Protein AF-0000000073361884 (afdb_homodimer)

Structure (mmCIF, N/CA/C/O backbone):
data_AF-0000000073361884-model_v1
#
loop_
_entity.id
_entity.type
_entity.pdbx_description
1 polymer 'DUF506 family protein'
#
loop_
_atom_site.group_PDB
_atom_site.id
_atom_site.type_symbol
_atom_site.label_atom_id
_atom_site.label_alt_id
_atom_site.label_comp_id
_atom_site.label_asym_id
_atom_site.label_entity_id
_atom_site.label_seq_id
_atom_site.pdbx_PDB_ins_code
_atom_site.Cartn_x
_atom_site.Cartn_y
_atom_site.Cartn_z
_atom_site.occupancy
_atom_site.B_iso_or_equiv
_atom_site.auth_seq_id
_atom_site.auth_comp_id
_atom_site.auth_asym_id
_atom_site.auth_atom_id
_atom_site.pdbx_PDB_model_num
ATOM 1 N N . MET A 1 1 ? -18.328 35.094 29.969 1 21.14 1 MET A N 1
ATOM 2 C CA . MET A 1 1 ? -19.719 34.719 29.734 1 21.14 1 MET A CA 1
ATOM 3 C C . MET A 1 1 ? -19.969 34.438 28.25 1 21.14 1 MET A C 1
ATOM 5 O O . MET A 1 1 ? -20.234 35.344 27.469 1 21.14 1 MET A O 1
ATOM 9 N N . LEU A 1 2 ? -18.984 33.844 27.578 1 29.31 2 LEU A N 1
ATOM 10 C CA . LEU A 1 2 ? -18.672 33.625 26.172 1 29.31 2 LEU A CA 1
ATOM 11 C C . LEU A 1 2 ? -19.828 32.938 25.453 1 29.31 2 LEU A C 1
ATOM 13 O O . LEU A 1 2 ? -20.344 31.922 25.922 1 29.31 2 LEU A O 1
ATOM 17 N N . GLY A 1 3 ? -20.828 33.625 24.828 1 31.22 3 GLY A N 1
ATOM 18 C CA . GLY A 1 3 ? -22.141 33.375 24.281 1 31.22 3 GLY A CA 1
ATOM 19 C C . GLY A 1 3 ? -22.234 32.062 23.516 1 31.22 3 GLY A C 1
ATOM 20 O O . GLY A 1 3 ? -21.25 31.641 22.906 1 31.22 3 GLY A O 1
ATOM 21 N N . SER A 1 4 ? -23.016 31.031 24.031 1 36.16 4 SER A N 1
ATOM 22 C CA . SER A 1 4 ? -23.547 29.719 23.656 1 36.16 4 SER A CA 1
ATOM 23 C C . SER A 1 4 ? -23.953 29.672 22.203 1 36.16 4 SER A C 1
ATOM 25 O O . SER A 1 4 ? -24.984 30.25 21.812 1 36.16 4 SER A O 1
ATOM 27 N N . LEU A 1 5 ? -23.125 30.016 21.297 1 39.69 5 LEU A N 1
ATOM 28 C CA . LEU A 1 5 ? -23.703 29.75 19.984 1 39.69 5 LEU A CA 1
ATOM 29 C C . LEU A 1 5 ? -24.562 28.484 20.016 1 39.69 5 LEU A C 1
ATOM 31 O O . LEU A 1 5 ? -24.109 27.438 20.469 1 39.69 5 LEU A O 1
ATOM 35 N N . GLY A 1 6 ? -25.844 28.641 20.328 1 41.38 6 GLY A N 1
ATOM 36 C CA . GLY A 1 6 ? -26.891 27.625 20.469 1 41.38 6 GLY A CA 1
ATOM 37 C C . GLY A 1 6 ? -26.812 26.531 19.422 1 41.38 6 GLY A C 1
ATOM 38 O O . GLY A 1 6 ? -26.203 26.719 18.375 1 41.38 6 GLY A O 1
ATOM 39 N N . GLU A 1 7 ? -27.047 25.281 19.812 1 48.22 7 GLU A N 1
ATOM 40 C CA . GLU A 1 7 ? -27.172 24.078 19.016 1 48.22 7 GLU A CA 1
ATOM 41 C C . GLU A 1 7 ? -27.797 24.375 17.656 1 48.22 7 GLU A C 1
ATOM 43 O O . GLU A 1 7 ? -27.359 23.828 16.625 1 48.22 7 GLU A O 1
ATOM 48 N N . GLU A 1 8 ? -28.75 25.281 17.688 1 48.78 8 GLU A N 1
ATOM 49 C CA . GLU A 1 8 ? -29.469 25.625 16.469 1 48.78 8 GLU A CA 1
ATOM 50 C C . GLU A 1 8 ? -28.594 26.422 15.5 1 48.78 8 GLU A C 1
ATOM 52 O O . GLU A 1 8 ? -28.641 26.203 14.289 1 48.78 8 GLU A O 1
ATOM 57 N N . GLU A 1 9 ? -27.828 27.312 16.031 1 49.56 9 GLU A N 1
ATOM 58 C CA . GLU A 1 9 ? -26.969 28.109 15.164 1 49.56 9 GLU A CA 1
ATOM 59 C C . GLU A 1 9 ? -25.859 27.266 14.555 1 49.56 9 GLU A C 1
ATOM 61 O O . GLU A 1 9 ? -25.516 27.438 13.383 1 49.56 9 GLU A O 1
ATOM 66 N N . LEU A 1 10 ? -25.359 26.344 15.305 1 47.56 10 LEU A N 1
ATOM 67 C CA . LEU A 1 10 ? -24.359 25.422 14.781 1 47.56 10 LEU A CA 1
ATOM 68 C C . LEU A 1 10 ? -24.953 24.547 13.68 1 47.56 10 LEU A C 1
ATOM 70 O O . LEU A 1 10 ? -24.312 24.344 12.641 1 47.56 10 LEU A O 1
ATOM 74 N N . ASP A 1 11 ? -26.109 23.953 13.945 1 52.09 11 ASP A N 1
ATOM 75 C CA . ASP A 1 11 ? -26.797 23.188 12.914 1 52.09 11 ASP A CA 1
ATOM 76 C C . ASP A 1 11 ? -27.016 24.016 11.656 1 52.09 11 ASP A C 1
ATOM 78 O O . ASP A 1 11 ? -26.875 23.516 10.539 1 52.09 11 ASP A O 1
ATOM 82 N N . GLN A 1 12 ? -27.344 25.266 11.883 1 49.66 12 GLN A N 1
ATOM 83 C CA . GLN A 1 12 ? -27.531 26.141 10.727 1 49.66 12 GLN A CA 1
ATOM 84 C C . GLN A 1 12 ? -26.203 26.406 10.008 1 49.66 12 GLN A C 1
ATOM 86 O O . GLN A 1 12 ? -26.141 26.422 8.781 1 49.66 12 GLN A O 1
ATOM 91 N N . MET A 1 13 ? -25.203 26.469 10.742 1 50.88 13 MET A N 1
ATOM 92 C CA . MET A 1 13 ? -23.922 26.672 10.094 1 50.88 13 MET A CA 1
ATOM 93 C C . MET A 1 13 ? -23.484 25.406 9.352 1 50.88 13 MET A C 1
ATOM 95 O O . MET A 1 13 ? -22.953 25.484 8.234 1 50.88 13 MET A O 1
ATOM 99 N N . ILE A 1 14 ? -23.719 24.312 9.992 1 52.81 14 ILE A N 1
ATOM 100 C CA . ILE A 1 14 ? -23.453 23.062 9.312 1 52.81 14 ILE A CA 1
ATOM 101 C C . ILE A 1 14 ? -24.312 22.953 8.055 1 52.81 14 ILE A C 1
ATOM 103 O O . ILE A 1 14 ? -23.828 22.594 6.98 1 52.81 14 ILE A O 1
ATOM 107 N N . ARG A 1 15 ? -25.641 23.281 8.258 1 50.34 15 ARG A N 1
ATOM 108 C CA . ARG A 1 15 ? -26.562 23.266 7.125 1 50.34 15 ARG A CA 1
ATOM 109 C C . ARG A 1 15 ? -26.172 24.297 6.078 1 50.34 15 ARG A C 1
ATOM 111 O O . ARG A 1 15 ? -26.219 24.031 4.879 1 50.34 15 ARG A O 1
ATOM 118 N N . ASP A 1 16 ? -25.953 25.453 6.566 1 47.5 16 ASP A N 1
ATOM 119 C CA . ASP A 1 16 ? -25.578 26.484 5.609 1 47.5 16 ASP A CA 1
ATOM 120 C C . ASP A 1 16 ? -24.281 26.109 4.875 1 47.5 16 ASP A C 1
ATOM 122 O O . ASP A 1 16 ? -24.141 26.391 3.684 1 47.5 16 ASP A O 1
ATOM 126 N N . TYR A 1 17 ? -23.375 25.578 5.637 1 45.69 17 TYR A N 1
ATOM 127 C CA . TYR A 1 17 ? -22.141 25.125 5.039 1 45.69 17 TYR A CA 1
ATOM 128 C C . TYR A 1 17 ? -22.391 24.016 4.02 1 45.69 17 TYR A C 1
ATOM 130 O O . TYR A 1 17 ? -21.828 24.031 2.922 1 45.69 17 TYR A O 1
ATOM 138 N N . ILE A 1 18 ? -23.062 23 4.348 1 46.38 18 ILE A N 1
ATOM 139 C CA . ILE A 1 18 ? -23.484 22 3.367 1 46.38 18 ILE A CA 1
ATOM 140 C C . ILE A 1 18 ? -24.25 22.688 2.238 1 46.38 18 ILE A C 1
ATOM 142 O O . ILE A 1 18 ? -24.062 22.344 1.064 1 46.38 18 ILE A O 1
ATOM 146 N N . GLU A 1 19 ? -25.172 23.547 2.564 1 43.78 19 GLU A N 1
ATOM 147 C CA . GLU A 1 19 ? -26.031 24.203 1.579 1 43.78 19 GLU A CA 1
ATOM 148 C C . GLU A 1 19 ? -25.25 25.25 0.788 1 43.78 19 GLU A C 1
ATOM 150 O O . GLU A 1 19 ? -25.578 25.531 -0.368 1 43.78 19 GLU A O 1
ATOM 155 N N . SER A 1 20 ? -24.406 26.031 1.461 1 43.09 20 SER A N 1
ATOM 156 C CA . SER A 1 20 ? -23.672 27 0.66 1 43.09 20 SER A CA 1
ATOM 157 C C . SER A 1 20 ? -22.828 26.312 -0.419 1 43.09 20 SER A C 1
ATOM 159 O O . SER A 1 20 ? -22.203 26.984 -1.243 1 43.09 20 SER A O 1
ATOM 161 N N . ASP A 1 21 ? -22.453 25.109 -0.312 1 41.41 21 ASP A N 1
ATOM 162 C CA . ASP A 1 21 ? -21.875 24.531 -1.517 1 41.41 21 ASP A CA 1
ATOM 163 C C . ASP A 1 21 ? -22.766 24.766 -2.73 1 41.41 21 ASP A C 1
ATOM 165 O O . ASP A 1 21 ? -22.484 24.281 -3.826 1 41.41 21 ASP A O 1
ATOM 169 N N . GLN A 1 22 ? -24.094 25.031 -2.479 1 36.75 22 GLN A N 1
ATOM 170 C CA . GLN A 1 22 ? -24.875 25.297 -3.682 1 36.75 22 GLN A CA 1
ATOM 171 C C . GLN A 1 22 ? -24.516 26.641 -4.305 1 36.75 22 GLN A C 1
ATOM 173 O O . GLN A 1 22 ? -23.828 27.453 -3.684 1 36.75 22 GLN A O 1
ATOM 178 N N . SER A 1 23 ? -25.516 27.594 -4.875 1 35.5 23 SER A N 1
ATOM 179 C CA . SER A 1 23 ? -25.641 28.484 -6.023 1 35.5 23 SER A CA 1
ATOM 180 C C . SER A 1 23 ? -25.094 29.875 -5.703 1 35.5 23 SER A C 1
ATOM 182 O O . SER A 1 23 ? -25.281 30.828 -6.469 1 35.5 23 SER A O 1
ATOM 184 N N . THR A 1 24 ? -24.969 30.391 -4.363 1 36.5 24 THR A N 1
ATOM 185 C CA . THR A 1 24 ? -25.172 31.828 -4.469 1 36.5 24 THR A CA 1
ATOM 186 C C . THR A 1 24 ? -24.016 32.469 -5.23 1 36.5 24 THR A C 1
ATOM 188 O O . THR A 1 24 ? -22.875 32 -5.168 1 36.5 24 THR A O 1
ATOM 191 N N . SER A 1 25 ? -24.359 33.594 -6.004 1 35.88 25 SER A N 1
ATOM 192 C CA . SER A 1 25 ? -23.719 34.5 -6.926 1 35.88 25 SER A CA 1
ATOM 193 C C . SER A 1 25 ? -22.562 35.25 -6.254 1 35.88 25 SER A C 1
ATOM 195 O O . SER A 1 25 ? -22.719 35.781 -5.156 1 35.88 25 SER A O 1
ATOM 197 N N . PRO A 1 26 ? -21.328 34.969 -6.559 1 38.03 26 PRO A N 1
ATOM 198 C CA . PRO A 1 26 ? -20.078 35.562 -6.082 1 38.03 26 PRO A CA 1
ATOM 199 C C . PRO A 1 26 ? -20.078 37.094 -6.109 1 38.03 26 PRO A C 1
ATOM 201 O O . PRO A 1 26 ? -20.297 37.688 -7.164 1 38.03 26 PRO A O 1
ATOM 204 N N . THR A 1 27 ? -20.734 37.812 -5.133 1 35.66 27 THR A N 1
ATOM 205 C CA . THR A 1 27 ? -20.469 39.219 -5.18 1 35.66 27 THR A CA 1
ATOM 206 C C . THR A 1 27 ? -18.984 39.531 -5.07 1 35.66 27 THR A C 1
ATOM 208 O O . THR A 1 27 ? -18.25 38.781 -4.402 1 35.66 27 THR A O 1
ATOM 211 N N . PRO A 1 28 ? -18.344 40.469 -5.859 1 37.62 28 PRO A N 1
ATOM 212 C CA . PRO A 1 28 ? -16.953 40.875 -6.047 1 37.62 28 PRO A CA 1
ATOM 213 C C . PRO A 1 28 ? -16.359 41.5 -4.797 1 37.62 28 PRO A C 1
ATOM 215 O O . PRO A 1 28 ? -16.766 42.594 -4.395 1 37.62 28 PRO A O 1
ATOM 218 N N . VAL A 1 29 ? -16.516 41.031 -3.547 1 38.38 29 VAL A N 1
ATOM 219 C CA . VAL A 1 29 ? -15.906 41.844 -2.496 1 38.38 29 VAL A CA 1
ATOM 220 C C . VAL A 1 29 ? -14.438 42.094 -2.83 1 38.38 29 VAL A C 1
ATOM 222 O O . VAL A 1 29 ? -13.828 41.344 -3.592 1 38.38 29 VAL A O 1
ATOM 225 N N . SER A 1 30 ? -13.836 43.219 -2.354 1 38.25 30 SER A N 1
ATOM 226 C CA . SER A 1 30 ? -12.531 43.844 -2.473 1 38.25 30 SER A CA 1
ATOM 227 C C . SER A 1 30 ? -11.406 42.906 -2.057 1 38.25 30 SER A C 1
ATOM 229 O O . SER A 1 30 ? -11.461 42.312 -0.981 1 38.25 30 SER A O 1
ATOM 231 N N . LYS A 1 31 ? -10.688 42.219 -2.953 1 43.75 31 LYS A N 1
ATOM 232 C CA . LYS A 1 31 ? -9.695 41.156 -3.117 1 43.75 31 LYS A CA 1
ATOM 233 C C . LYS A 1 31 ? -8.461 41.438 -2.266 1 43.75 31 LYS A C 1
ATOM 235 O O . LYS A 1 31 ? -7.723 42.375 -2.521 1 43.75 31 LYS A O 1
ATOM 240 N N . PRO A 1 32 ? -8.461 41.562 -0.943 1 46.19 32 PRO A N 1
ATOM 241 C CA . PRO A 1 32 ? -7.09 41.781 -0.473 1 46.19 32 PRO A CA 1
ATOM 242 C C . PRO A 1 32 ? -6.066 41 -1.297 1 46.19 32 PRO A C 1
ATOM 244 O O . PRO A 1 32 ? -6.402 39.969 -1.896 1 46.19 32 PRO A O 1
ATOM 247 N N . ALA A 1 33 ? -4.812 41.469 -1.731 1 46.5 33 ALA A N 1
ATOM 248 C CA . ALA A 1 33 ? -3.793 41.094 -2.701 1 46.5 33 ALA A CA 1
ATOM 249 C C . ALA A 1 33 ? -3.328 39.656 -2.457 1 46.5 33 ALA A C 1
ATOM 251 O O . ALA A 1 33 ? -2.812 39.344 -1.383 1 46.5 33 ALA A O 1
ATOM 252 N N . PRO A 1 34 ? -3.92 38.531 -2.91 1 56.62 34 PRO A N 1
ATOM 253 C CA . PRO A 1 34 ? -3.641 37.094 -3.033 1 56.62 34 PRO A CA 1
ATOM 254 C C . PRO A 1 34 ? -2.148 36.781 -2.965 1 56.62 34 PRO A C 1
ATOM 256 O O . PRO A 1 34 ? -1.756 35.75 -2.389 1 56.62 34 PRO A O 1
ATOM 259 N N . LYS A 1 35 ? -1.257 37.781 -3.402 1 67.88 35 LYS A N 1
ATOM 260 C CA . LYS A 1 35 ? 0.16 37.562 -3.666 1 67.88 35 LYS A CA 1
ATOM 261 C C . LYS A 1 35 ? 0.958 37.5 -2.367 1 67.88 35 LYS A C 1
ATOM 263 O O . LYS A 1 35 ? 1.922 36.719 -2.262 1 67.88 35 LYS A O 1
ATOM 268 N N . LYS A 1 36 ? 0.375 38.125 -1.22 1 83.19 36 LYS A N 1
ATOM 269 C CA . LYS A 1 36 ? 1.181 38.188 -0.004 1 83.19 36 LYS A CA 1
ATOM 270 C C . LYS A 1 36 ? 1.128 36.875 0.762 1 83.19 36 LYS A C 1
ATOM 272 O O . LYS A 1 36 ? 2.162 36.344 1.185 1 83.19 36 LYS A O 1
ATOM 277 N N . SER A 1 37 ? -0.159 36.344 0.937 1 90 37 SER A N 1
ATOM 278 C CA . SER A 1 37 ? -0.301 35.062 1.67 1 90 37 SER A CA 1
ATOM 279 C C . SER A 1 37 ? 0.461 33.938 0.986 1 90 37 SER A C 1
ATOM 281 O O . SER A 1 37 ? 1.047 33.094 1.655 1 90 37 SER A O 1
ATOM 283 N N . GLN A 1 38 ? 0.436 34 -0.286 1 91 38 GLN A N 1
ATOM 284 C CA . GLN A 1 38 ? 1.166 33 -1.032 1 91 38 GLN A CA 1
ATOM 285 C C . GLN A 1 38 ? 2.67 33.125 -0.796 1 91 38 GLN A C 1
ATOM 287 O O . GLN A 1 38 ? 3.359 32.094 -0.639 1 91 38 GLN A O 1
ATOM 292 N N . SER A 1 39 ? 3.082 34.312 -0.825 1 92.81 39 SER A N 1
ATOM 293 C CA . SER A 1 39 ? 4.504 34.562 -0.576 1 92.81 39 SER A CA 1
ATOM 294 C C . SER A 1 39 ? 4.895 34.094 0.83 1 92.81 39 SER A C 1
ATOM 296 O O . SER A 1 39 ? 5.953 33.5 1.026 1 92.81 39 SER A O 1
ATOM 298 N N . ILE A 1 40 ? 4.113 34.406 1.809 1 94.25 40 ILE A N 1
ATOM 299 C CA . ILE A 1 40 ? 4.379 34 3.189 1 94.25 40 ILE A CA 1
ATOM 300 C C . ILE A 1 40 ? 4.41 32.5 3.303 1 94.25 40 ILE A C 1
ATOM 302 O O . ILE A 1 40 ? 5.301 31.938 3.945 1 94.25 40 ILE A O 1
ATOM 306 N N . LEU A 1 41 ? 3.393 31.859 2.695 1 95.19 41 LEU A N 1
ATOM 307 C CA . LEU A 1 41 ? 3.355 30.406 2.711 1 95.19 41 LEU A CA 1
ATOM 308 C C . LEU A 1 41 ? 4.637 29.828 2.127 1 95.19 41 LEU A C 1
ATOM 310 O O . LEU A 1 41 ? 5.223 28.906 2.701 1 95.19 41 LEU A O 1
ATOM 314 N N . GLN A 1 42 ? 5.035 30.328 0.97 1 92.38 42 GLN A N 1
ATOM 315 C CA . GLN A 1 42 ? 6.25 29.859 0.314 1 92.38 42 GLN A CA 1
ATOM 316 C C . GLN A 1 42 ? 7.461 30.016 1.226 1 92.38 42 GLN A C 1
ATOM 318 O O . GLN A 1 42 ? 8.32 29.141 1.281 1 92.38 42 GLN A O 1
ATOM 323 N N . ASP A 1 43 ? 7.492 31.156 1.916 1 94.25 43 ASP A N 1
ATOM 324 C CA . ASP A 1 43 ? 8.586 31.391 2.85 1 94.25 43 ASP A CA 1
ATOM 325 C C . ASP A 1 43 ? 8.609 30.328 3.945 1 94.25 43 ASP A C 1
ATOM 327 O O . ASP A 1 43 ? 9.672 29.812 4.309 1 94.25 43 ASP A O 1
ATOM 331 N N . ILE A 1 44 ? 7.492 30.016 4.5 1 95.06 44 ILE A N 1
ATOM 332 C CA . ILE A 1 44 ? 7.391 29.016 5.555 1 95.06 44 ILE A CA 1
ATOM 333 C C . ILE A 1 44 ? 7.867 27.656 5.031 1 95.06 44 ILE A C 1
ATOM 335 O O . ILE A 1 44 ? 8.633 26.969 5.695 1 95.06 44 ILE A O 1
ATOM 339 N N . LEU A 1 45 ? 7.449 27.312 3.842 1 94 45 LEU A N 1
ATOM 340 C CA . LEU A 1 45 ? 7.777 26.016 3.246 1 94 45 LEU A CA 1
ATOM 341 C C . LEU A 1 45 ? 9.266 25.922 2.941 1 94 45 LEU A C 1
ATOM 343 O O . LEU A 1 45 ? 9.867 24.844 3.066 1 94 45 LEU A O 1
ATOM 347 N N . LEU A 1 46 ? 9.875 27.031 2.617 1 92.06 46 LEU A N 1
ATOM 348 C CA . LEU A 1 46 ? 11.281 27.062 2.248 1 92.06 46 LEU A CA 1
ATOM 349 C C . LEU A 1 46 ? 12.172 26.984 3.486 1 92.06 46 LEU A C 1
ATOM 351 O O . LEU A 1 46 ? 13.367 26.719 3.383 1 92.06 46 LEU A O 1
ATOM 355 N N . GLU A 1 47 ? 11.602 27.172 4.68 1 94.19 47 GLU A N 1
ATOM 356 C CA . GLU A 1 47 ? 12.344 27.125 5.934 1 94.19 47 GLU A CA 1
ATOM 357 C C . GLU A 1 47 ? 12.641 25.688 6.355 1 94.19 47 GLU A C 1
ATOM 359 O O . GLU A 1 47 ? 13.297 25.453 7.371 1 94.19 47 GLU A O 1
ATOM 364 N N . ALA A 1 48 ? 12.305 24.781 5.605 1 92.81 48 ALA A N 1
ATOM 365 C CA . ALA A 1 48 ? 12.492 23.375 5.969 1 92.81 48 ALA A CA 1
ATOM 366 C C . ALA A 1 48 ? 13.961 23.062 6.203 1 92.81 48 ALA A C 1
ATOM 368 O O . ALA A 1 48 ? 14.828 23.484 5.43 1 92.81 48 ALA A O 1
ATOM 369 N N . THR A 1 49 ? 14.25 22.359 7.289 1 91.62 49 THR A N 1
ATOM 370 C CA . THR A 1 49 ? 15.609 21.938 7.598 1 91.62 49 THR A CA 1
ATOM 371 C C . THR A 1 49 ? 16.031 20.766 6.711 1 91.62 49 THR A C 1
ATOM 373 O O . THR A 1 49 ? 15.195 20.156 6.035 1 91.62 49 THR A O 1
ATOM 376 N N . ASP A 1 50 ? 17.344 20.438 6.75 1 90.38 50 ASP A N 1
ATOM 377 C CA . ASP A 1 50 ? 17.875 19.312 5.984 1 90.38 50 ASP A CA 1
ATOM 378 C C . ASP A 1 50 ? 17.234 18 6.426 1 90.38 50 ASP A C 1
ATOM 380 O O . ASP A 1 50 ? 16.922 17.141 5.598 1 90.38 50 ASP A O 1
ATOM 384 N N . ILE A 1 51 ? 17.047 17.922 7.746 1 91 51 ILE A N 1
ATOM 385 C CA . ILE A 1 51 ? 16.484 16.688 8.281 1 91 51 ILE A CA 1
ATOM 386 C C . ILE A 1 51 ? 15.055 16.516 7.801 1 91 51 ILE A C 1
ATOM 388 O O . ILE A 1 51 ? 14.641 15.406 7.441 1 91 51 ILE A O 1
ATOM 392 N N . GLU A 1 52 ? 14.289 17.578 7.758 1 94.12 52 GLU A N 1
ATOM 393 C CA . GLU A 1 52 ? 12.922 17.547 7.254 1 94.12 52 GLU A CA 1
ATOM 394 C C . GLU A 1 52 ? 12.883 17.141 5.781 1 94.12 52 GLU A C 1
ATOM 396 O O . GLU A 1 52 ? 12.07 16.312 5.375 1 94.12 52 GLU A O 1
ATOM 401 N N . THR A 1 53 ? 13.719 17.703 5.027 1 93.25 53 THR A N 1
ATOM 402 C CA . THR A 1 53 ? 13.781 17.438 3.592 1 93.25 53 THR A CA 1
ATOM 403 C C . THR A 1 53 ? 14.148 15.992 3.32 1 93.25 53 THR A C 1
ATOM 405 O O . THR A 1 53 ? 13.555 15.344 2.461 1 93.25 53 THR A O 1
ATOM 408 N N . GLN A 1 54 ? 15.094 15.531 4.047 1 92.31 54 GLN A N 1
ATOM 409 C CA . GLN A 1 54 ? 15.516 14.141 3.895 1 92.31 54 GLN A CA 1
ATOM 410 C C . GLN A 1 54 ? 14.375 13.18 4.234 1 92.31 54 GLN A C 1
ATOM 412 O O . GLN A 1 54 ? 14.141 12.211 3.516 1 92.31 54 GLN A O 1
ATOM 417 N N . LEU A 1 55 ? 13.758 13.469 5.344 1 95.44 55 LEU A N 1
ATOM 418 C CA . LEU A 1 55 ? 12.641 12.625 5.754 1 95.44 55 LEU A CA 1
ATOM 419 C C . LEU A 1 55 ? 11.508 12.688 4.734 1 95.44 55 LEU A C 1
ATOM 421 O O . LEU A 1 55 ? 10.883 11.672 4.426 1 95.44 55 LEU A O 1
ATOM 425 N N . LEU A 1 56 ? 11.25 13.852 4.18 1 95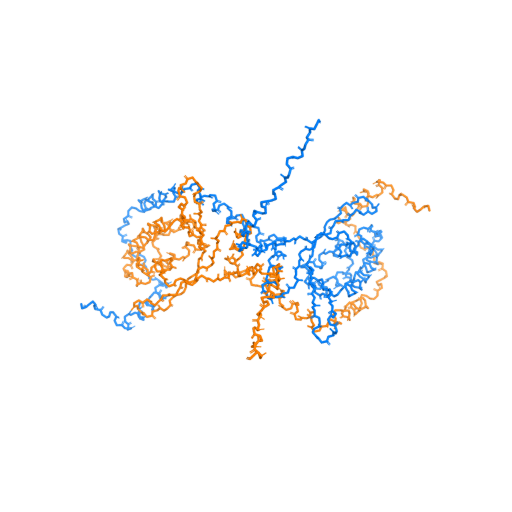.56 56 LEU A N 1
ATOM 426 C CA . LEU A 1 56 ? 10.227 14 3.146 1 95.56 56 LEU A CA 1
ATOM 427 C C . LEU A 1 56 ? 10.562 13.148 1.925 1 95.56 56 LEU A C 1
ATOM 429 O O . LEU A 1 56 ? 9.703 12.445 1.396 1 95.56 56 LEU A O 1
ATOM 433 N N . ASP A 1 57 ? 11.742 13.18 1.525 1 92.88 57 ASP A N 1
ATOM 434 C CA . ASP A 1 57 ? 12.18 12.391 0.373 1 92.88 57 ASP A CA 1
ATOM 435 C C . ASP A 1 57 ? 11.945 10.898 0.604 1 92.88 57 ASP A C 1
ATOM 437 O O . ASP A 1 57 ? 11.492 10.195 -0.296 1 92.88 57 ASP A O 1
ATOM 441 N N . LYS A 1 58 ? 12.203 10.492 1.819 1 92.31 58 LYS A N 1
ATOM 442 C CA . LYS A 1 58 ? 12 9.094 2.168 1 92.31 58 LYS A CA 1
ATOM 443 C C . LYS A 1 58 ? 10.516 8.727 2.117 1 92.31 58 LYS A C 1
ATOM 445 O O . LYS A 1 58 ? 10.148 7.707 1.528 1 92.31 58 LYS A O 1
ATOM 450 N N . VAL A 1 59 ? 9.742 9.539 2.742 1 94.5 59 VAL A N 1
ATOM 451 C CA . VAL A 1 59 ? 8.305 9.289 2.785 1 94.5 59 VAL A CA 1
ATOM 452 C C . VAL A 1 59 ? 7.754 9.219 1.364 1 94.5 59 VAL A C 1
ATOM 454 O O . VAL A 1 59 ? 6.996 8.305 1.033 1 94.5 59 VAL A O 1
ATOM 457 N N . LEU A 1 60 ? 8.195 10.133 0.526 1 92.06 60 LEU A N 1
ATOM 458 C CA . LEU A 1 60 ? 7.719 10.156 -0.852 1 92.06 60 LEU A CA 1
ATOM 459 C C . LEU A 1 60 ? 8.188 8.922 -1.613 1 92.06 60 LEU A C 1
ATOM 461 O O . LEU A 1 60 ? 7.453 8.391 -2.445 1 92.06 60 LEU A O 1
ATOM 465 N N . MET A 1 61 ? 9.359 8.516 -1.291 1 89.5 61 MET A N 1
ATOM 466 C CA . MET A 1 61 ? 9.875 7.293 -1.893 1 89.5 61 MET A CA 1
ATOM 467 C C . MET A 1 61 ? 9.016 6.094 -1.503 1 89.5 61 MET A C 1
ATOM 469 O O . MET A 1 61 ? 8.703 5.25 -2.344 1 89.5 61 MET A O 1
ATOM 473 N N . TYR A 1 62 ? 8.648 6.031 -0.243 1 87.12 62 TYR A N 1
ATOM 474 C CA . TYR A 1 62 ? 7.809 4.938 0.229 1 87.12 62 TYR A CA 1
ATOM 475 C C . TYR A 1 62 ? 6.469 4.93 -0.49 1 87.12 62 TYR A C 1
ATOM 477 O O . TYR A 1 62 ? 5.988 3.873 -0.911 1 87.12 62 TYR A O 1
ATOM 485 N N . VAL A 1 63 ? 5.91 6.094 -0.623 1 85.75 63 VAL A N 1
ATOM 486 C CA . VAL A 1 63 ? 4.59 6.242 -1.231 1 85.75 63 VAL A CA 1
ATOM 487 C C . VAL A 1 63 ? 4.648 5.824 -2.699 1 85.75 63 VAL A C 1
ATOM 489 O O . VAL A 1 63 ? 3.764 5.117 -3.188 1 85.75 63 VAL A O 1
ATOM 492 N N . ARG A 1 64 ? 5.621 6.246 -3.385 1 80.88 64 ARG A N 1
ATOM 493 C CA . ARG A 1 64 ? 5.789 5.895 -4.789 1 80.88 64 ARG A CA 1
ATOM 494 C C . ARG A 1 64 ? 5.977 4.391 -4.957 1 80.88 64 ARG A C 1
ATOM 496 O O . ARG A 1 64 ? 5.516 3.809 -5.945 1 80.88 64 ARG A O 1
ATOM 503 N N . GLY A 1 65 ? 6.598 3.811 -3.965 1 76.75 65 GLY A N 1
ATOM 504 C CA . GLY A 1 65 ? 6.895 2.387 -4.023 1 76.75 65 GLY A CA 1
ATOM 505 C C . GLY A 1 65 ? 5.703 1.516 -3.668 1 76.75 65 GLY A C 1
ATOM 506 O O . GLY A 1 65 ? 5.688 0.323 -3.977 1 76.75 65 GLY A O 1
ATOM 507 N N . MET A 1 66 ? 4.746 2.027 -2.918 1 74.31 66 MET A N 1
ATOM 508 C CA . MET A 1 66 ? 3.594 1.245 -2.475 1 74.31 66 MET A CA 1
ATOM 509 C C . MET A 1 66 ? 2.9 0.576 -3.656 1 74.31 66 MET A C 1
ATOM 511 O O . MET A 1 66 ? 2.297 -0.487 -3.506 1 74.31 66 MET A O 1
ATOM 515 N N . GLY A 1 67 ? 2.986 1.126 -4.855 1 67 67 GLY A N 1
ATOM 516 C CA . GLY A 1 67 ? 2.357 0.535 -6.027 1 67 67 GLY A CA 1
ATOM 517 C C . GLY A 1 67 ? 3.203 -0.544 -6.676 1 67 67 GLY A C 1
ATOM 518 O O . GLY A 1 67 ? 2.717 -1.294 -7.523 1 67 67 GLY A O 1
ATOM 519 N N . GLU A 1 68 ? 4.414 -0.659 -6.152 1 72.88 68 GLU A N 1
ATOM 520 C CA . GLU A 1 68 ? 5.301 -1.665 -6.73 1 72.88 68 GLU A CA 1
ATOM 521 C C . GLU A 1 68 ? 4.969 -3.059 -6.207 1 72.88 68 GLU A C 1
ATOM 523 O O . GLU A 1 68 ? 4.605 -3.219 -5.039 1 72.88 68 GLU A O 1
ATOM 528 N N . PRO A 1 69 ? 5.043 -4.047 -7.047 1 70.06 69 PRO A N 1
ATOM 529 C CA . PRO A 1 69 ? 4.672 -5.41 -6.664 1 70.06 69 PRO A CA 1
ATOM 530 C C . PRO A 1 69 ? 5.402 -5.891 -5.414 1 70.06 69 PRO A C 1
ATOM 532 O O . PRO A 1 69 ? 4.801 -6.531 -4.551 1 70.06 69 PRO A O 1
ATOM 535 N N . ASN A 1 70 ? 6.609 -5.641 -5.387 1 76.06 70 ASN A N 1
ATOM 536 C CA . ASN A 1 70 ? 7.387 -6.07 -4.23 1 76.06 70 ASN A CA 1
ATOM 537 C C . ASN A 1 70 ? 6.891 -5.414 -2.945 1 76.06 70 ASN A C 1
ATOM 539 O O . ASN A 1 70 ? 6.863 -6.047 -1.889 1 76.06 70 ASN A O 1
ATOM 543 N N . SER A 1 71 ? 6.434 -4.234 -3.117 1 78.88 71 SER A N 1
ATOM 544 C CA . SER A 1 71 ? 5.945 -3.516 -1.946 1 78.88 71 SER A CA 1
ATOM 545 C C . SER A 1 71 ? 4.645 -4.121 -1.427 1 78.88 71 SER A C 1
ATOM 547 O O . SER A 1 71 ? 4.426 -4.191 -0.216 1 78.88 71 SER A O 1
ATOM 549 N N . LEU A 1 72 ? 3.84 -4.508 -2.361 1 83.94 72 LEU A N 1
ATOM 550 C CA . LEU A 1 72 ? 2.59 -5.148 -1.96 1 83.94 72 LEU A CA 1
ATOM 551 C C . LEU A 1 72 ? 2.863 -6.438 -1.194 1 83.94 72 LEU A C 1
ATOM 553 O O . LEU A 1 72 ? 2.248 -6.688 -0.155 1 83.94 72 LEU A O 1
ATOM 557 N N . LYS A 1 73 ? 3.781 -7.188 -1.703 1 89.19 73 LYS A N 1
ATOM 558 C CA . LYS A 1 73 ? 4.145 -8.438 -1.037 1 89.19 73 LYS A CA 1
ATOM 559 C C . LYS A 1 73 ? 4.715 -8.172 0.354 1 89.19 73 LYS A C 1
ATOM 561 O O . LYS A 1 73 ? 4.367 -8.859 1.314 1 89.19 73 LYS A O 1
ATOM 566 N N . GLU A 1 74 ? 5.512 -7.227 0.375 1 85.5 74 GLU A N 1
ATOM 567 C CA . GLU A 1 74 ? 6.098 -6.852 1.658 1 85.5 74 GLU A CA 1
ATOM 568 C C . GLU A 1 74 ? 5.02 -6.418 2.65 1 85.5 74 GLU A C 1
ATOM 570 O O . GLU A 1 74 ? 5.082 -6.766 3.83 1 85.5 74 GLU A O 1
ATOM 575 N N . TRP A 1 75 ? 4.105 -5.738 2.148 1 83.94 75 TRP A N 1
ATOM 576 C CA . TRP A 1 75 ? 2.984 -5.285 2.967 1 83.94 75 TRP A CA 1
ATOM 577 C C . TRP A 1 75 ? 2.184 -6.473 3.496 1 83.94 75 TRP A C 1
ATOM 579 O O . TRP A 1 75 ? 1.872 -6.535 4.688 1 83.94 75 TRP A O 1
ATOM 589 N N . VAL A 1 76 ? 1.894 -7.32 2.646 1 90.06 76 VAL A N 1
ATOM 590 C CA . VAL A 1 76 ? 1.108 -8.492 3.025 1 90.06 76 VAL A CA 1
ATOM 591 C C . VAL A 1 76 ? 1.873 -9.312 4.062 1 90.06 76 VAL A C 1
ATOM 593 O O . VAL A 1 76 ? 1.296 -9.766 5.051 1 90.06 76 VAL A O 1
ATOM 596 N N . VAL A 1 77 ? 3.18 -9.453 3.836 1 90.38 77 VAL A N 1
ATOM 597 C CA . VAL A 1 77 ? 4.008 -10.188 4.789 1 90.38 77 VAL A CA 1
ATOM 598 C C . VAL A 1 77 ? 3.934 -9.516 6.16 1 90.38 77 VAL A C 1
ATOM 600 O O . VAL A 1 77 ? 3.713 -10.18 7.172 1 90.38 77 VAL A O 1
ATOM 603 N N . MET A 1 78 ? 4.105 -8.297 6.137 1 82.81 78 MET A N 1
ATOM 604 C CA . MET A 1 78 ? 4.074 -7.539 7.383 1 82.81 78 MET A CA 1
ATOM 605 C C . MET A 1 78 ? 2.738 -7.715 8.094 1 82.81 78 MET A C 1
ATOM 607 O O . MET A 1 78 ? 2.701 -7.969 9.305 1 82.81 78 MET A O 1
ATOM 611 N N . ARG A 1 79 ? 1.637 -7.551 7.402 1 85.44 79 ARG A N 1
ATOM 612 C CA . ARG A 1 79 ? 0.305 -7.668 7.988 1 85.44 79 ARG A CA 1
ATOM 613 C C . ARG A 1 79 ? 0.063 -9.07 8.523 1 85.44 79 ARG A C 1
ATOM 615 O O . ARG A 1 79 ? -0.536 -9.242 9.594 1 85.44 79 ARG A O 1
ATOM 622 N N . LEU A 1 80 ? 0.537 -10.008 7.812 1 90.56 80 LEU A N 1
ATOM 623 C CA . LEU A 1 80 ? 0.406 -11.383 8.266 1 90.56 80 LEU A CA 1
ATOM 624 C C . LEU A 1 80 ? 1.184 -11.609 9.562 1 90.56 80 LEU A C 1
ATOM 626 O O . LEU A 1 80 ? 0.687 -12.258 10.484 1 90.56 80 LEU A O 1
ATOM 630 N N . GLN A 1 81 ? 2.326 -11.039 9.609 1 85.44 81 GLN A N 1
ATOM 631 C CA . GLN A 1 81 ? 3.145 -11.164 10.812 1 85.44 81 GLN A CA 1
ATOM 632 C C . GLN A 1 81 ? 2.48 -10.477 12 1 85.44 81 GLN A C 1
ATOM 634 O O . GLN A 1 81 ? 2.451 -11.023 13.102 1 85.44 81 GLN A O 1
ATOM 639 N N . VAL A 1 82 ? 2.016 -9.383 11.758 1 77.62 82 VAL A N 1
ATOM 640 C CA . VAL A 1 82 ? 1.318 -8.633 12.797 1 77.62 82 VAL A CA 1
ATOM 641 C C . VAL A 1 82 ? 0.128 -9.445 13.312 1 77.62 82 VAL A C 1
ATOM 643 O O . VAL A 1 82 ? -0.172 -9.43 14.508 1 77.62 82 VAL A O 1
ATOM 646 N N . ASP A 1 83 ? -0.521 -10.172 12.453 1 84.75 83 ASP A N 1
ATOM 647 C CA . ASP A 1 83 ? -1.683 -10.977 12.828 1 84.75 83 ASP A CA 1
ATOM 648 C C . ASP A 1 83 ? -1.258 -12.32 13.422 1 84.75 83 ASP A C 1
ATOM 650 O O . ASP A 1 83 ? -2.102 -13.164 13.734 1 84.75 83 ASP A O 1
ATOM 654 N N . GLY A 1 84 ? 0.089 -12.562 13.5 1 86.19 84 GLY A N 1
ATOM 655 C CA . GLY A 1 84 ? 0.574 -13.711 14.242 1 86.19 84 GLY A CA 1
ATOM 656 C C . GLY A 1 84 ? 1.02 -14.852 13.352 1 86.19 84 GLY A C 1
ATOM 657 O O . GLY A 1 84 ? 1.345 -15.938 13.844 1 86.19 84 GLY A O 1
ATOM 658 N N . TYR A 1 85 ? 1.042 -14.57 12.039 1 88.69 85 TYR A N 1
ATOM 659 C CA . TYR A 1 85 ? 1.473 -15.617 11.125 1 88.69 85 TYR A CA 1
ATOM 660 C C . TYR A 1 85 ? 2.986 -15.609 10.953 1 88.69 85 TYR A C 1
ATOM 662 O O . TYR A 1 85 ? 3.611 -14.547 10.969 1 88.69 85 TYR A O 1
ATOM 670 N N . GLU A 1 86 ? 3.5 -16.797 10.812 1 91 86 GLU A N 1
ATOM 671 C CA . GLU A 1 86 ? 4.898 -16.906 10.414 1 91 86 GLU A CA 1
ATOM 672 C C . GLU A 1 86 ? 5.055 -16.781 8.898 1 91 86 GLU A C 1
ATOM 674 O O . GLU A 1 86 ? 5.121 -17.781 8.188 1 91 86 GLU A O 1
ATOM 679 N N . ALA A 1 87 ? 5.094 -15.539 8.477 1 92.62 87 ALA A N 1
ATOM 680 C CA . ALA A 1 87 ? 5.148 -15.234 7.051 1 92.62 87 ALA A CA 1
ATOM 681 C C . ALA A 1 87 ? 6.504 -14.641 6.672 1 92.62 87 ALA A C 1
ATOM 683 O O . ALA A 1 87 ? 7.117 -13.922 7.465 1 92.62 87 ALA A O 1
ATOM 684 N N . SER A 1 88 ? 7.016 -14.953 5.473 1 90.25 88 SER A N 1
ATOM 685 C CA . SER A 1 88 ? 8.258 -14.406 4.941 1 90.25 88 SER A CA 1
ATOM 686 C C . SER A 1 88 ? 8.195 -14.258 3.424 1 90.25 88 SER A C 1
ATOM 688 O O . SER A 1 88 ? 7.453 -14.969 2.756 1 90.25 88 SER A O 1
ATOM 690 N N . LEU A 1 89 ? 8.906 -13.305 2.99 1 90.38 89 LEU A N 1
ATOM 691 C CA . LEU A 1 89 ? 9.086 -13.148 1.552 1 90.38 89 LEU A CA 1
ATOM 692 C C . LEU A 1 89 ? 10.188 -14.07 1.036 1 90.38 89 LEU A C 1
ATOM 694 O O . LEU A 1 89 ? 11.305 -14.055 1.543 1 90.38 89 LEU A O 1
ATOM 698 N N . CYS A 1 90 ? 9.82 -14.922 0.092 1 89.19 90 CYS A N 1
ATOM 699 C CA . CYS A 1 90 ? 10.773 -15.836 -0.515 1 89.19 90 CYS A CA 1
ATOM 700 C C . CYS A 1 90 ? 11.172 -15.367 -1.91 1 89.19 90 CYS A C 1
ATOM 702 O O . CYS A 1 90 ? 10.312 -15.055 -2.734 1 89.19 90 CYS A O 1
ATOM 704 N N . LYS A 1 91 ? 12.461 -15.25 -2.039 1 85.56 91 LYS A N 1
ATOM 705 C CA . LYS A 1 91 ? 12.992 -14.906 -3.354 1 85.56 91 LYS A CA 1
ATOM 706 C C . LYS A 1 91 ? 13.773 -16.078 -3.951 1 85.56 91 LYS A C 1
ATOM 708 O O . LYS A 1 91 ? 14.742 -16.547 -3.355 1 85.56 91 LYS A O 1
ATOM 713 N N . THR A 1 92 ? 13.25 -16.562 -4.977 1 83.69 92 THR A N 1
ATOM 714 C CA . THR A 1 92 ? 13.914 -17.672 -5.641 1 83.69 92 THR A CA 1
ATOM 715 C C . THR A 1 92 ? 14.742 -17.188 -6.82 1 83.69 92 THR A C 1
ATOM 717 O O . THR A 1 92 ? 14.383 -16.203 -7.473 1 83.69 92 THR A O 1
ATOM 720 N N . SER A 1 93 ? 15.945 -17.609 -6.781 1 77.81 93 SER A N 1
ATOM 721 C CA . SER A 1 93 ? 16.797 -17.438 -7.957 1 77.81 93 SER A CA 1
ATOM 722 C C . SER A 1 93 ? 17.203 -18.766 -8.555 1 77.81 93 SER A C 1
ATOM 724 O O . SER A 1 93 ? 17.422 -19.75 -7.828 1 77.81 93 SER A O 1
ATOM 726 N N . TRP A 1 94 ? 16.922 -18.922 -9.812 1 67.81 94 TRP A N 1
ATOM 727 C CA . TRP A 1 94 ? 17.297 -20.203 -10.422 1 67.81 94 TRP A CA 1
ATOM 728 C C . TRP A 1 94 ? 18.062 -19.969 -11.734 1 67.81 94 TRP A C 1
ATOM 730 O O . TRP A 1 94 ? 17.953 -18.906 -12.344 1 67.81 94 TRP A O 1
ATOM 740 N N . VAL A 1 95 ? 19.125 -20.688 -11.711 1 65.12 95 VAL A N 1
ATOM 741 C CA . VAL A 1 95 ? 19.797 -20.766 -13.008 1 65.12 95 VAL A CA 1
ATOM 742 C C . VAL A 1 95 ? 19.219 -21.922 -13.812 1 65.12 95 VAL A C 1
ATOM 744 O O . VAL A 1 95 ? 19.188 -23.062 -13.336 1 65.12 95 VAL A O 1
ATOM 747 N N . SER A 1 96 ? 18.406 -21.484 -14.719 1 60.12 96 SER A N 1
ATOM 748 C CA . SER A 1 96 ? 17.844 -22.547 -15.547 1 60.12 96 SER A CA 1
ATOM 749 C C . SER A 1 96 ? 18.938 -23.281 -16.328 1 60.12 96 SER A C 1
ATOM 751 O O . SER A 1 96 ? 20.031 -22.75 -16.516 1 60.12 96 SER A O 1
ATOM 753 N N . SER A 1 97 ? 18.656 -24.516 -16.469 1 58.81 97 SER A N 1
ATOM 754 C CA . SER A 1 97 ? 19.562 -25.312 -17.281 1 58.81 97 SER A CA 1
ATOM 755 C C . SER A 1 97 ? 19.938 -24.594 -18.562 1 58.81 97 SER A C 1
ATOM 757 O O . SER A 1 97 ? 20.969 -24.891 -19.172 1 58.81 97 SER A O 1
ATOM 759 N N . PHE A 1 98 ? 19.156 -23.562 -18.875 1 55.56 98 PHE A N 1
ATOM 760 C CA . PHE A 1 98 ? 19.406 -22.844 -20.109 1 55.56 98 PHE A CA 1
ATOM 761 C C . PHE A 1 98 ? 20.141 -21.531 -19.859 1 55.56 98 PHE A C 1
ATOM 763 O O . PHE A 1 98 ? 20.281 -20.703 -20.75 1 55.56 98 PHE A O 1
ATOM 770 N N . GLY A 1 99 ? 20.656 -21.453 -18.641 1 56.31 99 GLY A N 1
ATOM 771 C CA . GLY A 1 99 ? 21.5 -20.312 -18.312 1 56.31 99 GLY A CA 1
ATOM 772 C C . GLY A 1 99 ? 20.719 -19.062 -17.938 1 56.31 99 GLY A C 1
ATOM 773 O O . GLY A 1 99 ? 21.297 -18.016 -17.672 1 56.31 99 GLY A O 1
ATOM 774 N N . HIS A 1 100 ? 19.406 -19.188 -18.156 1 58.91 100 HIS A N 1
ATOM 775 C CA . HIS A 1 100 ? 18.656 -17.984 -17.812 1 58.91 100 HIS A CA 1
ATOM 776 C C . HIS A 1 100 ? 18.406 -17.922 -16.312 1 58.91 100 HIS A C 1
ATOM 778 O O . HIS A 1 100 ? 18.047 -18.922 -15.695 1 58.91 100 HIS A O 1
ATOM 784 N N . LYS A 1 101 ? 18.953 -16.797 -15.836 1 64.5 101 LYS A N 1
ATOM 785 C CA . LYS A 1 101 ? 18.703 -16.516 -14.422 1 64.5 101 LYS A CA 1
ATOM 786 C C . LYS A 1 101 ? 17.328 -15.859 -14.227 1 64.5 101 LYS A C 1
ATOM 788 O O . LYS A 1 101 ? 16.953 -14.961 -14.984 1 64.5 101 LYS A O 1
ATOM 793 N N . GLY A 1 102 ? 16.438 -16.672 -13.734 1 71.69 102 GLY A N 1
ATOM 794 C CA . GLY A 1 102 ? 15.195 -16.016 -13.375 1 71.69 102 GLY A CA 1
ATOM 795 C C . GLY A 1 102 ? 15.023 -15.852 -11.875 1 71.69 102 GLY A C 1
ATOM 796 O O . GLY A 1 102 ? 15.727 -16.484 -11.086 1 71.69 102 GLY A O 1
ATOM 797 N N . ASP A 1 103 ? 14.383 -14.766 -11.477 1 79.88 103 ASP A N 1
ATOM 798 C CA . ASP A 1 103 ? 14.055 -14.57 -10.07 1 79.88 103 ASP A CA 1
ATOM 799 C C . ASP A 1 103 ? 12.555 -14.359 -9.883 1 79.88 103 ASP A C 1
ATOM 801 O O . ASP A 1 103 ? 11.859 -13.914 -10.805 1 79.88 103 ASP A O 1
ATOM 805 N N . TYR A 1 104 ? 12.094 -15.023 -8.906 1 87.38 104 TYR A N 1
ATOM 806 C CA . TYR A 1 104 ? 10.68 -14.859 -8.586 1 87.38 104 TYR A CA 1
ATOM 807 C C . TYR A 1 104 ? 10.477 -14.711 -7.082 1 87.38 104 TYR A C 1
ATOM 809 O O . TYR A 1 104 ? 11.219 -15.305 -6.289 1 87.38 104 TYR A O 1
ATOM 817 N N . ASP A 1 105 ? 9.461 -13.875 -6.711 1 89.56 105 ASP A N 1
ATOM 818 C CA . ASP A 1 105 ? 9.172 -13.633 -5.301 1 89.56 105 ASP A CA 1
ATOM 819 C C . ASP A 1 105 ? 7.758 -14.086 -4.949 1 89.56 105 ASP A C 1
ATOM 821 O O . ASP A 1 105 ? 6.82 -13.867 -5.715 1 89.56 105 ASP A O 1
ATOM 825 N N . TYR A 1 106 ? 7.625 -14.758 -3.871 1 92.56 106 TYR A N 1
ATOM 826 C CA . TYR A 1 106 ? 6.336 -15.141 -3.312 1 92.56 106 TYR A CA 1
ATOM 827 C C . TYR A 1 106 ? 6.383 -15.156 -1.789 1 92.56 106 TYR A C 1
ATOM 829 O O . TYR A 1 106 ? 7.445 -14.969 -1.192 1 92.56 106 TYR A O 1
ATOM 837 N N . ILE A 1 107 ? 5.219 -15.25 -1.168 1 94.19 107 ILE A N 1
ATOM 838 C CA . ILE A 1 107 ? 5.125 -15.234 0.288 1 94.19 107 ILE A CA 1
ATOM 839 C C . ILE A 1 107 ? 5.004 -16.656 0.813 1 94.19 107 ILE A C 1
ATOM 841 O O . ILE A 1 107 ? 4.215 -17.453 0.296 1 94.19 107 ILE A O 1
ATOM 845 N N . ASP A 1 108 ? 5.863 -16.969 1.754 1 93.75 108 ASP A N 1
ATOM 846 C CA . ASP A 1 108 ? 5.863 -18.25 2.455 1 93.75 108 ASP A CA 1
ATOM 847 C C . ASP A 1 108 ? 5.238 -18.109 3.842 1 93.75 108 ASP A C 1
ATOM 849 O O . ASP A 1 108 ? 5.602 -17.219 4.605 1 93.75 108 ASP A O 1
ATOM 853 N N . VAL A 1 109 ? 4.227 -19 4.152 1 94.38 109 VAL A N 1
ATOM 854 C CA . VAL A 1 109 ? 3.578 -18.953 5.457 1 94.38 109 VAL A CA 1
ATOM 855 C C . VAL A 1 109 ? 3.633 -20.328 6.117 1 94.38 109 VAL A C 1
ATOM 857 O O . VAL A 1 109 ? 3.219 -21.328 5.523 1 94.38 109 VAL A O 1
ATOM 860 N N . MET A 1 110 ? 4.191 -20.359 7.309 1 92.44 110 MET A N 1
ATOM 861 C CA . MET A 1 110 ? 4.203 -21.594 8.102 1 92.44 110 MET A CA 1
ATOM 862 C C . MET A 1 110 ? 3.055 -21.609 9.102 1 92.44 110 MET A C 1
ATOM 864 O O . MET A 1 110 ? 2.949 -20.719 9.945 1 92.44 110 MET A O 1
ATOM 868 N N . ILE A 1 111 ? 2.18 -22.578 8.922 1 90.5 111 ILE A N 1
ATOM 869 C CA . ILE A 1 111 ? 1.029 -22.656 9.82 1 90.5 111 ILE A CA 1
ATOM 870 C C . ILE A 1 111 ? 1.185 -23.875 10.734 1 90.5 111 ILE A C 1
ATOM 872 O O . ILE A 1 111 ? 1.469 -24.984 10.266 1 90.5 111 ILE A O 1
ATOM 876 N N . MET A 1 112 ? 1.078 -23.594 11.961 1 82.81 112 MET A N 1
ATOM 877 C CA . MET A 1 112 ? 1.092 -24.688 12.93 1 82.81 112 MET A CA 1
ATOM 878 C C . MET A 1 112 ? -0.318 -25.219 13.172 1 82.81 112 MET A C 1
ATOM 880 O O . MET A 1 112 ? -1.244 -24.438 13.406 1 82.81 112 MET A O 1
ATOM 884 N N . ASP A 1 113 ? -0.598 -26.422 12.711 1 71.56 113 ASP A N 1
ATOM 885 C CA . ASP A 1 113 ? -1.894 -27.062 12.953 1 71.56 113 ASP A CA 1
ATOM 886 C C . ASP A 1 113 ? -2.053 -27.453 14.422 1 71.56 113 ASP A C 1
ATOM 888 O O . ASP A 1 113 ? -1.32 -28.297 14.922 1 71.56 113 ASP A O 1
ATOM 892 N N . GLN A 1 114 ? -2.875 -26.594 15.078 1 63 114 GLN A N 1
ATOM 893 C CA . GLN A 1 114 ? -3.08 -26.859 16.5 1 63 114 GLN A CA 1
ATOM 894 C C . GLN A 1 114 ? -3.695 -28.25 16.719 1 63 114 GLN A C 1
ATOM 896 O O . GLN A 1 114 ? -3.516 -28.859 17.766 1 63 114 GLN A O 1
ATOM 901 N N . ASN A 1 115 ? -4.523 -28.625 15.781 1 60.94 115 ASN A N 1
ATOM 902 C CA . ASN A 1 115 ? -5.219 -29.891 16 1 60.94 115 ASN A CA 1
ATOM 903 C C . ASN A 1 115 ? -4.305 -31.094 15.734 1 60.94 115 ASN A C 1
ATOM 905 O O . ASN A 1 115 ? -4.586 -32.188 16.188 1 60.94 115 ASN A O 1
ATOM 909 N N . LEU A 1 116 ? -3.41 -30.906 14.828 1 56.69 116 LEU A N 1
ATOM 910 C CA . LEU A 1 116 ? -2.557 -32.031 14.461 1 56.69 116 LEU A CA 1
ATOM 911 C C . LEU A 1 116 ? -1.165 -31.875 15.062 1 56.69 116 LEU A C 1
ATOM 913 O O . LEU A 1 116 ? -0.616 -30.766 15.102 1 56.69 116 LEU A O 1
ATOM 917 N N . SER A 1 117 ? -0.702 -32.812 15.945 1 58.19 117 SER A N 1
ATOM 918 C CA . SER A 1 117 ? 0.571 -33.094 16.594 1 58.19 117 SER A CA 1
ATOM 919 C C . SER A 1 117 ? 1.647 -32.094 16.172 1 58.19 117 SER A C 1
ATOM 921 O O . SER A 1 117 ? 2.764 -32.5 15.836 1 58.19 117 SER A O 1
ATOM 923 N N . ASN A 1 118 ? 1.354 -30.781 16.234 1 64.88 118 ASN A N 1
ATOM 924 C CA . ASN A 1 118 ? 2.393 -29.781 16.047 1 64.88 118 ASN A CA 1
ATOM 925 C C . ASN A 1 118 ? 2.986 -29.828 14.641 1 64.88 118 ASN A C 1
ATOM 927 O O . ASN A 1 118 ? 4.191 -29.641 14.469 1 64.88 118 ASN A O 1
ATOM 931 N N . LYS A 1 119 ? 2.129 -30.375 13.758 1 79.88 119 LYS A N 1
ATOM 932 C CA . LYS A 1 119 ? 2.629 -30.406 12.391 1 79.88 119 LYS A CA 1
ATOM 933 C C . LYS A 1 119 ? 2.531 -29.031 11.742 1 79.88 119 LYS A C 1
ATOM 935 O O . LYS A 1 119 ? 1.531 -28.328 11.906 1 79.88 119 LYS A O 1
ATOM 940 N N . THR A 1 120 ? 3.678 -28.609 11.234 1 86.38 120 THR A N 1
ATOM 941 C CA . THR A 1 120 ? 3.758 -27.328 10.531 1 86.38 120 THR A CA 1
ATOM 942 C C . THR A 1 120 ? 3.467 -27.516 9.047 1 86.38 120 THR A C 1
ATOM 944 O O . THR A 1 120 ? 3.986 -28.438 8.414 1 86.38 120 THR A O 1
ATOM 947 N N . THR A 1 121 ? 2.463 -26.812 8.625 1 88.56 121 THR A N 1
ATOM 948 C CA . THR A 1 121 ? 2.113 -26.828 7.211 1 88.56 121 THR A CA 1
ATOM 949 C C . THR A 1 121 ? 2.609 -25.562 6.512 1 88.56 121 THR A C 1
ATOM 951 O O . THR A 1 121 ? 2.436 -24.453 7.02 1 88.56 121 THR A O 1
ATOM 954 N N . ARG A 1 122 ? 3.326 -25.828 5.383 1 92.5 122 ARG A N 1
ATOM 955 C CA . ARG A 1 122 ? 3.801 -24.719 4.562 1 92.5 122 ARG A CA 1
ATOM 956 C C . ARG A 1 122 ? 2.758 -24.312 3.525 1 92.5 122 ARG A C 1
ATOM 958 O O . ARG A 1 122 ? 2.254 -25.172 2.787 1 92.5 122 ARG A O 1
ATOM 965 N N . LEU A 1 123 ? 2.404 -23.078 3.561 1 95.5 123 LEU A N 1
ATOM 966 C CA . LEU A 1 123 ? 1.504 -22.547 2.547 1 95.5 123 LEU A CA 1
ATOM 967 C C . LEU A 1 123 ? 2.205 -21.484 1.699 1 95.5 123 LEU A C 1
ATOM 969 O O . LEU A 1 123 ? 3.039 -20.734 2.205 1 95.5 123 LEU A O 1
ATOM 973 N N . ILE A 1 124 ? 1.89 -21.438 0.444 1 96.12 124 ILE A N 1
ATOM 974 C CA . ILE A 1 124 ? 2.408 -20.469 -0.518 1 96.12 124 ILE A CA 1
ATOM 975 C C . ILE A 1 124 ? 1.339 -19.422 -0.824 1 96.12 124 ILE A C 1
ATOM 977 O O . ILE A 1 124 ? 0.183 -19.766 -1.086 1 96.12 124 ILE A O 1
ATOM 981 N N . VAL A 1 125 ? 1.691 -18.188 -0.697 1 96.88 125 VAL A N 1
ATOM 982 C CA . VAL A 1 125 ? 0.854 -17.078 -1.133 1 96.88 125 VAL A CA 1
ATOM 983 C C . VAL A 1 125 ? 1.483 -16.406 -2.35 1 96.88 125 VAL A C 1
ATOM 985 O O . VAL A 1 125 ? 2.545 -15.781 -2.242 1 96.88 125 VAL A O 1
ATOM 988 N N . ASP A 1 126 ? 0.832 -16.562 -3.471 1 95.62 126 ASP A N 1
ATOM 989 C CA . ASP A 1 126 ? 1.281 -15.867 -4.676 1 95.62 126 ASP A CA 1
ATOM 990 C C . ASP A 1 126 ? 0.309 -14.758 -5.07 1 95.62 126 ASP A C 1
ATOM 992 O O . ASP A 1 126 ? -0.881 -15.008 -5.27 1 95.62 126 ASP A O 1
ATOM 996 N N . MET A 1 127 ? 0.869 -13.531 -5.207 1 93.06 127 MET A N 1
ATOM 997 C CA . MET A 1 127 ? 0.034 -12.359 -5.426 1 93.06 127 MET A CA 1
ATOM 998 C C . MET A 1 127 ? -0.221 -12.141 -6.914 1 93.06 127 MET A C 1
ATOM 1000 O O . MET A 1 127 ? -1.003 -11.266 -7.293 1 93.06 127 MET A O 1
ATOM 1004 N N . ASP A 1 128 ? 0.343 -12.914 -7.781 1 90.81 128 ASP A N 1
ATOM 1005 C CA . ASP A 1 128 ? 0.236 -12.711 -9.227 1 90.81 128 ASP A CA 1
ATOM 1006 C C . ASP A 1 128 ? 0.389 -14.039 -9.977 1 90.81 128 ASP A C 1
ATOM 1008 O O . ASP A 1 128 ? 1.183 -14.133 -10.914 1 90.81 128 ASP A O 1
ATOM 1012 N N . LEU A 1 129 ? -0.362 -15.016 -9.625 1 94.81 129 LEU A N 1
ATOM 1013 C CA . LEU A 1 129 ? -0.208 -16.359 -10.164 1 94.81 129 LEU A CA 1
ATOM 1014 C C . LEU A 1 129 ? -0.636 -16.406 -11.625 1 94.81 129 LEU A C 1
ATOM 1016 O O . LEU A 1 129 ? 0.087 -16.953 -12.469 1 94.81 129 LEU A O 1
ATOM 1020 N N . ARG A 1 130 ? -1.707 -15.812 -11.953 1 93.69 130 ARG A N 1
ATOM 1021 C CA . ARG A 1 130 ? -2.318 -15.914 -13.273 1 93.69 130 ARG A CA 1
ATOM 1022 C C . ARG A 1 130 ? -1.369 -15.406 -14.359 1 93.69 130 ARG A C 1
ATOM 1024 O O . ARG A 1 130 ? -1.209 -16.047 -15.398 1 93.69 130 ARG A O 1
ATOM 1031 N N . SER A 1 131 ? -0.662 -14.289 -14.117 1 89.31 131 SER A N 1
ATOM 1032 C CA . SER A 1 131 ? 0.192 -13.656 -15.109 1 89.31 131 SER A CA 1
ATOM 1033 C C . SER A 1 131 ? 1.383 -14.539 -15.469 1 89.31 131 SER A C 1
ATOM 1035 O O . SER A 1 131 ? 1.938 -14.438 -16.562 1 89.31 131 SER A O 1
ATOM 1037 N N . GLN A 1 132 ? 1.714 -15.43 -14.57 1 91.94 132 GLN A N 1
ATOM 1038 C CA . GLN A 1 132 ? 2.861 -16.297 -14.797 1 91.94 132 GLN A CA 1
ATOM 1039 C C . GLN A 1 132 ? 2.58 -17.312 -15.906 1 91.94 132 GLN A C 1
ATOM 1041 O O . GLN A 1 132 ? 3.508 -17.844 -16.516 1 91.94 132 GLN A O 1
ATOM 1046 N N . PHE A 1 133 ? 1.292 -17.469 -16.281 1 94.75 133 PHE A N 1
ATOM 1047 C CA . PHE A 1 133 ? 0.952 -18.531 -17.219 1 94.75 133 PHE A CA 1
ATOM 1048 C C . PHE A 1 133 ? 0.411 -17.938 -18.516 1 94.75 133 PHE A C 1
ATOM 1050 O O . PHE A 1 133 ? 0.005 -18.688 -19.422 1 94.75 133 PHE A O 1
ATOM 1057 N N . GLU A 1 134 ? 0.425 -16.688 -18.578 1 92.38 134 GLU A N 1
ATOM 1058 C CA . GLU A 1 134 ? -0.091 -16.062 -19.781 1 92.38 134 GLU A CA 1
ATOM 1059 C C . GLU A 1 134 ? 0.821 -16.312 -20.984 1 92.38 134 GLU A C 1
ATOM 1061 O O . GLU A 1 134 ? 2.045 -16.328 -20.844 1 92.38 134 GLU A O 1
ATOM 1066 N N . LEU A 1 135 ? 0.166 -16.484 -22.109 1 90.19 135 LEU A N 1
ATOM 1067 C CA . LEU A 1 135 ? 0.868 -16.656 -23.375 1 90.19 135 LEU A CA 1
ATOM 1068 C C . LEU A 1 135 ? 0.565 -15.492 -24.328 1 90.19 135 LEU A C 1
ATOM 1070 O O . LEU A 1 135 ? -0.486 -14.852 -24.219 1 90.19 135 LEU A O 1
ATOM 1074 N N . ALA A 1 136 ? 1.488 -15.172 -25.203 1 82.44 136 ALA A N 1
ATOM 1075 C CA . ALA A 1 136 ? 1.317 -14.078 -26.156 1 82.44 136 ALA A CA 1
ATOM 1076 C C . ALA A 1 136 ? 0.189 -14.375 -27.141 1 82.44 136 ALA A C 1
ATOM 1078 O O . ALA A 1 136 ? -0.639 -13.508 -27.438 1 82.44 136 ALA A O 1
ATOM 1079 N N . ARG A 1 137 ? 0.056 -15.578 -27.656 1 85.56 137 ARG A N 1
ATOM 1080 C CA . ARG A 1 137 ? -0.959 -15.977 -28.625 1 85.56 137 ARG A CA 1
ATOM 1081 C C . ARG A 1 137 ? -1.616 -17.297 -28.219 1 85.56 137 ARG A C 1
ATOM 1083 O O . ARG A 1 137 ? -1.5 -18.297 -28.938 1 85.56 137 ARG A O 1
ATOM 1090 N N . PRO A 1 138 ? -2.377 -17.203 -27.266 1 90.81 138 PRO A N 1
ATOM 1091 C CA . PRO A 1 138 ? -3.021 -18.438 -26.797 1 90.81 138 PRO A CA 1
ATOM 1092 C C . PRO A 1 138 ? -4.254 -18.797 -27.625 1 90.81 138 PRO A C 1
ATOM 1094 O O . PRO A 1 138 ? -4.832 -17.938 -28.297 1 90.81 138 PRO A O 1
ATOM 1097 N N . THR A 1 139 ? -4.516 -20.078 -27.688 1 92.81 139 THR A N 1
ATOM 1098 C CA . THR A 1 139 ? -5.816 -20.5 -28.203 1 92.81 139 THR A CA 1
ATOM 1099 C C . THR A 1 139 ? -6.938 -19.969 -27.297 1 92.81 139 THR A C 1
ATOM 1101 O O . THR A 1 139 ? -6.695 -19.578 -26.156 1 92.81 139 THR A O 1
ATOM 1104 N N . GLN A 1 140 ? -8.117 -19.922 -27.812 1 91.19 140 GLN A N 1
ATOM 1105 C CA . GLN A 1 140 ? -9.266 -19.469 -27.031 1 91.19 140 GLN A CA 1
ATOM 1106 C C . GLN A 1 140 ? -9.477 -20.344 -25.797 1 91.19 140 GLN A C 1
ATOM 1108 O O . GLN A 1 140 ? -9.789 -19.844 -24.719 1 91.19 140 GLN A O 1
ATOM 1113 N N . THR A 1 141 ? -9.242 -21.609 -26.016 1 90.44 141 THR A N 1
ATOM 1114 C CA . THR A 1 141 ? -9.406 -22.562 -24.922 1 90.44 141 THR A CA 1
ATOM 1115 C C . THR A 1 141 ? -8.422 -22.266 -23.797 1 90.44 141 THR A C 1
ATOM 1117 O O . THR A 1 141 ? -8.797 -22.281 -22.609 1 90.44 141 THR A O 1
ATOM 1120 N N . TYR A 1 142 ? -7.254 -22.047 -24.188 1 94.19 142 TYR A N 1
ATOM 1121 C CA . TYR A 1 142 ? -6.246 -21.75 -23.172 1 94.19 142 TYR A CA 1
ATOM 1122 C C . TYR A 1 142 ? -6.527 -20.422 -22.484 1 94.19 142 TYR A C 1
ATOM 1124 O O . TYR A 1 142 ? -6.344 -20.281 -21.281 1 94.19 142 TYR A O 1
ATOM 1132 N N . LYS A 1 143 ? -6.949 -19.484 -23.25 1 92.62 143 LYS A N 1
ATOM 1133 C CA . LYS A 1 143 ? -7.305 -18.188 -22.688 1 92.62 143 LYS A CA 1
ATOM 1134 C C . LYS A 1 143 ? -8.383 -18.312 -21.625 1 92.62 143 LYS A C 1
ATOM 1136 O O . LYS A 1 143 ? -8.289 -17.703 -20.562 1 92.62 143 LYS A O 1
ATOM 1141 N N . GLU A 1 144 ? -9.336 -19.094 -21.922 1 92.31 144 GLU A N 1
ATOM 1142 C CA . GLU A 1 144 ? -10.422 -19.328 -20.969 1 92.31 144 GLU A CA 1
ATOM 1143 C C . GLU A 1 144 ? -9.906 -20.016 -19.703 1 92.31 144 GLU A C 1
ATOM 1145 O O . GLU A 1 144 ? -10.359 -19.703 -18.594 1 92.31 144 GLU A O 1
ATOM 1150 N N . LEU A 1 145 ? -9.008 -20.938 -19.891 1 94.5 145 LEU A N 1
ATOM 1151 C CA . LEU A 1 145 ? -8.398 -21.641 -18.766 1 94.5 145 LEU A CA 1
ATOM 1152 C C . LEU A 1 145 ? -7.648 -20.656 -17.859 1 94.5 145 LEU A C 1
ATOM 1154 O O . LEU A 1 145 ? -7.809 -20.688 -16.641 1 94.5 145 LEU A O 1
ATOM 1158 N N . ILE A 1 146 ? -6.883 -19.734 -18.438 1 94.75 146 ILE A N 1
ATOM 1159 C CA . ILE A 1 146 ? -6.098 -18.75 -17.688 1 94.75 146 ILE A CA 1
ATOM 1160 C C . ILE A 1 146 ? -7.035 -17.766 -16.984 1 94.75 146 ILE A C 1
ATOM 1162 O O . ILE A 1 146 ? -6.789 -17.375 -15.844 1 94.75 146 ILE A O 1
ATOM 1166 N N . ASN A 1 147 ? -8.148 -17.484 -17.641 1 91.06 147 ASN A N 1
ATOM 1167 C CA . ASN A 1 147 ? -9.109 -16.547 -17.062 1 91.06 147 ASN A CA 1
ATOM 1168 C C . ASN A 1 147 ? -9.773 -17.141 -15.82 1 91.06 147 ASN A C 1
ATOM 1170 O O . ASN A 1 147 ? -10.25 -16.406 -14.953 1 91.06 147 ASN A O 1
ATOM 1174 N N . ALA A 1 148 ? -9.758 -18.438 -15.75 1 91.88 148 ALA A N 1
ATOM 1175 C CA . ALA A 1 148 ? -10.359 -19.125 -14.602 1 91.88 148 ALA A CA 1
ATOM 1176 C C . ALA A 1 148 ? -9.367 -19.219 -13.445 1 91.88 148 ALA A C 1
ATOM 1178 O O . ALA A 1 148 ? -9.758 -19.516 -12.312 1 91.88 148 ALA A O 1
ATOM 1179 N N . LEU A 1 149 ? -8.125 -19 -13.688 1 94.25 149 LEU A N 1
ATOM 1180 C CA . LEU A 1 149 ? -7.086 -19.047 -12.664 1 94.25 149 LEU A CA 1
ATOM 1181 C C . LEU A 1 149 ? -7.129 -17.797 -11.781 1 94.25 149 LEU A C 1
ATOM 1183 O O . LEU A 1 149 ? -7.211 -16.688 -12.289 1 94.25 149 LEU A O 1
ATOM 1187 N N . PRO A 1 150 ? -7.145 -17.984 -10.484 1 92.69 150 PRO A N 1
ATOM 1188 C CA . PRO A 1 150 ? -7.109 -16.812 -9.625 1 92.69 150 PRO A CA 1
ATOM 1189 C C . PRO A 1 150 ? -5.805 -16.031 -9.742 1 92.69 150 PRO A C 1
ATOM 1191 O O . PRO A 1 150 ? -4.742 -16.625 -9.953 1 92.69 150 PRO A O 1
ATOM 1194 N N . SER A 1 151 ? -5.91 -14.734 -9.602 1 91.69 151 SER A N 1
ATOM 1195 C CA . SER A 1 151 ? -4.699 -13.922 -9.586 1 91.69 151 SER A CA 1
ATOM 1196 C C . SER A 1 151 ? -3.904 -14.133 -8.297 1 91.69 151 SER A C 1
ATOM 1198 O O . SER A 1 151 ? -2.688 -14.328 -8.344 1 91.69 151 SER A O 1
ATOM 1200 N N . VAL A 1 152 ? -4.691 -14.094 -7.152 1 94.69 152 VAL A N 1
ATOM 1201 C CA . VAL A 1 152 ? -4.066 -14.359 -5.859 1 94.69 152 VAL A CA 1
ATOM 1202 C C . VAL A 1 152 ? -4.301 -15.812 -5.461 1 94.69 152 VAL A C 1
ATOM 1204 O O . VAL A 1 152 ? -5.445 -16.266 -5.395 1 94.69 152 VAL A O 1
ATOM 1207 N N . PHE A 1 153 ? -3.199 -16.531 -5.191 1 96.56 153 PHE A N 1
ATOM 1208 C CA . PHE A 1 153 ? -3.268 -17.938 -4.867 1 96.56 153 PHE A CA 1
ATOM 1209 C C . PHE A 1 153 ? -2.73 -18.203 -3.467 1 96.56 153 PHE A C 1
ATOM 1211 O O . PHE A 1 153 ? -1.692 -17.656 -3.082 1 96.56 153 PHE A O 1
ATOM 1218 N N . VAL A 1 154 ? -3.502 -18.875 -2.697 1 97.19 154 VAL A N 1
ATOM 1219 C CA . VAL A 1 154 ? -3.049 -19.438 -1.432 1 97.19 154 VAL A CA 1
ATOM 1220 C C . VAL A 1 154 ? -3.26 -20.953 -1.437 1 97.19 154 VAL A C 1
ATOM 1222 O O . VAL A 1 154 ? -4.383 -21.422 -1.618 1 97.19 154 VAL A O 1
ATOM 1225 N N . GLY A 1 155 ? -2.178 -21.641 -1.234 1 96.56 155 GLY A N 1
ATOM 1226 C CA . GLY A 1 155 ? -2.314 -23.094 -1.231 1 96.56 155 GLY A CA 1
ATOM 1227 C C . GLY A 1 155 ? -1.021 -23.812 -0.91 1 96.56 155 GLY A C 1
ATOM 1228 O O . GLY A 1 155 ? 0.022 -23.188 -0.731 1 96.56 155 GLY A O 1
ATOM 1229 N N . SER A 1 156 ? -1.129 -25.125 -0.79 1 94.38 156 SER A N 1
ATOM 1230 C CA . SER A 1 156 ? 0.032 -25.969 -0.527 1 94.38 156 SER A CA 1
ATOM 1231 C C . SER A 1 156 ? 0.891 -26.125 -1.775 1 94.38 156 SER A C 1
ATOM 1233 O O . SER A 1 156 ? 0.456 -25.797 -2.883 1 94.38 156 SER A O 1
ATOM 1235 N N . GLU A 1 157 ? 2.113 -26.641 -1.523 1 93.5 157 GLU A N 1
ATOM 1236 C CA . GLU A 1 157 ? 3.006 -26.938 -2.639 1 93.5 157 GLU A CA 1
ATOM 1237 C C . GLU A 1 157 ? 2.393 -27.984 -3.572 1 93.5 157 GLU A C 1
ATOM 1239 O O . GLU A 1 157 ? 2.512 -27.875 -4.793 1 93.5 157 GLU A O 1
ATOM 1244 N N . GLU A 1 158 ? 1.762 -28.922 -2.975 1 94.25 158 GLU A N 1
ATOM 1245 C CA . GLU A 1 158 ? 1.15 -30 -3.758 1 94.25 158 GLU A CA 1
ATOM 1246 C C . GLU A 1 158 ? 0.055 -29.453 -4.672 1 94.25 158 GLU A C 1
ATOM 1248 O O . GLU A 1 158 ? -0.022 -29.828 -5.844 1 94.25 158 GLU A O 1
ATOM 1253 N N . ARG A 1 159 ? -0.729 -28.641 -4.16 1 96.06 159 ARG A N 1
ATOM 1254 C CA . ARG A 1 159 ? -1.822 -28.062 -4.945 1 96.06 159 ARG A CA 1
ATOM 1255 C C . ARG A 1 159 ? -1.292 -27.172 -6.055 1 96.06 159 ARG A C 1
ATOM 1257 O O . ARG A 1 159 ? -1.802 -27.188 -7.18 1 96.06 159 ARG A O 1
ATOM 1264 N N . LEU A 1 160 ? -0.292 -26.391 -5.727 1 96.88 160 LEU A N 1
ATOM 1265 C CA . LEU A 1 160 ? 0.322 -25.547 -6.746 1 96.88 160 LEU A CA 1
ATOM 1266 C C . LEU A 1 160 ? 0.943 -26.391 -7.852 1 96.88 160 LEU A C 1
ATOM 1268 O O . LEU A 1 160 ? 0.844 -26.047 -9.031 1 96.88 160 LEU A O 1
ATOM 1272 N N . ASP A 1 161 ? 1.514 -27.469 -7.473 1 96.62 161 ASP A N 1
ATOM 1273 C CA . ASP A 1 161 ? 2.143 -28.359 -8.445 1 96.62 161 ASP A CA 1
ATOM 1274 C C . ASP A 1 161 ? 1.112 -28.922 -9.43 1 96.62 161 ASP A C 1
ATOM 1276 O O . ASP A 1 161 ? 1.389 -29.047 -10.625 1 96.62 161 ASP A O 1
ATOM 1280 N N . LYS A 1 162 ? -0.019 -29.266 -8.93 1 96.75 162 LYS A N 1
ATOM 1281 C CA . LYS A 1 162 ? -1.101 -29.734 -9.789 1 96.75 162 LYS A CA 1
ATOM 1282 C C . LYS A 1 162 ? -1.508 -28.672 -10.805 1 96.75 162 LYS A C 1
ATOM 1284 O O . LYS A 1 162 ? -1.743 -28.984 -11.969 1 96.75 162 LYS A O 1
ATOM 1289 N N . ILE A 1 163 ? -1.592 -27.5 -10.32 1 97.06 163 ILE A N 1
ATOM 1290 C CA . ILE A 1 163 ? -1.971 -26.391 -11.18 1 97.06 163 ILE A CA 1
ATOM 1291 C C . ILE A 1 163 ? -0.913 -26.188 -12.266 1 97.06 163 ILE A C 1
ATOM 1293 O O . ILE A 1 163 ? -1.242 -26.078 -13.445 1 97.06 163 ILE A O 1
ATOM 1297 N N . ILE A 1 164 ? 0.336 -26.172 -11.852 1 97.12 164 ILE A N 1
ATOM 1298 C CA . ILE A 1 164 ? 1.443 -25.969 -12.781 1 97.12 164 ILE A CA 1
ATOM 1299 C C . ILE A 1 164 ? 1.435 -27.062 -13.844 1 97.12 164 ILE A C 1
ATOM 1301 O O . ILE A 1 164 ? 1.533 -26.781 -15.039 1 97.12 164 ILE A O 1
ATOM 1305 N N . SER A 1 165 ? 1.294 -28.281 -13.422 1 96.19 165 SER A N 1
ATOM 1306 C CA . SER A 1 165 ? 1.286 -29.406 -14.336 1 96.19 165 SER A CA 1
ATOM 1307 C C . SER A 1 165 ? 0.157 -29.281 -15.359 1 96.19 165 SER A C 1
ATOM 1309 O O . SER A 1 165 ? 0.37 -29.484 -16.562 1 96.19 165 SER A O 1
ATOM 1311 N N . LEU A 1 166 ? -0.957 -28.953 -14.852 1 96.38 166 LEU A N 1
ATOM 1312 C CA . LEU A 1 166 ? -2.123 -28.797 -15.711 1 96.38 166 LEU A CA 1
ATOM 1313 C C . LEU A 1 166 ? -1.904 -27.688 -16.734 1 96.38 166 LEU A C 1
ATOM 1315 O O . LEU A 1 166 ? -2.127 -27.875 -17.922 1 96.38 166 LEU A O 1
ATOM 1319 N N . LEU A 1 167 ? -1.475 -26.562 -16.281 1 96.69 167 LEU A N 1
ATOM 1320 C CA . LEU A 1 167 ? -1.375 -25.375 -17.141 1 96.69 167 LEU A CA 1
ATOM 1321 C C . LEU A 1 167 ? -0.229 -25.531 -18.141 1 96.69 167 LEU A C 1
ATOM 1323 O O . LEU A 1 167 ? -0.324 -25.062 -19.266 1 96.69 167 LEU A O 1
ATOM 1327 N N . CYS A 1 168 ? 0.855 -26.125 -17.688 1 94.81 168 CYS A N 1
ATOM 1328 C CA . CYS A 1 168 ? 1.96 -26.328 -18.609 1 94.81 168 CYS A CA 1
ATOM 1329 C C . CYS A 1 168 ? 1.564 -27.312 -19.719 1 94.81 168 CYS A C 1
ATOM 1331 O O . CYS A 1 168 ? 1.926 -27.109 -20.891 1 94.81 168 CYS A O 1
ATOM 1333 N N . SER A 1 169 ? 0.811 -28.297 -19.344 1 95.25 169 SER A N 1
ATOM 1334 C CA . SER A 1 169 ? 0.298 -29.219 -20.344 1 95.25 169 SER A CA 1
ATOM 1335 C C . SER A 1 169 ? -0.649 -28.516 -21.312 1 95.25 169 SER A C 1
ATOM 1337 O O . SER A 1 169 ? -0.563 -28.703 -22.531 1 95.25 169 SER A O 1
ATOM 1339 N N . ALA A 1 170 ? -1.483 -27.672 -20.766 1 95.06 170 ALA A N 1
ATOM 1340 C CA . ALA A 1 170 ? -2.42 -26.922 -21.594 1 95.06 170 ALA A CA 1
ATOM 1341 C C . ALA A 1 170 ? -1.686 -25.922 -22.484 1 95.06 170 ALA A C 1
ATOM 1343 O O . ALA A 1 170 ? -2.084 -25.688 -23.625 1 95.06 170 ALA A O 1
ATOM 1344 N N . ALA A 1 171 ? -0.663 -25.312 -21.953 1 94.75 171 ALA A N 1
ATOM 1345 C CA . ALA A 1 171 ? 0.143 -24.391 -22.734 1 94.75 171 ALA A CA 1
ATOM 1346 C C . ALA A 1 171 ? 0.796 -25.078 -23.922 1 94.75 171 ALA A C 1
ATOM 1348 O O . ALA A 1 171 ? 0.791 -24.562 -25.031 1 94.75 171 ALA A O 1
ATOM 1349 N N . LYS A 1 172 ? 1.324 -26.234 -23.672 1 93.62 172 LYS A N 1
ATOM 1350 C CA . LYS A 1 172 ? 1.938 -27.031 -24.719 1 93.62 172 LYS A CA 1
ATOM 1351 C C . LYS A 1 172 ? 0.938 -27.328 -25.844 1 93.62 172 LYS A C 1
ATOM 1353 O O . LYS A 1 172 ? 1.257 -27.188 -27.016 1 93.62 172 LYS A O 1
ATOM 1358 N N . ALA A 1 173 ? -0.243 -27.719 -25.391 1 92.94 173 ALA A N 1
ATOM 1359 C CA . ALA A 1 173 ? -1.296 -28.016 -26.359 1 92.94 173 ALA A CA 1
ATOM 1360 C C . ALA A 1 173 ? -1.678 -26.781 -27.156 1 92.94 173 ALA A C 1
ATOM 1362 O O . ALA A 1 173 ? -1.893 -26.859 -28.375 1 92.94 173 ALA A O 1
ATOM 1363 N N . SER A 1 174 ? -1.756 -25.641 -26.484 1 92.38 174 SER A N 1
ATOM 1364 C CA . SER A 1 174 ? -2.107 -24.391 -27.125 1 92.38 174 SER A CA 1
ATOM 1365 C C . SER A 1 174 ? -1.058 -23.984 -28.156 1 92.38 174 SER A C 1
ATOM 1367 O O . SER A 1 174 ? -1.396 -23.594 -29.281 1 92.38 174 SER A O 1
ATOM 1369 N N . LEU A 1 175 ? 0.151 -24.109 -27.797 1 90.69 175 LEU A N 1
ATOM 1370 C CA . LEU A 1 175 ? 1.239 -23.734 -28.688 1 90.69 175 LEU A CA 1
ATOM 1371 C C . LEU A 1 175 ? 1.303 -24.688 -29.891 1 90.69 175 LEU A C 1
ATOM 1373 O O . LEU A 1 175 ? 1.467 -24.234 -31.031 1 90.69 175 LEU A O 1
ATOM 1377 N N . LYS A 1 176 ? 1.121 -25.922 -29.672 1 90.56 176 LYS A N 1
ATOM 1378 C CA . LYS A 1 176 ? 1.136 -26.922 -30.734 1 90.56 176 LYS A CA 1
ATOM 1379 C C . LYS A 1 176 ? 0.05 -26.656 -31.766 1 90.56 176 LYS A C 1
ATOM 1381 O O . LYS A 1 176 ? 0.282 -26.797 -32.969 1 90.56 176 LYS A O 1
ATOM 1386 N N . GLU A 1 177 ? -1.106 -26.266 -31.234 1 90.06 177 GLU A N 1
ATOM 1387 C CA . GLU A 1 177 ? -2.213 -25.938 -32.125 1 90.06 177 GLU A CA 1
ATOM 1388 C C . GLU A 1 177 ? -1.852 -24.781 -33.062 1 90.06 177 GLU A C 1
ATOM 1390 O O . GLU A 1 177 ? -2.359 -24.688 -34.156 1 90.06 177 GLU A O 1
ATOM 1395 N N . ASN A 1 178 ? -0.989 -23.984 -32.625 1 86.56 178 ASN A N 1
ATOM 1396 C CA . ASN A 1 178 ? -0.537 -22.844 -33.406 1 86.56 178 ASN A CA 1
ATOM 1397 C C . ASN A 1 178 ? 0.792 -23.141 -34.094 1 86.56 178 ASN A C 1
ATOM 1399 O O . ASN A 1 178 ? 1.469 -22.219 -34.562 1 86.56 178 ASN A O 1
ATOM 1403 N N . ASP A 1 179 ? 1.205 -24.406 -34.062 1 86.19 179 ASP A N 1
ATOM 1404 C CA . ASP A 1 179 ? 2.418 -24.891 -34.719 1 86.19 179 ASP A CA 1
ATOM 1405 C C . ASP A 1 179 ? 3.664 -24.266 -34.094 1 86.19 179 ASP A C 1
ATOM 1407 O O . ASP A 1 179 ? 4.609 -23.906 -34.781 1 86.19 179 ASP A O 1
ATOM 1411 N N . LEU A 1 180 ? 3.49 -24.078 -32.875 1 84.69 180 LEU A N 1
ATOM 1412 C CA . LEU A 1 180 ? 4.621 -23.547 -32.125 1 84.69 180 LEU A CA 1
ATOM 1413 C C . LEU A 1 180 ? 5.133 -24.594 -31.125 1 84.69 180 LEU A C 1
ATOM 1415 O O . LEU A 1 180 ? 4.395 -25.5 -30.734 1 84.69 180 LEU A O 1
ATOM 1419 N N . HIS A 1 181 ? 6.398 -24.547 -30.797 1 85.69 181 HIS A N 1
ATOM 1420 C CA . HIS A 1 181 ? 6.98 -25.406 -29.781 1 85.69 181 HIS A CA 1
ATOM 1421 C C . HIS A 1 181 ? 6.957 -24.75 -28.422 1 85.69 181 HIS A C 1
ATOM 1423 O O . HIS A 1 181 ? 7.02 -23.516 -28.312 1 85.69 181 HIS A O 1
ATOM 1429 N N . ILE A 1 182 ? 6.906 -25.531 -27.422 1 86.56 182 ILE A N 1
ATOM 1430 C CA . ILE A 1 182 ? 6.902 -25.016 -26.062 1 86.56 182 ILE A CA 1
ATOM 1431 C C . ILE A 1 182 ? 8.32 -24.625 -25.656 1 86.56 182 ILE A C 1
ATOM 1433 O O . ILE A 1 182 ? 9.25 -25.422 -25.734 1 86.56 182 ILE A O 1
ATOM 1437 N N . PRO A 1 183 ? 8.492 -23.438 -25.375 1 84.12 183 PRO A N 1
ATOM 1438 C CA . PRO A 1 183 ? 9.82 -23.031 -24.922 1 84.12 183 PRO A CA 1
ATOM 1439 C C . PRO A 1 183 ? 10.18 -23.578 -23.547 1 84.12 183 PRO A C 1
ATOM 1441 O O . PRO A 1 183 ? 9.289 -23.938 -22.781 1 84.12 183 PRO A O 1
ATOM 1444 N N . PRO A 1 184 ? 11.461 -23.656 -23.219 1 83.31 184 PRO A N 1
ATOM 1445 C CA . PRO A 1 184 ? 11.906 -24.266 -21.953 1 83.31 184 PRO A CA 1
ATOM 1446 C C . PRO A 1 184 ? 11.305 -23.594 -20.734 1 83.31 184 PRO A C 1
ATOM 1448 O O . PRO A 1 184 ? 11.016 -24.25 -19.734 1 83.31 184 PRO A O 1
ATOM 1451 N N . TRP A 1 185 ? 11.109 -22.297 -20.719 1 84.19 185 TRP A N 1
ATOM 1452 C CA . TRP A 1 185 ? 10.648 -21.531 -19.547 1 84.19 185 TRP A CA 1
ATOM 1453 C C . TRP A 1 185 ? 9.141 -21.672 -19.391 1 84.19 185 TRP A C 1
ATOM 1455 O O . TRP A 1 185 ? 8.555 -21.062 -18.484 1 84.19 185 TRP A O 1
ATOM 1465 N N . ARG A 1 186 ? 8.555 -22.5 -20.203 1 89.38 186 ARG A N 1
ATOM 1466 C CA . ARG A 1 186 ? 7.125 -22.766 -20.062 1 89.38 186 ARG A CA 1
ATOM 1467 C C . ARG A 1 186 ? 6.875 -24.234 -19.734 1 89.38 186 ARG A C 1
ATOM 1469 O O . ARG A 1 186 ? 5.73 -24.656 -19.562 1 89.38 186 ARG A O 1
ATOM 1476 N N . LYS A 1 187 ? 7.922 -24.938 -19.688 1 88.25 187 LYS A N 1
ATOM 1477 C CA . LYS A 1 187 ? 7.82 -26.328 -19.25 1 88.25 187 LYS A CA 1
ATOM 1478 C C . LYS A 1 187 ? 7.609 -26.422 -17.734 1 88.25 187 LYS A C 1
ATOM 1480 O O . LYS A 1 187 ? 8.023 -25.531 -17 1 88.25 187 LYS A O 1
ATOM 1485 N N . ALA A 1 188 ? 7.059 -27.5 -17.328 1 91.31 188 ALA A N 1
ATOM 1486 C CA . ALA A 1 188 ? 6.676 -27.688 -15.93 1 91.31 188 ALA A CA 1
ATOM 1487 C C . ALA A 1 188 ? 7.887 -27.562 -15.008 1 91.31 188 ALA A C 1
ATOM 1489 O O . ALA A 1 188 ? 7.805 -26.953 -13.938 1 91.31 188 ALA A O 1
ATOM 1490 N N . GLU A 1 189 ? 9.016 -28.125 -15.383 1 86.81 189 GLU A N 1
ATOM 1491 C CA . GLU A 1 189 ? 10.211 -28.109 -14.547 1 86.81 189 GLU A CA 1
ATOM 1492 C C . GLU A 1 189 ? 10.672 -26.688 -14.266 1 86.81 189 GLU A C 1
ATOM 1494 O O . GLU A 1 189 ? 11.023 -26.359 -13.133 1 86.81 189 GLU A O 1
ATOM 1499 N N . TYR A 1 190 ? 10.617 -25.906 -15.281 1 85.31 190 TYR A N 1
ATOM 1500 C CA . TYR A 1 190 ? 11.016 -24.516 -15.125 1 85.31 190 TYR A CA 1
ATOM 1501 C C . TYR A 1 190 ? 10.016 -23.75 -14.258 1 85.31 190 TYR A C 1
ATOM 1503 O O . TYR A 1 190 ? 10.414 -23.047 -13.328 1 85.31 190 TYR A O 1
ATOM 1511 N N . MET A 1 191 ? 8.789 -23.922 -14.602 1 90.69 191 MET A N 1
ATOM 1512 C CA . MET A 1 191 ? 7.746 -23.203 -13.875 1 90.69 191 MET A CA 1
ATOM 1513 C C . MET A 1 191 ? 7.758 -23.578 -12.398 1 90.69 191 MET A C 1
ATOM 1515 O O . MET A 1 191 ? 7.602 -22.719 -11.531 1 90.69 191 MET A O 1
ATOM 1519 N N . GLN A 1 192 ? 8 -24.812 -12.125 1 91.38 192 GLN A N 1
ATOM 1520 C CA . GLN A 1 192 ? 8.062 -25.297 -10.75 1 91.38 192 GLN A CA 1
ATOM 1521 C C . GLN A 1 192 ? 9.211 -24.641 -9.984 1 91.38 192 GLN A C 1
ATOM 1523 O O . GLN A 1 192 ? 9.094 -24.391 -8.781 1 91.38 192 GLN A O 1
ATOM 1528 N N . SER A 1 193 ? 10.258 -24.328 -10.617 1 86.81 193 SER A N 1
ATOM 1529 C CA . SER A 1 193 ? 11.445 -23.766 -9.977 1 86.81 193 SER A CA 1
ATOM 1530 C C . SER A 1 193 ? 11.148 -22.391 -9.375 1 86.81 193 SER A C 1
ATOM 1532 O O . SER A 1 193 ? 11.82 -21.969 -8.43 1 86.81 193 SER A O 1
ATOM 1534 N N . LYS A 1 194 ? 10.172 -21.75 -9.867 1 88.06 194 LYS A N 1
ATOM 1535 C CA . LYS A 1 194 ? 9.797 -20.438 -9.352 1 88.06 194 LYS A CA 1
ATOM 1536 C C . LYS A 1 194 ? 9.375 -20.531 -7.887 1 88.06 194 LYS A C 1
ATOM 1538 O O . LYS A 1 194 ? 9.672 -19.625 -7.094 1 88.06 194 LYS A O 1
ATOM 1543 N N . TRP A 1 195 ? 8.727 -21.641 -7.484 1 92.06 195 TRP A N 1
ATOM 1544 C CA . TRP A 1 195 ? 8.156 -21.719 -6.148 1 92.06 195 TRP A CA 1
ATOM 1545 C C . TRP A 1 195 ? 8.836 -22.812 -5.328 1 92.06 195 TRP A C 1
ATOM 1547 O O . TRP A 1 195 ? 8.773 -22.812 -4.098 1 92.06 195 TRP A O 1
ATOM 1557 N N . PHE A 1 196 ? 9.492 -23.781 -6.047 1 86.94 196 PHE A N 1
ATOM 1558 C CA . PHE A 1 196 ? 9.93 -24.984 -5.348 1 86.94 196 PHE A CA 1
ATOM 1559 C C . PHE A 1 196 ? 11.445 -25.062 -5.281 1 86.94 196 PHE A C 1
ATOM 1561 O O . PHE A 1 196 ? 12.008 -26.031 -4.785 1 86.94 196 PHE A O 1
ATOM 1568 N N . SER A 1 197 ? 12.016 -23.984 -5.742 1 78.19 197 SER A N 1
ATOM 1569 C CA . SER A 1 197 ? 13.477 -24.016 -5.742 1 78.19 197 SER A CA 1
ATOM 1570 C C . SER A 1 197 ? 14.023 -24.125 -4.324 1 78.19 197 SER A C 1
ATOM 1572 O O . SER A 1 197 ? 13.461 -23.547 -3.389 1 78.19 197 SER A O 1
ATOM 1574 N N . LYS A 1 198 ? 15.008 -24.953 -4.184 1 73.69 198 LYS A N 1
ATOM 1575 C CA . LYS A 1 198 ? 15.672 -25.078 -2.893 1 73.69 198 LYS A CA 1
ATOM 1576 C C . LYS A 1 198 ? 16.453 -23.812 -2.545 1 73.69 198 LYS A C 1
ATOM 1578 O O . LYS A 1 198 ? 16.75 -23.562 -1.374 1 73.69 198 LYS A O 1
ATOM 1583 N N . ASN A 1 199 ? 16.781 -23.078 -3.582 1 68.69 199 ASN A N 1
ATOM 1584 C CA . ASN A 1 199 ? 17.516 -21.844 -3.389 1 68.69 199 ASN A CA 1
ATOM 1585 C C . ASN A 1 199 ? 16.578 -20.672 -3.059 1 68.69 199 ASN A C 1
ATOM 1587 O O . ASN A 1 199 ? 16.438 -19.75 -3.854 1 68.69 199 ASN A O 1
ATOM 1591 N N . CYS A 1 200 ? 15.766 -20.859 -2.049 1 68.31 200 CYS A N 1
ATOM 1592 C CA . CYS A 1 200 ? 14.859 -19.797 -1.635 1 68.31 200 CYS A CA 1
ATOM 1593 C C . CYS A 1 200 ? 15.445 -19 -0.467 1 68.31 200 CYS A C 1
ATOM 1595 O O . CYS A 1 200 ? 15.75 -19.578 0.582 1 68.31 200 CYS A O 1
ATOM 1597 N N . ASN A 1 201 ? 15.766 -17.688 -0.879 1 71.12 201 ASN A N 1
ATOM 1598 C CA . ASN A 1 201 ? 16.234 -16.797 0.185 1 71.12 201 ASN A CA 1
ATOM 1599 C C . ASN A 1 201 ? 15.062 -16.078 0.865 1 71.12 201 ASN A C 1
ATOM 1601 O O . ASN A 1 201 ? 14.258 -15.422 0.201 1 71.12 201 ASN A O 1
ATOM 1605 N N . LYS A 1 202 ? 14.836 -16.516 2.098 1 71.5 202 LYS A N 1
ATOM 1606 C CA . LYS A 1 202 ? 13.828 -15.797 2.883 1 71.5 202 LYS A CA 1
ATOM 1607 C C . LYS A 1 202 ? 14.328 -14.406 3.281 1 71.5 202 LYS A C 1
ATOM 1609 O O . LYS A 1 202 ? 15.414 -14.273 3.85 1 71.5 202 LYS A O 1
ATOM 1614 N N . VAL A 1 203 ? 13.781 -13.453 2.656 1 61.66 203 VAL A N 1
ATOM 1615 C CA . VAL A 1 203 ? 14.18 -12.078 2.949 1 61.66 203 VAL A CA 1
ATOM 1616 C C . VAL A 1 203 ? 13.414 -11.57 4.168 1 61.66 203 VAL A C 1
ATOM 1618 O O . VAL A 1 203 ? 12.195 -11.75 4.266 1 61.66 203 VAL A O 1
ATOM 1621 N N . SER A 1 204 ? 14.227 -11.32 5.285 1 51.91 204 SER A N 1
ATOM 1622 C CA . SER A 1 204 ? 13.625 -10.781 6.504 1 51.91 204 SER A CA 1
ATOM 1623 C C . SER A 1 204 ? 12.984 -9.422 6.254 1 51.91 204 SER A C 1
ATOM 1625 O O . SER A 1 204 ? 13.633 -8.508 5.73 1 51.91 204 SER A O 1
ATOM 1627 N N . VAL A 1 205 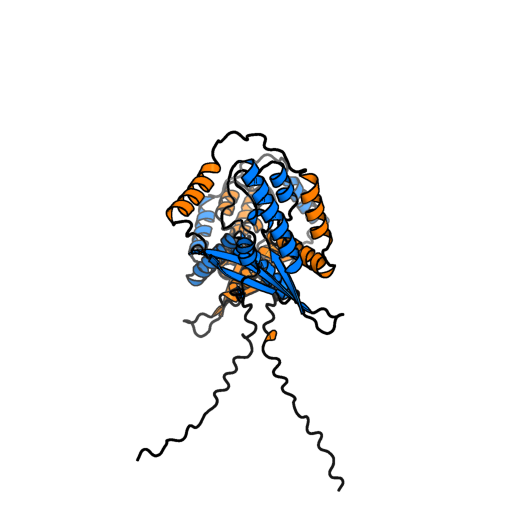? 11.82 -9.406 6.035 1 56.47 205 VAL A N 1
ATOM 1628 C CA . VAL A 1 205 ? 11.188 -8.102 6.18 1 56.47 205 VAL A CA 1
ATOM 1629 C C . VAL A 1 205 ? 11.227 -7.668 7.645 1 56.47 205 VAL A C 1
ATOM 1631 O O . VAL A 1 205 ? 10.609 -8.297 8.5 1 56.47 205 VAL A O 1
ATOM 1634 N N . MET A 1 206 ? 12.633 -7.539 8.297 1 43.91 206 MET A N 1
ATOM 1635 C CA . MET A 1 206 ? 12.891 -7.348 9.727 1 43.91 206 MET A CA 1
ATOM 1636 C C . MET A 1 206 ? 11.922 -6.328 10.32 1 43.91 206 MET A C 1
ATOM 1638 O O . MET A 1 206 ? 11.836 -5.195 9.836 1 43.91 206 MET A O 1
ATOM 1642 N N . LEU A 1 207 ? 10.906 -6.52 10.734 1 43.5 207 LEU A N 1
ATOM 1643 C CA . LEU A 1 207 ? 10.469 -5.719 11.875 1 43.5 207 LEU A CA 1
ATOM 1644 C C . LEU A 1 207 ? 11.359 -5.961 13.086 1 43.5 207 LEU A C 1
ATOM 1646 O O . LEU A 1 207 ? 11.523 -7.105 13.523 1 43.5 207 LEU A O 1
ATOM 1650 N N . ASN A 1 208 ? 12.758 -5.512 13.078 1 34.44 208 ASN A N 1
ATOM 1651 C CA . ASN A 1 208 ? 13.664 -5.727 14.203 1 34.44 208 ASN A CA 1
ATOM 1652 C C . ASN A 1 208 ? 12.914 -5.715 15.531 1 34.44 208 ASN A C 1
ATOM 1654 O O . ASN A 1 208 ? 12.406 -4.672 15.953 1 34.44 208 ASN A O 1
ATOM 1658 N N . PRO A 1 209 ? 12.625 -6.762 16.078 1 35.06 209 PRO A N 1
ATOM 1659 C CA . PRO A 1 209 ? 12.172 -6.777 17.469 1 35.06 209 PRO A CA 1
ATOM 1660 C C . PRO A 1 209 ? 13.227 -6.25 18.438 1 35.06 209 PRO A C 1
ATOM 1662 O O . PRO A 1 209 ? 12.922 -5.969 19.594 1 35.06 209 PRO A O 1
ATOM 1665 N N . GLU A 1 210 ? 14.633 -6.434 18.172 1 33.56 210 GLU A N 1
ATOM 1666 C CA . GLU A 1 210 ? 15.656 -6.312 19.203 1 33.56 210 GLU A CA 1
ATOM 1667 C C . GLU A 1 210 ? 15.781 -4.871 19.688 1 33.56 210 GLU A C 1
ATOM 1669 O O . GLU A 1 210 ? 16.688 -4.547 20.453 1 33.56 210 GLU A O 1
ATOM 1674 N N . LEU A 1 211 ? 15.25 -3.867 19.281 1 31.73 211 LEU A N 1
ATOM 1675 C CA . LEU A 1 211 ? 15.719 -2.668 19.969 1 31.73 211 LEU A CA 1
ATOM 1676 C C . LEU A 1 211 ? 15.57 -2.809 21.484 1 31.73 211 LEU A C 1
ATOM 1678 O O . LEU A 1 211 ? 15.852 -1.869 22.234 1 31.73 211 LEU A O 1
ATOM 1682 N N . GLY A 1 212 ? 14.945 -3.746 22.172 1 27.44 212 GLY A N 1
ATOM 1683 C CA . GLY A 1 212 ? 15.156 -3.646 23.609 1 27.44 212 GLY A CA 1
ATOM 1684 C C . GLY A 1 212 ? 16.547 -4.074 24.031 1 27.44 212 GLY A C 1
ATOM 1685 O O . GLY A 1 212 ? 17.141 -3.457 24.922 1 27.44 212 GLY A O 1
ATOM 1686 N N . SER A 1 213 ? 17.062 -5.348 23.844 1 28.06 213 SER A N 1
ATOM 1687 C CA . SER A 1 213 ? 18 -5.902 24.812 1 28.06 213 SER A CA 1
ATOM 1688 C C . SER A 1 213 ? 19.438 -5.52 24.453 1 28.06 213 SER A C 1
ATOM 1690 O O . SER A 1 213 ? 20.391 -6.145 24.938 1 28.06 213 SER A O 1
ATOM 1692 N N . ASP A 1 214 ? 19.906 -4.801 23.609 1 26.02 214 ASP A N 1
ATOM 1693 C CA . ASP A 1 214 ? 21.359 -4.73 23.531 1 26.02 214 ASP A CA 1
ATOM 1694 C C . ASP A 1 214 ? 21.953 -4.23 24.844 1 26.02 214 ASP A C 1
ATOM 1696 O O . ASP A 1 214 ? 22.109 -3.021 25.047 1 26.02 214 ASP A O 1
ATOM 1700 N N . ALA A 1 215 ? 21.453 -4.641 26.125 1 24.86 215 ALA A N 1
ATOM 1701 C CA . ALA A 1 215 ? 22.422 -4.492 27.203 1 24.86 215 ALA A CA 1
ATOM 1702 C C . ALA A 1 215 ? 23.703 -5.277 26.906 1 24.86 215 ALA A C 1
ATOM 1704 O O . ALA A 1 215 ? 23.656 -6.484 26.656 1 24.86 215 ALA A O 1
ATOM 1705 N N . SER A 1 216 ? 24.719 -4.699 26.328 1 23 216 SER A N 1
ATOM 1706 C CA . SER A 1 216 ? 26.125 -5.059 26.156 1 23 216 SER A CA 1
ATOM 1707 C C . SER A 1 216 ? 26.672 -5.742 27.406 1 23 216 SER A C 1
ATOM 1709 O O . SER A 1 216 ? 26.75 -5.137 28.484 1 23 216 SER A O 1
ATOM 1711 N N . GLU A 1 217 ? 26.375 -6.98 27.688 1 23.41 217 GLU A N 1
ATOM 1712 C CA . GLU A 1 217 ? 27.25 -7.703 28.594 1 23.41 217 GLU A CA 1
ATOM 1713 C C . GLU A 1 217 ? 28.688 -7.715 28.078 1 23.41 217 GLU A C 1
ATOM 1715 O O . GLU A 1 217 ? 28.953 -8.234 27 1 23.41 217 GLU A O 1
ATOM 1720 N N . GLU A 1 218 ? 29.453 -6.578 28.188 1 22.91 218 GLU A N 1
ATOM 1721 C CA . GLU A 1 218 ? 30.922 -6.547 28.203 1 22.91 218 GLU A CA 1
ATOM 1722 C C . GLU A 1 218 ? 31.484 -7.66 29.094 1 22.91 218 GLU A C 1
ATOM 1724 O O . GLU A 1 218 ? 31.281 -7.652 30.312 1 22.91 218 GLU A O 1
ATOM 1729 N N . LYS A 1 219 ? 31.453 -8.93 28.609 1 23.67 219 LYS A N 1
ATOM 1730 C CA . LYS A 1 219 ? 32.312 -9.953 29.219 1 23.67 219 LYS A CA 1
ATOM 1731 C C . LYS A 1 219 ? 33.75 -9.523 29.234 1 23.67 219 LYS A C 1
ATOM 1733 O O . LYS A 1 219 ? 34.312 -9.148 28.188 1 23.67 219 LYS A O 1
ATOM 1738 N N . ASN A 1 220 ? 34.25 -8.883 30.344 1 22.34 220 ASN A N 1
ATOM 1739 C CA . ASN A 1 220 ? 35.625 -8.695 30.875 1 22.34 220 ASN A CA 1
ATOM 1740 C C . ASN A 1 220 ? 36.438 -9.961 30.734 1 22.34 220 ASN A C 1
ATOM 1742 O O . ASN A 1 220 ? 36.281 -10.914 31.484 1 22.34 220 ASN A O 1
ATOM 1746 N N . SER A 1 221 ? 36.406 -10.602 29.5 1 19.56 221 SER A N 1
ATOM 1747 C CA . SER A 1 221 ? 37.406 -11.656 29.469 1 19.56 221 SER A CA 1
ATOM 1748 C C . SER A 1 221 ? 38.781 -11.102 29.719 1 19.56 221 SER A C 1
ATOM 1750 O O . SER A 1 221 ? 39.219 -10.172 29.031 1 19.56 221 SER A O 1
ATOM 1752 N N . ALA A 1 222 ? 39.312 -11.195 30.984 1 24.52 222 ALA A N 1
ATOM 1753 C CA . ALA A 1 222 ? 40.625 -11.172 31.609 1 24.52 222 ALA A CA 1
ATOM 1754 C C . ALA A 1 222 ? 41.594 -12.117 30.906 1 24.52 222 ALA A C 1
ATOM 1756 O O . ALA A 1 222 ? 41.5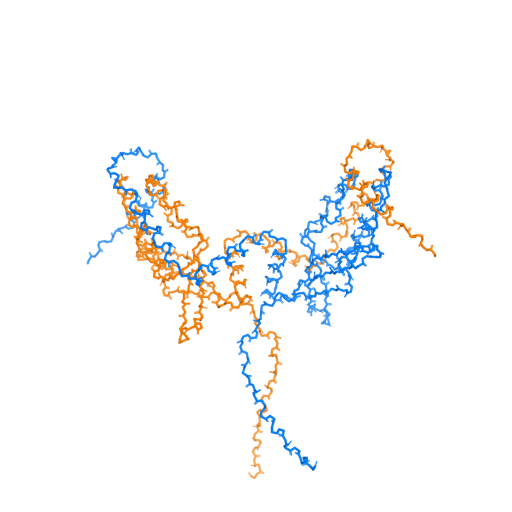62 -13.328 31.109 1 24.52 222 ALA A O 1
ATOM 1757 N N . THR A 1 223 ? 41.594 -12.086 29.547 1 21.62 223 THR A N 1
ATOM 1758 C CA . THR A 1 223 ? 42.656 -12.891 28.953 1 21.62 223 THR A CA 1
ATOM 1759 C C . THR A 1 223 ? 44.031 -12.508 29.562 1 21.62 223 THR A C 1
ATOM 1761 O O . THR A 1 223 ? 44.375 -11.328 29.609 1 21.62 223 THR A O 1
ATOM 1764 N N . CYS A 1 224 ? 44.688 -13.477 30.266 1 24.84 224 CYS A N 1
ATOM 1765 C CA . CYS A 1 224 ? 45.969 -13.82 30.859 1 24.84 224 CYS A CA 1
ATOM 1766 C C . CYS A 1 224 ? 47.125 -13.516 29.906 1 24.84 224 CYS A C 1
ATOM 1768 O O . CYS A 1 224 ? 47.031 -13.828 28.719 1 24.84 224 CYS A O 1
ATOM 1770 N N . CYS A 1 225 ? 47.906 -12.352 30.141 1 26.59 225 CYS A N 1
ATOM 1771 C CA . CYS A 1 225 ? 49.219 -11.961 29.672 1 26.59 225 CYS A CA 1
ATOM 1772 C C . CYS A 1 225 ? 50.156 -13.172 29.578 1 26.59 225 CYS A C 1
ATOM 1774 O O . CYS A 1 225 ? 50.469 -13.789 30.594 1 26.59 225 CYS A O 1
ATOM 1776 N N . PRO A 1 226 ? 49.844 -14.109 28.578 1 22.66 226 PRO A N 1
ATOM 1777 C CA . PRO A 1 226 ? 50.875 -15.164 28.531 1 22.66 226 PRO A CA 1
ATOM 1778 C C . PRO A 1 226 ? 52.281 -14.609 28.578 1 22.66 226 PRO A C 1
ATOM 1780 O O . PRO A 1 226 ? 52.5 -13.438 28.281 1 22.66 226 PRO A O 1
ATOM 1783 N N . SER A 1 227 ? 53.219 -15.328 29.234 1 24.75 227 SER A N 1
ATOM 1784 C CA . SER A 1 227 ? 54.625 -15.445 29.578 1 24.75 227 SER A CA 1
ATOM 1785 C C . SER A 1 227 ? 55.5 -15.438 28.328 1 24.75 227 SER A C 1
ATOM 1787 O O . SER A 1 227 ? 55.531 -16.406 27.578 1 24.75 227 SER A O 1
ATOM 1789 N N . ILE A 1 228 ? 55.312 -14.555 27.281 1 22.41 228 ILE A N 1
ATOM 1790 C CA . ILE A 1 228 ? 56.406 -14.711 26.312 1 22.41 228 ILE A CA 1
ATOM 1791 C C . ILE A 1 228 ? 57.75 -14.617 27.031 1 22.41 228 ILE A C 1
ATOM 1793 O O . ILE A 1 228 ? 58.062 -13.594 27.641 1 22.41 228 ILE A O 1
ATOM 1797 N N . PHE A 1 229 ? 58.25 -15.859 27.359 1 19.62 229 PHE A N 1
ATOM 1798 C CA . PHE A 1 229 ? 59.688 -16.094 27.141 1 19.62 229 PHE A CA 1
ATOM 1799 C C . PHE A 1 229 ? 60.062 -15.812 25.688 1 19.62 229 PHE A C 1
ATOM 1801 O O . PHE A 1 229 ? 59.25 -16.031 24.781 1 19.62 229 PHE A O 1
ATOM 1808 N N . MET B 1 1 ? 22.75 -38 -24.016 1 21.27 1 MET B N 1
ATOM 1809 C CA . MET B 1 1 ? 23.469 -37.094 -24.875 1 21.27 1 MET B CA 1
ATOM 1810 C C . MET B 1 1 ? 22.562 -35.938 -25.344 1 21.27 1 MET B C 1
ATOM 1812 O O . MET B 1 1 ? 21.828 -36.094 -26.312 1 21.27 1 MET B O 1
ATOM 1816 N N . LEU B 1 2 ? 21.719 -35.469 -24.469 1 29.5 2 LEU B N 1
ATOM 1817 C CA . LEU B 1 2 ? 20.516 -34.656 -24.5 1 29.5 2 LEU B CA 1
ATOM 1818 C C . LEU B 1 2 ? 20.781 -33.344 -25.234 1 29.5 2 LEU B C 1
ATOM 1820 O O . LEU B 1 2 ? 21.734 -32.625 -24.938 1 29.5 2 LEU B O 1
ATOM 1824 N N . GLY B 1 3 ? 20.594 -33.219 -26.594 1 31.53 3 GLY B N 1
ATOM 1825 C CA . GLY B 1 3 ? 20.969 -32.281 -27.641 1 31.53 3 GLY B CA 1
ATOM 1826 C C . GLY B 1 3 ? 20.844 -30.812 -27.219 1 31.53 3 GLY B C 1
ATOM 1827 O O . GLY B 1 3 ? 19.969 -30.484 -26.422 1 31.53 3 GLY B O 1
ATOM 1828 N N . SER B 1 4 ? 21.984 -30.031 -27.109 1 36.12 4 SER B N 1
ATOM 1829 C CA . SER B 1 4 ? 22.406 -28.641 -26.922 1 36.12 4 SER B CA 1
ATOM 1830 C C . SER B 1 4 ? 21.484 -27.688 -27.672 1 36.12 4 SER B C 1
ATOM 1832 O O . SER B 1 4 ? 21.547 -27.609 -28.906 1 36.12 4 SER B O 1
ATOM 1834 N N . LEU B 1 5 ? 20.219 -27.719 -27.484 1 39.75 5 LEU B N 1
ATOM 1835 C CA . LEU B 1 5 ? 19.578 -26.625 -28.203 1 39.75 5 LEU B CA 1
ATOM 1836 C C . LEU B 1 5 ? 20.453 -25.391 -28.203 1 39.75 5 LEU B C 1
ATOM 1838 O O . LEU B 1 5 ? 20.906 -24.953 -27.156 1 39.75 5 LEU B O 1
ATOM 1842 N N . GLY B 1 6 ? 21.344 -25.25 -29.188 1 41.81 6 GLY B N 1
ATOM 1843 C CA . GLY B 1 6 ? 22.312 -24.203 -29.438 1 41.81 6 GLY B CA 1
ATOM 1844 C C . GLY B 1 6 ? 21.797 -22.812 -29.125 1 41.81 6 GLY B C 1
ATOM 1845 O O . GLY B 1 6 ? 20.578 -22.594 -29.078 1 41.81 6 GLY B O 1
ATOM 1846 N N . GLU B 1 7 ? 22.625 -21.953 -28.531 1 48.25 7 GLU B N 1
ATOM 1847 C CA . GLU B 1 7 ? 22.422 -20.531 -28.25 1 48.25 7 GLU B CA 1
ATOM 1848 C C . GLU B 1 7 ? 21.578 -19.875 -29.328 1 48.25 7 GLU B C 1
ATOM 1850 O O . GLU B 1 7 ? 20.703 -19.062 -29.016 1 48.25 7 GLU B O 1
ATOM 1855 N N . GLU B 1 8 ? 21.828 -20.281 -30.547 1 48.12 8 GLU B N 1
ATOM 1856 C CA . GLU B 1 8 ? 21.125 -19.703 -31.688 1 48.12 8 GLU B CA 1
ATOM 1857 C C . GLU B 1 8 ? 19.656 -20.125 -31.703 1 48.12 8 GLU B C 1
ATOM 1859 O O . GLU B 1 8 ? 18.781 -19.312 -32.031 1 48.12 8 GLU B O 1
ATOM 1864 N N . GLU B 1 9 ? 19.406 -21.328 -31.422 1 49.12 9 GLU B N 1
ATOM 1865 C CA . GLU B 1 9 ? 18.016 -21.797 -31.438 1 49.12 9 GLU B CA 1
ATOM 1866 C C . GLU B 1 9 ? 17.203 -21.172 -30.312 1 49.12 9 GLU B C 1
ATOM 1868 O O . GLU B 1 9 ? 16.031 -20.844 -30.5 1 49.12 9 GLU B O 1
ATOM 1873 N N . LEU B 1 10 ? 17.828 -21.016 -29.203 1 47.75 10 LEU B N 1
ATOM 1874 C CA . LEU B 1 10 ? 17.172 -20.344 -28.078 1 47.75 10 LEU B CA 1
ATOM 1875 C C . LEU B 1 10 ? 16.859 -18.891 -28.438 1 47.75 10 LEU B C 1
ATOM 1877 O O . LEU B 1 10 ? 15.766 -18.391 -28.156 1 47.75 10 LEU B O 1
ATOM 1881 N N . ASP B 1 11 ? 17.859 -18.188 -28.953 1 51.56 11 ASP B N 1
ATOM 1882 C CA . ASP B 1 11 ? 17.641 -16.812 -29.438 1 51.56 11 ASP B CA 1
ATOM 1883 C C . ASP B 1 11 ? 16.484 -16.766 -30.438 1 51.56 11 ASP B C 1
ATOM 1885 O O . ASP B 1 11 ? 15.672 -15.844 -30.406 1 51.56 11 ASP B O 1
ATOM 1889 N N . GLN B 1 12 ? 16.453 -17.75 -31.281 1 49.06 12 GLN B N 1
ATOM 1890 C CA . GLN B 1 12 ? 15.367 -17.797 -32.25 1 49.06 12 GLN B CA 1
ATOM 1891 C C . GLN B 1 12 ? 14.031 -18.062 -31.562 1 49.06 12 GLN B C 1
ATOM 1893 O O . GLN B 1 12 ? 13.016 -17.453 -31.906 1 49.06 12 GLN B O 1
ATOM 1898 N N . MET B 1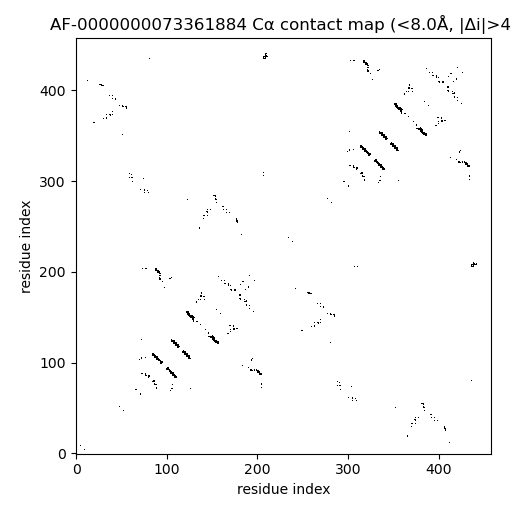 13 ? 14.07 -18.828 -30.609 1 50.34 13 MET B N 1
ATOM 1899 C CA . MET B 1 13 ? 12.82 -19.078 -29.891 1 50.34 13 MET B CA 1
ATOM 1900 C C . MET B 1 13 ? 12.375 -17.844 -29.125 1 50.34 13 MET B C 1
ATOM 1902 O O . MET B 1 13 ? 11.195 -17.516 -29.094 1 50.34 13 MET B O 1
ATOM 1906 N N . ILE B 1 14 ? 13.359 -17.234 -28.531 1 52.47 14 ILE B N 1
ATOM 1907 C CA . ILE B 1 14 ? 13.055 -15.961 -27.859 1 52.47 14 ILE B CA 1
ATOM 1908 C C . ILE B 1 14 ? 12.539 -14.953 -28.891 1 52.47 14 ILE B C 1
ATOM 1910 O O . ILE B 1 14 ? 11.539 -14.273 -28.641 1 52.47 14 ILE B O 1
ATOM 1914 N N . ARG B 1 15 ? 13.281 -14.891 -30.047 1 49.47 15 ARG B N 1
ATOM 1915 C CA . ARG B 1 15 ? 12.859 -14.008 -31.125 1 49.47 15 ARG B CA 1
ATOM 1916 C C . ARG B 1 15 ? 11.5 -14.422 -31.672 1 49.47 15 ARG B C 1
ATOM 1918 O O . ARG B 1 15 ? 10.641 -13.57 -31.938 1 49.47 15 ARG B O 1
ATOM 1925 N N . ASP B 1 16 ? 11.43 -15.648 -31.969 1 47.56 16 ASP B N 1
ATOM 1926 C CA . ASP B 1 16 ? 10.148 -16.094 -32.5 1 47.56 16 ASP B CA 1
ATOM 1927 C C . ASP B 1 16 ? 9.016 -15.836 -31.516 1 47.56 16 ASP B C 1
ATOM 1929 O O . ASP B 1 16 ? 7.902 -15.492 -31.922 1 47.56 16 ASP B O 1
ATOM 1933 N N . TYR B 1 17 ? 9.32 -16.109 -30.281 1 45.56 17 TYR B N 1
ATOM 1934 C CA . TYR B 1 17 ? 8.336 -15.836 -29.25 1 45.56 17 TYR B CA 1
ATOM 1935 C C . TYR B 1 17 ? 8 -14.352 -29.188 1 45.56 17 TYR B C 1
ATOM 1937 O O . TYR B 1 17 ? 6.832 -13.977 -29.094 1 45.56 17 TYR B O 1
ATOM 1945 N N . ILE B 1 18 ? 8.938 -13.5 -29.078 1 46.44 18 ILE B N 1
ATOM 1946 C CA . ILE B 1 18 ? 8.68 -12.07 -29.203 1 46.44 18 ILE B CA 1
ATOM 1947 C C . ILE B 1 18 ? 7.953 -11.789 -30.516 1 46.44 18 ILE B C 1
ATOM 1949 O O . ILE B 1 18 ? 7.02 -10.984 -30.562 1 46.44 18 ILE B O 1
ATOM 1953 N N . GLU B 1 19 ? 8.406 -12.344 -31.594 1 43.72 19 GLU B N 1
ATOM 1954 C CA . GLU B 1 19 ? 7.852 -12.078 -32.906 1 43.72 19 GLU B CA 1
ATOM 1955 C C . GLU B 1 19 ? 6.492 -12.75 -33.094 1 43.72 19 GLU B C 1
ATOM 1957 O O . GLU B 1 19 ? 5.656 -12.281 -33.875 1 43.72 19 GLU B O 1
ATOM 1962 N N . SER B 1 20 ? 6.363 -13.969 -32.594 1 42.91 20 SER B N 1
ATOM 1963 C CA . SER B 1 20 ? 5.047 -14.57 -32.781 1 42.91 20 SER B CA 1
ATOM 1964 C C . SER B 1 20 ? 3.959 -13.734 -32.125 1 42.91 20 SER B C 1
ATOM 1966 O O . SER B 1 20 ? 2.771 -14.039 -32.219 1 42.91 20 SER B O 1
ATOM 1968 N N . ASP B 1 21 ? 4.223 -12.945 -31.156 1 41.38 21 ASP B N 1
ATOM 1969 C CA . ASP B 1 21 ? 3.133 -12.039 -30.812 1 41.38 21 ASP B CA 1
ATOM 1970 C C . ASP B 1 21 ? 2.586 -11.336 -32.062 1 41.38 21 ASP B C 1
ATOM 1972 O O . ASP B 1 21 ? 1.715 -10.469 -31.953 1 41.38 21 ASP B O 1
ATOM 1976 N N . GLN B 1 22 ? 3.424 -11.281 -33.156 1 36.41 22 GLN B N 1
ATOM 1977 C CA . GLN B 1 22 ? 2.818 -10.641 -34.312 1 36.41 22 GLN B CA 1
ATOM 1978 C C . GLN B 1 22 ? 1.727 -11.516 -34.906 1 36.41 22 GLN B C 1
ATOM 1980 O O . GLN B 1 22 ? 1.622 -12.695 -34.594 1 36.41 22 GLN B O 1
ATOM 1985 N N . SER B 1 23 ? 1.439 -11.609 -36.375 1 35.53 23 SER B N 1
ATOM 1986 C CA . SER B 1 23 ? 0.292 -11.695 -37.25 1 35.53 23 SER B CA 1
ATOM 1987 C C . SER B 1 23 ? -0.116 -13.148 -37.5 1 35.53 23 SER B C 1
ATOM 1989 O O . SER B 1 23 ? -0.917 -13.438 -38.375 1 35.53 23 SER B O 1
ATOM 1991 N N . THR B 1 24 ? 0.761 -14.266 -37.25 1 36.31 24 THR B N 1
ATOM 1992 C CA . THR B 1 24 ? 0.349 -15.281 -38.219 1 36.31 24 THR B CA 1
ATOM 1993 C C . THR B 1 24 ? -1.051 -15.789 -37.875 1 36.31 24 THR B C 1
ATOM 1995 O O . THR B 1 24 ? -1.462 -15.805 -36.719 1 36.31 24 THR B O 1
ATOM 1998 N N . SER B 1 25 ? -1.825 -16.188 -38.969 1 35.72 25 SER B N 1
ATOM 1999 C CA . SER B 1 25 ? -3.172 -16.672 -39.281 1 35.72 25 SER B CA 1
ATOM 2000 C C . SER B 1 25 ? -3.459 -17.969 -38.531 1 35.72 25 SER B C 1
ATOM 2002 O O . SER B 1 25 ? -2.66 -18.906 -38.562 1 35.72 25 SER B O 1
ATOM 2004 N N . PRO B 1 26 ? -4.273 -18 -37.5 1 38.16 26 PRO B N 1
ATOM 2005 C CA . PRO B 1 26 ? -4.734 -19.094 -36.656 1 38.16 26 PRO B CA 1
ATOM 2006 C C . PRO B 1 26 ? -5.211 -20.312 -37.438 1 38.16 26 PRO B C 1
ATOM 2008 O O . PRO B 1 26 ? -6.109 -20.188 -38.281 1 38.16 26 PRO B O 1
ATOM 2011 N N . THR B 1 27 ? -4.301 -21.172 -38.031 1 35.72 27 THR B N 1
ATOM 2012 C CA . THR B 1 27 ? -4.898 -22.375 -38.594 1 35.72 27 THR B CA 1
ATOM 2013 C C . THR B 1 27 ? -5.688 -23.141 -37.531 1 35.72 27 THR B C 1
ATOM 2015 O O . THR B 1 27 ? -5.324 -23.125 -36.375 1 35.72 27 THR B O 1
ATOM 2018 N N . PRO B 1 28 ? -6.941 -23.703 -37.812 1 37.47 28 PRO B N 1
ATOM 2019 C CA . PRO B 1 28 ? -7.957 -24.375 -37 1 37.47 28 PRO B CA 1
ATOM 2020 C C . PRO B 1 28 ? -7.477 -25.719 -36.438 1 37.47 28 PRO B C 1
ATOM 2022 O O . PRO B 1 28 ? -7.266 -26.672 -37.188 1 37.47 28 PRO B O 1
ATOM 2025 N N . VAL B 1 29 ? -6.262 -25.938 -35.906 1 38.28 29 VAL B N 1
ATOM 2026 C CA . VAL B 1 29 ? -6.004 -27.328 -35.5 1 38.28 29 VAL B CA 1
ATOM 2027 C C . VAL B 1 29 ? -7.113 -27.812 -34.594 1 38.28 29 VAL B C 1
ATOM 2029 O O . VAL B 1 29 ? -7.805 -27 -33.969 1 38.28 29 VAL B O 1
ATOM 2032 N N . SER B 1 30 ? -7.402 -29.141 -34.531 1 38.78 30 SER B N 1
ATOM 2033 C CA . SER B 1 30 ? -8.383 -30 -33.875 1 38.78 30 SER B CA 1
ATOM 2034 C C . SER B 1 30 ? -8.344 -29.797 -32.344 1 38.78 30 SER B C 1
ATOM 2036 O O . SER B 1 30 ? -7.277 -29.875 -31.734 1 38.78 30 SER B O 1
ATOM 2038 N N . LYS B 1 31 ? -9.203 -28.984 -31.703 1 44.16 31 LYS B N 1
ATOM 2039 C CA . LYS B 1 31 ? -9.516 -28.359 -30.422 1 44.16 31 LYS B CA 1
ATOM 2040 C C . LYS B 1 31 ? -9.594 -29.391 -29.312 1 44.16 31 LYS B C 1
ATOM 2042 O O . LYS B 1 31 ? -10.484 -30.25 -29.297 1 44.16 31 LYS B O 1
ATOM 2047 N N . PRO B 1 32 ? -8.578 -30.203 -28.922 1 46.72 32 PRO B N 1
ATOM 2048 C CA . PRO B 1 32 ? -9 -31.016 -27.766 1 46.72 32 PRO B CA 1
ATOM 2049 C C . PRO B 1 32 ? -9.977 -30.266 -26.859 1 46.72 32 PRO B C 1
ATOM 2051 O O . PRO B 1 32 ? -9.938 -29.047 -26.766 1 46.72 32 PRO B O 1
ATOM 2054 N N . ALA B 1 33 ? -11.18 -30.812 -26.344 1 47.12 33 ALA B N 1
ATOM 2055 C CA . ALA B 1 33 ? -12.367 -30.25 -25.719 1 47.12 33 ALA B CA 1
ATOM 2056 C C . ALA B 1 33 ? -12 -29.391 -24.516 1 47.12 33 ALA B C 1
ATOM 2058 O O . ALA B 1 33 ? -11.344 -29.859 -23.578 1 47.12 33 ALA B O 1
ATOM 2059 N N . PRO B 1 34 ? -11.719 -28.062 -24.562 1 56.53 34 PRO B N 1
ATOM 2060 C CA . PRO B 1 34 ? -11.516 -26.938 -23.641 1 56.53 34 PRO B CA 1
ATOM 2061 C C . PRO B 1 34 ? -12.141 -27.188 -22.266 1 56.53 34 PRO B C 1
ATOM 2063 O O . PRO B 1 34 ? -11.57 -26.781 -21.25 1 56.53 34 PRO B O 1
ATOM 2066 N N . LYS B 1 35 ? -13.281 -28.031 -22.234 1 66.81 35 LYS B N 1
ATOM 2067 C CA . LYS B 1 35 ? -14.164 -28.125 -21.078 1 66.81 35 LYS B CA 1
ATOM 2068 C C . LYS B 1 35 ? -13.547 -29 -19.984 1 66.81 35 LYS B C 1
ATOM 2070 O O . LYS B 1 35 ? -13.734 -28.75 -18.797 1 66.81 35 LYS B O 1
ATOM 2075 N N . LYS B 1 36 ? -12.555 -29.922 -20.422 1 83.38 36 LYS B N 1
ATOM 2076 C CA . LYS B 1 36 ? -12.039 -30.859 -19.422 1 83.38 36 LYS B CA 1
ATOM 2077 C C . LYS B 1 36 ? -10.992 -30.203 -18.531 1 83.38 36 LYS B C 1
ATOM 2079 O O . LYS B 1 36 ? -11.039 -30.328 -17.297 1 83.38 36 LYS B O 1
ATOM 2084 N N . SER B 1 37 ? -10.008 -29.453 -19.203 1 90.12 37 SER B N 1
ATOM 2085 C CA . SER B 1 37 ? -8.953 -28.812 -18.422 1 90.12 37 SER B CA 1
ATOM 2086 C C . SER B 1 37 ? -9.539 -27.797 -17.453 1 90.12 37 SER B C 1
ATOM 2088 O O . SER B 1 37 ? -9.055 -27.656 -16.328 1 90.12 37 SER B O 1
ATOM 2090 N N . GLN B 1 38 ? -10.562 -27.172 -17.906 1 91.25 38 GLN B N 1
ATOM 2091 C CA . GLN B 1 38 ? -11.211 -26.203 -17.031 1 91.25 38 GLN B CA 1
ATOM 2092 C C . GLN B 1 38 ? -11.859 -26.891 -15.836 1 91.25 38 GLN B C 1
ATOM 2094 O O . GLN B 1 38 ? -11.781 -26.391 -14.711 1 91.25 38 GLN B O 1
ATOM 2099 N N . SER B 1 39 ? -12.492 -27.953 -16.172 1 92.94 39 SER B N 1
ATOM 2100 C CA . SER B 1 39 ? -13.117 -28.703 -15.086 1 92.94 39 SER B CA 1
ATOM 2101 C C . SER B 1 39 ? -12.078 -29.219 -14.094 1 92.94 39 SER B C 1
ATOM 2103 O O . SER B 1 39 ? -12.297 -29.172 -12.883 1 92.94 39 SER B O 1
ATOM 2105 N N . ILE B 1 40 ? -10.984 -29.719 -14.547 1 94.44 40 ILE B N 1
ATOM 2106 C CA . ILE B 1 40 ? -9.914 -30.219 -13.688 1 94.44 40 ILE B CA 1
ATOM 2107 C C . ILE B 1 40 ? -9.359 -29.078 -12.828 1 94.44 40 ILE B C 1
ATOM 2109 O O . ILE B 1 40 ? -9.148 -29.25 -11.625 1 94.44 40 ILE B O 1
ATOM 2113 N N . LEU B 1 41 ? -9.094 -27.953 -13.5 1 95.25 41 LEU B N 1
ATOM 2114 C CA . LEU B 1 41 ? -8.602 -26.797 -12.758 1 95.25 41 LEU B CA 1
ATOM 2115 C C . LEU B 1 41 ? -9.555 -26.422 -11.625 1 95.25 41 LEU B C 1
ATOM 2117 O O . LEU B 1 41 ? -9.125 -26.188 -10.5 1 95.25 41 LEU B O 1
ATOM 2121 N N . GLN B 1 42 ? -10.844 -26.344 -11.945 1 92.62 42 GLN B N 1
ATOM 2122 C CA . GLN B 1 42 ? -11.852 -26 -10.945 1 92.62 42 GLN B CA 1
ATOM 2123 C C . GLN B 1 42 ? -11.82 -26.984 -9.781 1 92.62 42 GLN B C 1
ATOM 2125 O O . GLN B 1 42 ? -11.953 -26.594 -8.617 1 92.62 42 GLN B O 1
ATOM 2130 N N . ASP B 1 43 ? -11.664 -28.25 -10.141 1 94.62 43 ASP B N 1
ATOM 2131 C CA . ASP B 1 43 ? -11.578 -29.266 -9.094 1 94.62 43 ASP B CA 1
ATOM 2132 C C . ASP B 1 43 ? -10.391 -29.016 -8.172 1 94.62 43 ASP B C 1
ATOM 2134 O O . ASP B 1 43 ? -10.5 -29.141 -6.953 1 94.62 43 ASP B O 1
ATOM 2138 N N . ILE B 1 44 ? -9.258 -28.719 -8.719 1 95.25 44 ILE B N 1
ATOM 2139 C CA . ILE B 1 44 ? -8.055 -28.438 -7.941 1 95.25 44 ILE B CA 1
ATOM 2140 C C . ILE B 1 44 ? -8.297 -27.25 -7.027 1 95.25 44 ILE B C 1
ATOM 2142 O O . ILE B 1 44 ? -7.953 -27.281 -5.84 1 95.25 44 ILE B O 1
ATOM 2146 N N . LEU B 1 45 ? -8.891 -26.219 -7.555 1 94.12 45 LEU B N 1
ATOM 2147 C CA . LEU B 1 45 ? -9.125 -24.984 -6.809 1 94.12 45 LEU B CA 1
ATOM 2148 C C . LEU B 1 45 ? -10.117 -25.219 -5.68 1 94.12 45 LEU B C 1
ATOM 2150 O O . LEU B 1 45 ? -9.992 -24.625 -4.605 1 94.12 45 LEU B O 1
ATOM 2154 N N . LEU B 1 46 ? -11.055 -26.094 -5.875 1 92.25 46 LEU B N 1
ATOM 2155 C CA . LEU B 1 46 ? -12.094 -26.375 -4.895 1 92.25 46 LEU B CA 1
ATOM 2156 C C . LEU B 1 46 ? -11.57 -27.25 -3.762 1 92.25 46 LEU B C 1
ATOM 2158 O O . LEU B 1 46 ? -12.203 -27.359 -2.709 1 92.25 46 LEU B O 1
ATOM 2162 N N . GLU B 1 47 ? -10.391 -27.844 -3.939 1 94.44 47 GLU B N 1
ATOM 2163 C CA . GLU B 1 47 ? -9.781 -28.703 -2.93 1 94.44 47 GLU B CA 1
ATOM 2164 C C . GLU B 1 47 ? -9.148 -27.875 -1.815 1 94.44 47 GLU B C 1
ATOM 2166 O O . GLU B 1 47 ? -8.609 -28.438 -0.856 1 94.44 47 GLU B O 1
ATOM 2171 N N . ALA B 1 48 ? -9.281 -26.656 -1.827 1 93 48 ALA B N 1
ATOM 2172 C CA . ALA B 1 48 ? -8.648 -25.781 -0.831 1 93 48 ALA B CA 1
ATOM 2173 C C . ALA B 1 48 ? -9.141 -26.125 0.575 1 93 48 ALA B C 1
ATOM 2175 O O . ALA B 1 48 ? -10.336 -26.328 0.789 1 93 48 ALA B O 1
ATOM 2176 N N . THR B 1 49 ? -8.219 -26.25 1.51 1 91.88 49 THR B N 1
ATOM 2177 C CA . THR B 1 49 ? -8.562 -26.5 2.904 1 91.88 49 THR B CA 1
ATOM 2178 C C . THR B 1 49 ? -9.125 -25.25 3.564 1 91.88 49 THR B C 1
ATOM 2180 O O . THR B 1 49 ? -9.031 -24.156 3.006 1 91.88 49 THR B O 1
ATOM 2183 N N . ASP B 1 50 ? -9.695 -25.406 4.777 1 90.44 50 ASP B N 1
ATOM 2184 C CA . ASP B 1 50 ? -10.234 -24.281 5.539 1 90.44 50 ASP B CA 1
ATOM 2185 C C . ASP B 1 50 ? -9.133 -23.266 5.871 1 90.44 50 ASP B C 1
ATOM 2187 O O . ASP B 1 50 ? -9.359 -22.062 5.82 1 90.44 50 ASP B O 1
ATOM 2191 N N . ILE B 1 51 ? -7.969 -23.859 6.176 1 90.94 51 ILE B N 1
ATOM 2192 C CA . ILE B 1 51 ? -6.859 -22.984 6.562 1 90.94 51 ILE B CA 1
ATOM 2193 C C . ILE B 1 51 ? -6.43 -22.141 5.367 1 90.94 51 ILE B C 1
ATOM 2195 O O . ILE B 1 51 ? -6.145 -20.953 5.512 1 90.94 51 ILE B O 1
ATOM 2199 N N . GLU B 1 52 ? -6.387 -22.703 4.191 1 94.19 52 GLU B N 1
ATOM 2200 C CA . GLU B 1 52 ? -6.051 -21.984 2.975 1 94.19 52 GLU B CA 1
ATOM 2201 C C . GLU B 1 52 ? -7.07 -20.875 2.688 1 94.19 52 GLU B C 1
ATOM 2203 O O . GLU B 1 52 ? -6.699 -19.75 2.354 1 94.19 52 GLU B O 1
ATOM 2208 N N . THR B 1 53 ? -8.289 -21.188 2.793 1 93.31 53 THR B N 1
ATOM 2209 C CA . THR B 1 53 ? -9.367 -20.25 2.521 1 93.31 53 THR B CA 1
ATOM 2210 C C . THR B 1 53 ? -9.32 -19.062 3.492 1 93.31 53 THR B C 1
ATOM 2212 O O . THR B 1 53 ? -9.477 -17.922 3.086 1 93.31 53 THR B O 1
ATOM 2215 N N . GLN B 1 54 ? -9.102 -19.375 4.719 1 92.38 54 GLN B N 1
ATOM 2216 C CA . GLN B 1 54 ? -9 -18.312 5.727 1 92.38 54 GLN B CA 1
ATOM 2217 C C . GLN B 1 54 ? -7.836 -17.391 5.438 1 92.38 54 GLN B C 1
ATOM 2219 O O . GLN B 1 54 ? -7.973 -16.156 5.539 1 92.38 54 GLN B O 1
ATOM 2224 N N . LEU B 1 55 ? -6.727 -18.016 5.156 1 95.38 55 LEU B N 1
ATOM 2225 C CA . LEU B 1 55 ? -5.547 -17.203 4.848 1 95.38 55 LEU B CA 1
ATOM 2226 C C . LEU B 1 55 ? -5.777 -16.375 3.596 1 95.38 55 LEU B C 1
ATOM 2228 O O . LEU B 1 55 ? -5.371 -15.203 3.541 1 95.38 55 LEU B O 1
ATOM 2232 N N . LEU B 1 56 ? -6.438 -16.922 2.604 1 95.62 56 LEU B N 1
ATOM 2233 C CA . LEU B 1 56 ? -6.762 -16.172 1.394 1 95.62 56 LEU B CA 1
ATOM 2234 C C . LEU B 1 56 ? -7.641 -14.961 1.719 1 95.62 56 LEU B C 1
ATOM 2236 O O . LEU B 1 56 ? -7.383 -13.859 1.238 1 95.62 56 LEU B O 1
ATOM 2240 N N . ASP B 1 57 ? -8.586 -15.133 2.496 1 93 57 ASP B N 1
ATOM 2241 C CA . ASP B 1 57 ? -9.477 -14.047 2.883 1 93 57 ASP B CA 1
ATOM 2242 C C . ASP B 1 57 ? -8.711 -12.914 3.559 1 93 57 ASP B C 1
ATOM 2244 O O . ASP B 1 57 ? -8.961 -11.734 3.289 1 93 57 ASP B O 1
ATOM 2248 N N . LYS B 1 58 ? -7.766 -13.32 4.363 1 92.19 58 LYS B N 1
ATOM 2249 C CA . LYS B 1 58 ? -6.941 -12.328 5.047 1 92.19 58 LYS B CA 1
ATOM 2250 C C . LYS B 1 58 ? -6.086 -11.547 4.055 1 92.19 58 LYS B C 1
ATOM 2252 O O . LYS B 1 58 ? -6.035 -10.312 4.105 1 92.19 58 LYS B O 1
ATOM 2257 N N . VAL B 1 59 ? -5.438 -12.273 3.215 1 94.62 59 VAL B N 1
ATOM 2258 C CA . VAL B 1 59 ? -4.566 -11.648 2.225 1 94.62 59 VAL B CA 1
ATOM 2259 C C . VAL B 1 59 ? -5.371 -10.672 1.371 1 94.62 59 VAL B C 1
ATOM 2261 O O . VAL B 1 59 ? -4.945 -9.531 1.146 1 94.62 59 VAL B O 1
ATOM 2264 N N . LEU B 1 60 ? -6.562 -11.102 0.953 1 91.94 60 LEU B N 1
ATOM 2265 C CA . LEU B 1 60 ? -7.406 -10.242 0.128 1 91.94 60 LEU B CA 1
ATOM 2266 C C . LEU B 1 60 ? -7.859 -9.016 0.909 1 91.94 60 LEU B C 1
ATOM 2268 O O . LEU B 1 60 ? -7.957 -7.922 0.349 1 91.94 60 LEU B O 1
ATOM 2272 N N . MET B 1 61 ? -8.102 -9.219 2.135 1 89.38 61 MET B N 1
ATOM 2273 C CA . MET B 1 61 ? -8.461 -8.094 2.996 1 89.38 61 MET B CA 1
ATOM 2274 C C . MET B 1 61 ? -7.324 -7.082 3.074 1 89.38 61 MET B C 1
ATOM 2276 O O . MET B 1 61 ? -7.559 -5.875 3.004 1 89.38 61 MET B O 1
ATOM 2280 N N . TYR B 1 62 ? -6.121 -7.586 3.217 1 86.94 62 TYR B N 1
ATOM 2281 C CA . TYR B 1 62 ? -4.957 -6.703 3.279 1 86.94 62 TYR B CA 1
ATOM 2282 C C . TYR B 1 62 ? -4.812 -5.902 1.991 1 86.94 62 TYR B C 1
ATOM 2284 O O . TYR B 1 62 ? -4.555 -4.695 2.029 1 86.94 62 TYR B O 1
ATOM 2292 N N . VAL B 1 63 ? -4.988 -6.574 0.906 1 85.5 63 VAL B N 1
ATOM 2293 C CA . VAL B 1 63 ? -4.816 -5.961 -0.408 1 85.5 63 VAL B CA 1
ATOM 2294 C C . VAL B 1 63 ? -5.875 -4.879 -0.613 1 85.5 63 VAL B C 1
ATOM 2296 O O . VAL B 1 63 ? -5.57 -3.787 -1.098 1 85.5 63 VAL B O 1
ATOM 2299 N N . ARG B 1 64 ? -7.07 -5.152 -0.288 1 80.69 64 ARG B N 1
ATOM 2300 C CA . ARG B 1 64 ? -8.156 -4.188 -0.419 1 80.69 64 ARG B CA 1
ATOM 2301 C C . ARG B 1 64 ? -7.914 -2.967 0.465 1 80.69 64 ARG B C 1
ATOM 2303 O O . ARG B 1 64 ? -8.266 -1.845 0.093 1 80.69 64 ARG B O 1
ATOM 2310 N N . GLY B 1 65 ? -7.285 -3.236 1.571 1 76.62 65 GLY B N 1
ATOM 2311 C CA . GLY B 1 65 ? -7.035 -2.174 2.535 1 76.62 65 GLY B CA 1
ATOM 2312 C C . GLY B 1 65 ? -5.859 -1.293 2.162 1 76.62 65 GLY B C 1
ATOM 2313 O O . GLY B 1 65 ? -5.723 -0.181 2.678 1 76.62 65 GLY B O 1
ATOM 2314 N N . MET B 1 66 ? -4.934 -1.78 1.372 1 74.25 66 MET B N 1
ATOM 2315 C CA . MET B 1 66 ? -3.736 -1.028 1.011 1 74.25 66 MET B CA 1
ATOM 2316 C C . MET B 1 66 ? -4.102 0.334 0.432 1 74.25 66 MET B C 1
ATOM 2318 O O . MET B 1 66 ? -3.336 1.291 0.552 1 74.25 66 MET B O 1
ATOM 2322 N N . GLY B 1 67 ? -5.277 0.513 -0.161 1 67 67 GLY B N 1
ATOM 2323 C CA . GLY B 1 67 ? -5.695 1.791 -0.716 1 67 67 GLY B CA 1
ATOM 2324 C C . GLY B 1 67 ? -6.309 2.719 0.316 1 67 67 GLY B C 1
ATOM 2325 O O . GLY B 1 67 ? -6.492 3.91 0.057 1 67 67 GLY B O 1
ATOM 2326 N N . GLU B 1 68 ? -6.48 2.156 1.484 1 72.94 68 GLU B N 1
ATOM 2327 C CA . GLU B 1 68 ? -7.082 2.977 2.531 1 72.94 68 GLU B CA 1
ATOM 2328 C C . GLU B 1 68 ? -6.055 3.912 3.16 1 72.94 68 GLU B C 1
ATOM 2330 O O . GLU B 1 68 ? -4.891 3.543 3.326 1 72.94 68 GLU B O 1
ATOM 2335 N N . PRO B 1 69 ? -6.469 5.129 3.461 1 69.75 69 PRO B N 1
ATOM 2336 C CA . PRO B 1 69 ? -5.535 6.125 3.998 1 69.75 69 PRO B CA 1
ATOM 2337 C C . PRO B 1 69 ? -4.773 5.617 5.219 1 69.75 69 PRO B C 1
ATOM 2339 O O . PRO B 1 69 ? -3.57 5.863 5.348 1 69.75 69 PRO B O 1
ATOM 2342 N N . ASN B 1 70 ? -5.461 5.016 6.047 1 76 70 ASN B N 1
ATOM 2343 C CA . ASN B 1 70 ? -4.809 4.508 7.25 1 76 70 ASN B CA 1
ATOM 2344 C C . ASN B 1 70 ? -3.748 3.465 6.918 1 76 70 ASN B C 1
ATOM 2346 O O . ASN B 1 70 ? -2.699 3.412 7.562 1 76 70 ASN B O 1
ATOM 2350 N N . SER B 1 71 ? -4.016 2.768 5.887 1 79.19 71 SER B N 1
ATOM 2351 C CA . SER B 1 71 ? -3.062 1.737 5.492 1 79.19 71 SER B CA 1
ATOM 2352 C C . SER B 1 71 ? -1.775 2.354 4.949 1 79.19 71 SER B C 1
ATOM 2354 O O . SER B 1 71 ? -0.683 1.839 5.199 1 79.19 71 SER B O 1
ATOM 2356 N N . LEU B 1 72 ? -1.979 3.406 4.219 1 83.81 72 LEU B N 1
ATOM 2357 C CA . LEU B 1 72 ? -0.804 4.094 3.697 1 83.81 72 LEU B CA 1
ATOM 2358 C C . LEU B 1 72 ? 0.064 4.629 4.832 1 83.81 72 LEU B C 1
ATOM 2360 O O . LEU B 1 72 ? 1.287 4.473 4.809 1 83.81 72 LEU B O 1
ATOM 2364 N N . LYS B 1 73 ? -0.584 5.199 5.801 1 88.94 73 LYS B N 1
ATOM 2365 C CA . LYS B 1 73 ? 0.145 5.715 6.953 1 88.94 73 LYS B CA 1
ATOM 2366 C C . LYS B 1 73 ? 0.858 4.594 7.703 1 88.94 73 LYS B C 1
ATOM 2368 O O . LYS B 1 73 ? 2.018 4.738 8.094 1 88.94 73 LYS B O 1
ATOM 2373 N N . GLU B 1 74 ? 0.163 3.588 7.828 1 85.19 74 GLU B N 1
ATOM 2374 C CA . GLU B 1 74 ? 0.751 2.432 8.5 1 85.19 74 GLU B CA 1
ATOM 2375 C C . GLU B 1 74 ? 1.967 1.91 7.738 1 85.19 74 GLU B C 1
ATOM 2377 O O . GLU B 1 74 ? 2.975 1.542 8.344 1 85.19 74 GLU B O 1
ATOM 2382 N N . TRP B 1 75 ? 1.834 1.909 6.492 1 83.94 75 TRP B N 1
ATOM 2383 C CA . TRP B 1 75 ? 2.93 1.478 5.633 1 83.94 75 TRP B CA 1
ATOM 2384 C C . TRP B 1 75 ? 4.141 2.389 5.797 1 83.94 75 TRP B C 1
ATOM 2386 O O . TRP B 1 75 ? 5.266 1.912 5.957 1 83.94 75 TRP B O 1
ATOM 2396 N N . VAL B 1 76 ? 3.887 3.629 5.75 1 89.88 76 VAL B N 1
ATOM 2397 C CA . VAL B 1 76 ? 4.969 4.602 5.867 1 89.88 76 VAL B CA 1
ATOM 2398 C C . VAL B 1 76 ? 5.641 4.465 7.23 1 89.88 76 VAL B C 1
ATOM 2400 O O . VAL B 1 76 ? 6.867 4.488 7.332 1 89.88 76 VAL B O 1
ATOM 2403 N N . VAL B 1 77 ? 4.812 4.277 8.266 1 90.25 77 VAL B N 1
ATOM 2404 C CA . VAL B 1 77 ? 5.359 4.094 9.609 1 90.25 77 VAL B CA 1
ATOM 2405 C C . VAL B 1 77 ? 6.266 2.865 9.633 1 90.25 77 VAL B C 1
ATOM 2407 O O . VAL B 1 77 ? 7.391 2.928 10.133 1 90.25 77 VAL B O 1
ATOM 2410 N N . MET B 1 78 ? 5.785 1.864 9.125 1 82.88 78 MET B N 1
ATOM 2411 C CA . MET B 1 78 ? 6.551 0.622 9.102 1 82.88 78 MET B CA 1
ATOM 2412 C C . MET B 1 78 ? 7.871 0.814 8.359 1 82.88 78 MET B C 1
ATOM 2414 O O . MET B 1 78 ? 8.922 0.391 8.844 1 82.88 78 MET B O 1
ATOM 2418 N N . ARG B 1 79 ? 7.84 1.393 7.184 1 85.5 79 ARG B N 1
ATOM 2419 C CA . ARG B 1 79 ? 9.039 1.598 6.379 1 85.5 79 ARG B CA 1
ATOM 2420 C C . ARG B 1 79 ? 10.031 2.5 7.098 1 85.5 79 ARG B C 1
ATOM 2422 O O . ARG B 1 79 ? 11.242 2.262 7.051 1 85.5 79 ARG B O 1
ATOM 2429 N N . LEU B 1 80 ? 9.516 3.479 7.746 1 90.44 80 LEU B N 1
ATOM 2430 C CA . LEU B 1 80 ? 10.383 4.363 8.516 1 90.44 80 LEU B CA 1
ATOM 2431 C C . LEU B 1 80 ? 11.062 3.609 9.656 1 90.44 80 LEU B C 1
ATOM 2433 O O . LEU B 1 80 ? 12.258 3.785 9.891 1 90.44 80 LEU B O 1
ATOM 2437 N N . GLN B 1 81 ? 10.312 2.76 10.258 1 85.88 81 GLN B N 1
ATOM 2438 C CA . GLN B 1 81 ? 10.875 1.967 11.352 1 85.88 81 GLN B CA 1
ATOM 2439 C C . GLN B 1 81 ? 11.945 1.006 10.844 1 85.88 81 GLN B C 1
ATOM 2441 O O . GLN B 1 81 ? 13 0.866 11.461 1 85.88 81 GLN B O 1
ATOM 2446 N N . VAL B 1 82 ? 11.648 0.429 9.828 1 77.62 82 VAL B N 1
ATOM 2447 C CA . VAL B 1 82 ? 12.602 -0.488 9.211 1 77.62 82 VAL B CA 1
ATOM 2448 C C . VAL B 1 82 ? 13.891 0.26 8.859 1 77.62 82 VAL B C 1
ATOM 2450 O O . VAL B 1 82 ? 14.984 -0.286 8.992 1 77.62 82 VAL B O 1
ATOM 2453 N N . ASP B 1 83 ? 13.789 1.489 8.453 1 84.5 83 ASP B N 1
ATOM 2454 C CA . ASP B 1 83 ? 14.945 2.297 8.078 1 84.5 83 ASP B CA 1
ATOM 2455 C C . ASP B 1 83 ? 15.617 2.904 9.312 1 84.5 83 ASP B C 1
ATOM 2457 O O . ASP B 1 83 ? 16.562 3.68 9.188 1 84.5 83 ASP B O 1
ATOM 2461 N N . GLY B 1 84 ? 15.039 2.611 10.516 1 86 84 GLY B N 1
ATOM 2462 C CA . GLY B 1 84 ? 15.734 2.973 11.742 1 86 84 GLY B CA 1
ATOM 2463 C C . GLY B 1 84 ? 15.156 4.203 12.414 1 86 84 GLY B C 1
ATOM 2464 O O . GLY B 1 84 ? 15.711 4.699 13.398 1 86 84 GLY B O 1
ATOM 2465 N N . TYR B 1 85 ? 14.016 4.684 11.867 1 88.56 85 TYR B N 1
ATOM 2466 C CA . TYR B 1 85 ? 13.398 5.859 12.477 1 88.56 85 TYR B CA 1
ATOM 2467 C C . TYR B 1 85 ? 12.461 5.465 13.609 1 88.56 85 TYR B C 1
ATOM 2469 O O . TYR B 1 85 ? 11.805 4.422 13.539 1 88.56 85 TYR B O 1
ATOM 2477 N N . GLU B 1 86 ? 12.453 6.293 14.586 1 91.06 86 GLU B N 1
ATOM 2478 C CA . GLU B 1 86 ? 11.438 6.152 15.625 1 91.06 86 GLU B CA 1
ATOM 2479 C C . GLU B 1 86 ? 10.125 6.801 15.203 1 91.06 86 GLU B C 1
ATOM 2481 O O . GLU B 1 86 ? 9.844 7.945 15.562 1 91.06 86 GLU B O 1
ATOM 2486 N N . ALA B 1 87 ? 9.383 6.02 14.445 1 92.81 87 ALA B N 1
ATOM 2487 C CA . ALA B 1 87 ? 8.133 6.52 13.883 1 92.81 87 ALA B CA 1
ATOM 2488 C C . ALA B 1 87 ? 6.93 5.824 14.516 1 92.81 87 ALA B C 1
ATOM 2490 O O . ALA B 1 87 ? 7.004 4.645 14.875 1 92.81 87 ALA B O 1
ATOM 2491 N N . SER B 1 88 ? 5.812 6.547 14.688 1 90.56 88 SER B N 1
ATOM 2492 C CA . SER B 1 88 ? 4.566 6 15.219 1 90.56 88 SER B CA 1
ATOM 2493 C C . SER B 1 88 ? 3.355 6.695 14.609 1 90.56 88 SER B C 1
ATOM 2495 O O . SER B 1 88 ? 3.443 7.852 14.188 1 90.56 88 SER B O 1
ATOM 2497 N N . LEU B 1 89 ? 2.336 5.945 14.539 1 90.31 89 LEU B N 1
ATOM 2498 C CA . LEU B 1 89 ? 1.058 6.527 14.141 1 90.31 89 LEU B CA 1
ATOM 2499 C C . LEU B 1 89 ? 0.365 7.184 15.328 1 90.31 89 LEU B C 1
ATOM 2501 O O . LEU B 1 89 ? 0.168 6.551 16.359 1 90.31 89 LEU B O 1
ATOM 2505 N N . CYS B 1 90 ? 0.06 8.469 15.18 1 89.19 90 CYS B N 1
ATOM 2506 C CA . CYS B 1 90 ? -0.638 9.211 16.219 1 89.19 90 CYS B CA 1
ATOM 2507 C C . CYS B 1 90 ? -2.096 9.445 15.836 1 89.19 90 CYS B C 1
ATOM 2509 O O . CYS B 1 90 ? -2.387 9.898 14.727 1 89.19 90 CYS B O 1
ATOM 2511 N N . LYS B 1 91 ? -2.918 9.031 16.75 1 85.44 91 LYS B N 1
ATOM 2512 C CA . LYS B 1 91 ? -4.344 9.281 16.578 1 85.44 91 LYS B CA 1
ATOM 2513 C C . LYS B 1 91 ? -4.855 10.281 17.609 1 85.44 91 LYS B C 1
ATOM 2515 O O . LYS B 1 91 ? -4.742 10.047 18.812 1 85.44 91 LYS B O 1
ATOM 2520 N N . THR B 1 92 ? -5.234 11.375 17.125 1 83.75 92 THR B N 1
ATOM 2521 C CA . THR B 1 92 ? -5.758 12.398 18.016 1 83.75 92 THR B CA 1
ATOM 2522 C C . THR B 1 92 ? -7.281 12.367 18.047 1 83.75 92 THR B C 1
ATOM 2524 O O . THR B 1 92 ? -7.918 12.047 17.031 1 83.75 92 THR B O 1
ATOM 2527 N N . SER B 1 93 ? -7.742 12.289 19.219 1 77.75 93 SER B N 1
ATOM 2528 C CA . SER B 1 93 ? -9.172 12.5 19.422 1 77.75 93 SER B CA 1
ATOM 2529 C C . SER B 1 93 ? -9.438 13.742 20.266 1 77.75 93 SER B C 1
ATOM 2531 O O . SER B 1 93 ? -8.68 14.055 21.172 1 77.75 93 SER B O 1
ATOM 2533 N N . TRP B 1 94 ? -10.258 14.609 19.734 1 67.56 94 TRP B N 1
ATOM 2534 C CA . TRP B 1 94 ? -10.539 15.82 20.516 1 67.56 94 TRP B CA 1
ATOM 2535 C C . TRP B 1 94 ? -12.031 16.094 20.562 1 67.56 94 TRP B C 1
ATOM 2537 O O . TRP B 1 94 ? -12.789 15.617 19.719 1 67.56 94 TRP B O 1
ATOM 2547 N N . VAL B 1 95 ? -12.367 16.328 21.766 1 65 95 VAL B N 1
ATOM 2548 C CA . VAL B 1 95 ? -13.711 16.875 21.922 1 65 95 VAL B CA 1
ATOM 2549 C C . VAL B 1 95 ? -13.68 18.391 21.797 1 65 95 VAL B C 1
ATOM 2551 O O . VAL B 1 95 ? -12.93 19.047 22.516 1 65 95 VAL B O 1
ATOM 2554 N N . SER B 1 96 ? -14.125 18.766 20.641 1 59.84 96 SER B N 1
ATOM 2555 C CA . SER B 1 96 ? -14.133 20.219 20.469 1 59.84 96 SER B CA 1
ATOM 2556 C C . SER B 1 96 ? -15.086 20.875 21.469 1 59.84 96 SER B C 1
ATOM 2558 O O . SER B 1 96 ? -15.984 20.219 22 1 59.84 96 SER B O 1
ATOM 2560 N N . SER B 1 97 ? -14.648 22 21.859 1 58.12 97 SER B N 1
ATOM 2561 C CA . SER B 1 97 ? -15.516 22.781 22.734 1 58.12 97 SER B CA 1
ATOM 2562 C C . SER B 1 97 ? -16.953 22.766 22.234 1 58.12 97 SER B C 1
ATOM 2564 O O . SER B 1 97 ? -17.875 23.031 23.016 1 58.12 97 SER B O 1
ATOM 2566 N N . PHE B 1 98 ? -17.109 22.344 20.984 1 55.91 98 PHE B N 1
ATOM 2567 C CA . PHE B 1 98 ? -18.453 22.375 20.422 1 55.91 98 PHE B CA 1
ATOM 2568 C C . PHE B 1 98 ? -19.047 20.969 20.375 1 55.91 98 PHE B C 1
ATOM 2570 O O . PHE B 1 98 ? -20.125 20.75 19.797 1 55.91 98 PHE B O 1
ATOM 2577 N N . GLY B 1 99 ? -18.391 20.094 21.125 1 56.25 99 GLY B N 1
ATOM 2578 C CA . GLY B 1 99 ? -18.953 18.766 21.297 1 56.25 99 GLY B CA 1
ATOM 2579 C C . GLY B 1 99 ? -18.625 17.828 20.156 1 56.25 99 GLY B C 1
ATOM 2580 O O . GLY B 1 99 ? -19.047 16.672 20.156 1 56.25 99 GLY B O 1
ATOM 2581 N N . HIS B 1 100 ? -18.078 18.438 19.109 1 58.28 100 HIS B N 1
ATOM 2582 C CA . HIS B 1 100 ? -17.797 17.531 18 1 58.28 100 HIS B CA 1
ATOM 2583 C C . HIS B 1 100 ? -16.484 16.781 18.234 1 58.28 100 HIS B C 1
ATOM 2585 O O . HIS B 1 100 ? -15.5 17.359 18.672 1 58.28 100 HIS B O 1
ATOM 2591 N N . LYS B 1 101 ? -16.719 15.484 18.25 1 64.31 101 LYS B N 1
ATOM 2592 C CA . LYS B 1 101 ? -15.555 14.609 18.359 1 64.31 101 LYS B CA 1
ATOM 2593 C C . LYS B 1 101 ? -14.883 14.422 17 1 64.31 101 LYS B C 1
ATOM 2595 O O . LYS B 1 101 ? -15.555 14.211 15.984 1 64.31 101 LYS B O 1
ATOM 2600 N N . GLY B 1 102 ? -13.781 15.062 16.875 1 71.44 102 GLY B N 1
ATOM 2601 C CA . GLY B 1 102 ? -13.031 14.758 15.664 1 71.44 102 GLY B CA 1
ATOM 2602 C C . GLY B 1 102 ? -11.812 13.883 15.922 1 71.44 102 GLY B C 1
ATOM 2603 O O . GLY B 1 102 ? -11.367 13.75 17.062 1 71.44 102 GLY B O 1
ATOM 2604 N N . ASP B 1 103 ? -11.516 13.008 14.9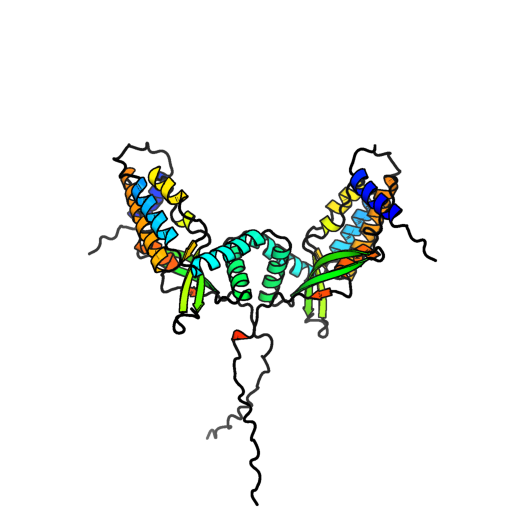69 1 80.06 103 ASP B N 1
ATOM 2605 C CA . ASP B 1 103 ? -10.289 12.211 15.055 1 80.06 103 ASP B CA 1
ATOM 2606 C C . ASP B 1 103 ? -9.414 12.422 13.828 1 80.06 103 ASP B C 1
ATOM 2608 O O . ASP B 1 103 ? -9.914 12.773 12.75 1 80.06 103 ASP B O 1
ATOM 2612 N N . TYR B 1 104 ? -8.18 12.586 14.125 1 87.44 104 TYR B N 1
ATOM 2613 C CA . TYR B 1 104 ? -7.23 12.727 13.023 1 87.44 104 TYR B CA 1
ATOM 2614 C C . TYR B 1 104 ? -5.984 11.883 13.266 1 87.44 104 TYR B C 1
ATOM 2616 O O . TYR B 1 104 ? -5.539 11.734 14.406 1 87.44 104 TYR B O 1
ATOM 2624 N N . ASP B 1 105 ? -5.441 11.32 12.148 1 89.62 105 ASP B N 1
ATOM 2625 C CA . ASP B 1 105 ? -4.25 10.477 12.234 1 89.62 105 ASP B CA 1
ATOM 2626 C C . ASP B 1 105 ? -3.08 11.102 11.477 1 89.62 105 ASP B C 1
ATOM 2628 O O . ASP B 1 105 ? -3.256 11.625 10.375 1 89.62 105 ASP B O 1
ATOM 2632 N N . TYR B 1 106 ? -1.949 11.102 12.086 1 92.56 106 TYR B N 1
ATOM 2633 C CA . TYR B 1 106 ? -0.707 11.523 11.445 1 92.56 106 TYR B CA 1
ATOM 2634 C C . TYR B 1 106 ? 0.477 10.727 11.977 1 92.56 106 TYR B C 1
ATOM 2636 O O . TYR B 1 106 ? 0.327 9.922 12.906 1 92.56 106 TYR B O 1
ATOM 2644 N N . ILE B 1 107 ? 1.607 10.852 11.32 1 94.19 107 ILE B N 1
ATOM 2645 C CA . ILE B 1 107 ? 2.801 10.102 11.695 1 94.19 107 ILE B CA 1
ATOM 2646 C C . ILE B 1 107 ? 3.729 11 12.523 1 94.19 107 ILE B C 1
ATOM 2648 O O . ILE B 1 107 ? 3.98 12.148 12.156 1 94.19 107 ILE B O 1
ATOM 2652 N N . ASP B 1 108 ? 4.113 10.477 13.656 1 93.62 108 ASP B N 1
ATOM 2653 C CA . ASP B 1 108 ? 5.07 11.117 14.555 1 93.62 108 ASP B CA 1
ATOM 2654 C C . ASP B 1 108 ? 6.453 10.484 14.43 1 93.62 108 ASP B C 1
ATOM 2656 O O . ASP B 1 108 ? 6.582 9.258 14.484 1 93.62 108 ASP B O 1
ATOM 2660 N N . VAL B 1 109 ? 7.504 11.336 14.203 1 94.31 109 VAL B N 1
ATOM 2661 C CA . VAL B 1 109 ? 8.859 10.812 14.078 1 94.31 109 VAL B CA 1
ATOM 2662 C C . VAL B 1 109 ? 9.781 11.539 15.062 1 94.31 109 VAL B C 1
ATOM 2664 O O . VAL B 1 109 ? 9.844 12.766 15.07 1 94.31 109 VAL B O 1
ATOM 2667 N N . MET B 1 110 ? 10.461 10.766 15.891 1 92.25 110 MET B N 1
ATOM 2668 C CA . MET B 1 110 ? 11.461 11.32 16.797 1 92.25 110 MET B CA 1
ATOM 2669 C C . MET B 1 110 ? 12.867 11.172 16.219 1 92.25 110 MET B C 1
ATOM 2671 O O . MET B 1 110 ? 13.312 10.055 15.93 1 92.25 110 MET B O 1
ATOM 2675 N N . ILE B 1 111 ? 13.477 12.305 15.969 1 90.44 111 ILE B N 1
ATOM 2676 C CA . ILE B 1 111 ? 14.812 12.273 15.398 1 90.44 111 ILE B CA 1
ATOM 2677 C C . ILE B 1 111 ? 15.836 12.695 16.453 1 90.44 111 ILE B C 1
ATOM 2679 O O . ILE B 1 111 ? 15.664 13.719 17.125 1 90.44 111 ILE B O 1
ATOM 2683 N N . MET B 1 112 ? 16.781 11.844 16.594 1 82.62 112 MET B N 1
ATOM 2684 C CA . MET B 1 112 ? 17.875 12.195 17.5 1 82.62 112 MET B CA 1
ATOM 2685 C C . MET B 1 112 ? 18.969 12.953 16.75 1 82.62 112 MET B C 1
ATOM 2687 O O . MET B 1 112 ? 19.406 12.523 15.688 1 82.62 112 MET B O 1
ATOM 2691 N N . ASP B 1 113 ? 19.109 14.25 17.016 1 71.5 113 ASP B N 1
ATOM 2692 C CA . ASP B 1 113 ? 20.172 15.047 16.422 1 71.5 113 ASP B CA 1
ATOM 2693 C C . ASP B 1 113 ? 21.547 14.641 16.953 1 71.5 113 ASP B C 1
ATOM 2695 O O . ASP B 1 113 ? 21.812 14.805 18.156 1 71.5 113 ASP B O 1
ATOM 2699 N N . GLN B 1 114 ? 22.234 13.891 16.062 1 62.62 114 GLN B N 1
ATOM 2700 C CA . GLN B 1 114 ? 23.547 13.43 16.5 1 62.62 114 GLN B CA 1
ATOM 2701 C C . GLN B 1 114 ? 24.469 14.609 16.828 1 62.62 114 GLN B C 1
ATOM 2703 O O . GLN B 1 114 ? 25.391 14.484 17.625 1 62.62 114 GLN B O 1
ATOM 2708 N N . ASN B 1 115 ? 24.281 15.656 16.047 1 60.28 115 ASN B N 1
ATOM 2709 C CA . ASN B 1 115 ? 25.219 16.766 16.234 1 60.28 115 ASN B CA 1
ATOM 2710 C C . ASN B 1 115 ? 24.906 17.547 17.516 1 60.28 115 ASN B C 1
ATOM 2712 O O . ASN B 1 115 ? 25.75 18.281 18.031 1 60.28 115 ASN B O 1
ATOM 2716 N N . LEU B 1 116 ? 23.656 17.609 17.859 1 56.12 116 LEU B N 1
ATOM 2717 C CA . LEU B 1 116 ? 23.266 18.406 19.016 1 56.12 116 LEU B CA 1
ATOM 2718 C C . LEU B 1 116 ? 22.969 17.516 20.219 1 56.12 116 LEU B C 1
ATOM 2720 O O . LEU B 1 116 ? 22.422 16.422 20.062 1 56.12 116 LEU B O 1
ATOM 2724 N N . SER B 1 117 ? 23.703 17.688 21.344 1 57.41 117 SER B N 1
ATOM 2725 C CA . SER B 1 117 ? 23.641 17.172 22.703 1 57.41 117 SER B CA 1
ATOM 2726 C C . SER B 1 117 ? 22.422 16.266 22.906 1 57.41 117 SER B C 1
ATOM 2728 O O . SER B 1 117 ? 21.656 16.453 23.844 1 57.41 117 SER B O 1
ATOM 2730 N N . ASN B 1 118 ? 22.219 15.25 22 1 64.56 118 ASN B N 1
ATOM 2731 C CA . ASN B 1 118 ? 21.203 14.219 22.234 1 64.56 118 ASN B CA 1
ATOM 2732 C C . ASN B 1 118 ? 19.797 14.805 22.266 1 64.56 118 ASN B C 1
ATOM 2734 O O . ASN B 1 118 ? 18.969 14.367 23.062 1 64.56 118 ASN B O 1
ATOM 2738 N N . LYS B 1 119 ? 19.734 15.961 21.609 1 79.44 119 LYS B N 1
ATOM 2739 C CA . LYS B 1 119 ? 18.391 16.547 21.562 1 79.44 119 LYS B CA 1
ATOM 2740 C C . LYS B 1 119 ? 17.516 15.828 20.547 1 79.44 119 LYS B C 1
ATOM 2742 O O . LYS B 1 119 ? 17.969 15.508 19.453 1 79.44 119 LYS B O 1
ATOM 2747 N N . THR B 1 120 ? 16.375 15.391 21.062 1 86.44 120 THR B N 1
ATOM 2748 C CA . THR B 1 120 ? 15.391 14.727 20.219 1 86.44 120 THR B CA 1
ATOM 2749 C C . THR B 1 120 ? 14.43 15.742 19.609 1 86.44 120 THR B C 1
ATOM 2751 O O . THR B 1 120 ? 13.945 16.641 20.297 1 86.44 120 THR B O 1
ATOM 2754 N N . THR B 1 121 ? 14.406 15.703 18.328 1 88.5 121 THR B N 1
ATOM 2755 C CA . THR B 1 121 ? 13.477 16.578 17.625 1 88.5 121 THR B CA 1
ATOM 2756 C C . THR B 1 121 ? 12.266 15.797 17.109 1 88.5 121 THR B C 1
ATOM 2758 O O . THR B 1 121 ? 12.414 14.711 16.547 1 88.5 121 THR B O 1
ATOM 2761 N N . ARG B 1 122 ? 11.086 16.391 17.438 1 92.56 122 ARG B N 1
ATOM 2762 C CA . ARG B 1 122 ? 9.844 15.781 16.969 1 92.56 122 ARG B CA 1
ATOM 2763 C C . ARG B 1 122 ? 9.453 16.344 15.602 1 92.56 122 ARG B C 1
ATOM 2765 O O . ARG B 1 122 ? 9.406 17.562 15.414 1 92.56 122 ARG B O 1
ATOM 2772 N N . LEU B 1 123 ? 9.281 15.445 14.703 1 95.44 123 LEU B N 1
ATOM 2773 C CA . LEU B 1 123 ? 8.789 15.836 13.383 1 95.44 123 LEU B CA 1
ATOM 2774 C C . LEU B 1 123 ? 7.414 15.219 13.109 1 95.44 123 LEU B C 1
ATOM 2776 O O . LEU B 1 123 ? 7.141 14.102 13.539 1 95.44 123 LEU B O 1
ATOM 2780 N N . ILE B 1 124 ? 6.566 15.938 12.438 1 96.06 124 ILE B N 1
ATOM 2781 C CA . ILE B 1 124 ? 5.23 15.508 12.031 1 96.06 124 ILE B CA 1
ATOM 2782 C C . ILE B 1 124 ? 5.227 15.18 10.547 1 96.06 124 ILE B C 1
ATOM 2784 O O . ILE B 1 124 ? 5.734 15.953 9.727 1 96.06 124 ILE B O 1
ATOM 2788 N N . VAL B 1 125 ? 4.766 14.023 10.219 1 96.81 125 VAL B N 1
ATOM 2789 C CA . VAL B 1 125 ? 4.512 13.641 8.828 1 96.81 125 VAL B CA 1
ATOM 2790 C C . VAL B 1 125 ? 3.006 13.555 8.586 1 96.81 125 VAL B C 1
ATOM 2792 O O . VAL B 1 125 ? 2.332 12.68 9.141 1 96.81 125 VAL B O 1
ATOM 2795 N N . ASP B 1 126 ? 2.508 14.469 7.793 1 95.5 126 ASP B N 1
ATOM 2796 C CA . ASP B 1 126 ? 1.103 14.414 7.402 1 95.5 126 ASP B CA 1
ATOM 2797 C C . ASP B 1 126 ? 0.958 14.047 5.926 1 95.5 126 ASP B C 1
ATOM 2799 O O . ASP B 1 126 ? 1.503 14.734 5.055 1 95.5 126 ASP B O 1
ATOM 2803 N N . MET B 1 127 ? 0.169 12.984 5.664 1 93.06 127 MET B N 1
ATOM 2804 C CA . MET B 1 127 ? 0.067 12.43 4.316 1 93.06 127 MET B CA 1
ATOM 2805 C C . MET B 1 127 ? -1.04 13.117 3.525 1 93.06 127 MET B C 1
ATOM 2807 O O . MET B 1 127 ? -1.203 12.875 2.33 1 93.06 127 MET B O 1
ATOM 2811 N N . ASP B 1 128 ? -1.78 14.016 4.105 1 90.81 128 ASP B N 1
ATOM 2812 C CA . ASP B 1 128 ? -2.924 14.648 3.457 1 90.81 128 ASP B CA 1
ATOM 2813 C C . ASP B 1 128 ? -3.178 16.047 4.027 1 90.81 128 ASP B C 1
ATOM 2815 O O . ASP B 1 128 ? -4.305 16.359 4.406 1 90.81 128 ASP B O 1
ATOM 2819 N N . LEU B 1 129 ? -2.193 16.859 4.07 1 94.69 129 LEU B N 1
ATOM 2820 C CA . LEU B 1 129 ? -2.277 18.156 4.723 1 94.69 129 LEU B CA 1
ATOM 2821 C C . LEU B 1 129 ? -3.189 19.109 3.945 1 94.69 129 LEU B C 1
ATOM 2823 O O . LEU B 1 129 ? -4.07 19.734 4.527 1 94.69 129 LEU B O 1
ATOM 2827 N N . ARG B 1 130 ? -3.072 19.125 2.676 1 93.69 130 ARG B N 1
ATOM 2828 C CA . ARG B 1 130 ? -3.762 20.094 1.826 1 93.69 130 ARG B CA 1
ATOM 2829 C C . ARG B 1 130 ? -5.277 19.969 1.961 1 93.69 130 ARG B C 1
ATOM 2831 O O . ARG B 1 130 ? -5.984 20.969 2.094 1 93.69 130 ARG B O 1
ATOM 2838 N N . SER B 1 131 ? -5.797 18.734 2.014 1 89.44 131 SER B N 1
ATOM 2839 C CA . SER B 1 131 ? -7.234 18.484 2.035 1 89.44 131 SER B CA 1
ATOM 2840 C C . SER B 1 131 ? -7.867 18.984 3.326 1 89.44 131 SER B C 1
ATOM 2842 O O . SER B 1 131 ? -9.055 19.312 3.357 1 89.44 131 SER B O 1
ATOM 2844 N N . GLN B 1 132 ? -7.07 19.125 4.332 1 92 132 GLN B N 1
ATOM 2845 C CA . GLN B 1 132 ? -7.582 19.562 5.625 1 92 132 GLN B CA 1
ATOM 2846 C C . GLN B 1 132 ? -8 21.031 5.574 1 92 132 GLN B C 1
ATOM 2848 O O . GLN B 1 132 ? -8.805 21.484 6.391 1 92 132 GLN B O 1
ATOM 2853 N N . PHE B 1 133 ? -7.547 21.766 4.531 1 94.75 133 PHE B N 1
ATOM 2854 C CA . PHE B 1 133 ? -7.781 23.203 4.516 1 94.75 133 PHE B CA 1
ATOM 2855 C C . PHE B 1 133 ? -8.703 23.594 3.365 1 94.75 133 PHE B C 1
ATOM 2857 O O . PHE B 1 133 ? -8.961 24.766 3.141 1 94.75 133 PHE B O 1
ATOM 2864 N N . GLU B 1 134 ? -9.156 22.641 2.691 1 92.44 134 GLU B N 1
ATOM 2865 C CA . GLU B 1 134 ? -10.039 22.922 1.563 1 92.44 134 GLU B CA 1
ATOM 2866 C C . GLU B 1 134 ? -11.383 23.484 2.039 1 92.44 134 GLU B C 1
ATOM 2868 O O . GLU B 1 134 ? -11.914 23.031 3.057 1 92.44 134 GLU B O 1
ATOM 2873 N N . LEU B 1 135 ? -11.883 24.406 1.261 1 90.19 135 LEU B N 1
ATOM 2874 C CA . LEU B 1 135 ? -13.195 24.984 1.5 1 90.19 135 LEU B CA 1
ATOM 2875 C C . LEU B 1 135 ? -14.148 24.656 0.352 1 90.19 135 LEU B C 1
ATOM 2877 O O . LEU B 1 135 ? -13.711 24.438 -0.778 1 90.19 135 LEU B O 1
ATOM 2881 N N . ALA B 1 136 ? -15.438 24.578 0.623 1 82.25 136 ALA B N 1
ATOM 2882 C CA . ALA B 1 136 ? -16.438 24.266 -0.387 1 82.25 136 ALA B CA 1
ATOM 2883 C C . ALA B 1 136 ? -16.531 25.375 -1.433 1 82.25 136 ALA B C 1
ATOM 2885 O O . ALA B 1 136 ? -16.594 25.109 -2.633 1 82.25 136 ALA B O 1
ATOM 2886 N N . ARG B 1 137 ? -16.484 26.641 -1.089 1 85.44 137 ARG B N 1
ATOM 2887 C CA . ARG B 1 137 ? -16.594 27.781 -1.993 1 85.44 137 ARG B CA 1
ATOM 2888 C C . ARG B 1 137 ? -15.516 28.812 -1.692 1 85.44 137 ARG B C 1
ATOM 2890 O O . ARG B 1 137 ? -15.82 29.953 -1.307 1 85.44 137 ARG B O 1
ATOM 2897 N N . PRO B 1 138 ? -14.391 28.469 -2.037 1 90.81 138 PRO B N 1
ATOM 2898 C CA . PRO B 1 138 ? -13.297 29.406 -1.75 1 90.81 138 PRO B CA 1
ATOM 2899 C C . PRO B 1 138 ? -13.18 30.516 -2.795 1 90.81 138 PRO B C 1
ATOM 2901 O O . PRO B 1 138 ? -13.672 30.375 -3.914 1 90.81 138 PRO B O 1
ATOM 2904 N N . THR B 1 139 ? -12.688 31.656 -2.344 1 92.81 139 THR B N 1
ATOM 2905 C CA . THR B 1 139 ? -12.273 32.656 -3.324 1 92.81 139 THR B CA 1
ATOM 2906 C C . THR B 1 139 ? -11.141 32.125 -4.195 1 92.81 139 THR B C 1
ATOM 2908 O O . THR B 1 139 ? -10.484 31.141 -3.842 1 92.81 139 THR B O 1
ATOM 2911 N N . GLN B 1 140 ? -10.945 32.719 -5.316 1 91.06 140 GLN B N 1
ATOM 2912 C CA . GLN B 1 140 ? -9.867 32.312 -6.211 1 91.06 140 GLN B CA 1
ATOM 2913 C C . GLN B 1 140 ? -8.508 32.438 -5.52 1 91.06 140 GLN B C 1
ATOM 2915 O O . GLN B 1 140 ? -7.641 31.578 -5.691 1 91.06 140 GLN B O 1
ATOM 2920 N N . THR B 1 141 ? -8.406 33.469 -4.727 1 90.31 141 THR B N 1
ATOM 2921 C CA . THR B 1 141 ? -7.16 33.688 -4.004 1 90.31 141 THR B CA 1
ATOM 2922 C C . THR B 1 141 ? -6.883 32.562 -3.025 1 90.31 141 THR B C 1
ATOM 2924 O O . THR B 1 141 ? -5.758 32.062 -2.945 1 90.31 141 THR B O 1
ATOM 2927 N N . TYR B 1 142 ? -7.887 32.219 -2.352 1 94.06 142 TYR B N 1
ATOM 2928 C CA . TYR B 1 142 ? -7.711 31.125 -1.387 1 94.06 142 TYR B CA 1
ATOM 2929 C C . TYR B 1 142 ? -7.434 29.812 -2.092 1 94.06 142 TYR B C 1
ATOM 2931 O O . TYR B 1 142 ? -6.613 29 -1.628 1 94.06 142 TYR B O 1
ATOM 2939 N N . LYS B 1 143 ? -8.078 29.609 -3.146 1 92.69 143 LYS B N 1
ATOM 2940 C CA . LYS B 1 143 ? -7.859 28.391 -3.934 1 92.69 143 LYS B CA 1
ATOM 2941 C C . LYS B 1 143 ? -6.398 28.281 -4.371 1 92.69 143 LYS B C 1
ATOM 2943 O O . LYS B 1 143 ? -5.805 27.203 -4.289 1 92.69 143 LYS B O 1
ATOM 2948 N N . GLU B 1 144 ? -5.883 29.344 -4.82 1 92.19 144 GLU B N 1
ATOM 2949 C CA . GLU B 1 144 ? -4.484 29.375 -5.246 1 92.19 144 GLU B CA 1
ATOM 2950 C C . GLU B 1 144 ? -3.547 29.094 -4.074 1 92.19 144 GLU B C 1
ATOM 2952 O O . GLU B 1 144 ? -2.527 28.422 -4.238 1 92.19 144 GLU B O 1
ATOM 2957 N N . LEU B 1 145 ? -3.891 29.641 -2.932 1 94.38 145 LEU B N 1
ATOM 2958 C CA . LEU B 1 145 ? -3.109 29.406 -1.722 1 94.38 145 LEU B CA 1
ATOM 2959 C C . LEU B 1 145 ? -3.1 27.922 -1.358 1 94.38 145 LEU B C 1
ATOM 2961 O O . LEU B 1 145 ? -2.041 27.359 -1.076 1 94.38 145 LEU B O 1
ATOM 2965 N N . ILE B 1 146 ? -4.234 27.25 -1.428 1 94.75 146 ILE B N 1
ATOM 2966 C CA . ILE B 1 146 ? -4.367 25.844 -1.084 1 94.75 146 ILE B CA 1
ATOM 2967 C C . ILE B 1 146 ? -3.629 24.984 -2.113 1 94.75 146 ILE B C 1
ATOM 2969 O O . ILE B 1 146 ? -2.979 24 -1.761 1 94.75 146 ILE B O 1
ATOM 2973 N N . ASN B 1 147 ? -3.656 25.453 -3.354 1 91.19 147 ASN B N 1
ATOM 2974 C CA . ASN B 1 147 ? -2.977 24.719 -4.41 1 91.19 147 ASN B CA 1
ATOM 2975 C C . ASN B 1 147 ? -1.463 24.734 -4.227 1 91.19 147 ASN B C 1
ATOM 2977 O O . ASN B 1 147 ? -0.762 23.844 -4.703 1 91.19 147 ASN B O 1
ATOM 2981 N N . ALA B 1 148 ? -1.009 25.719 -3.502 1 91.69 148 ALA B N 1
ATOM 2982 C CA . ALA B 1 148 ? 0.426 25.844 -3.254 1 91.69 148 ALA B CA 1
ATOM 2983 C C . ALA B 1 148 ? 0.849 25 -2.057 1 91.69 148 ALA B C 1
ATOM 2985 O O . ALA B 1 148 ? 2.041 24.766 -1.845 1 91.69 148 ALA B O 1
ATOM 2986 N N . LEU B 1 149 ? -0.069 24.578 -1.263 1 94.06 149 LEU B N 1
ATOM 2987 C CA . LEU B 1 149 ? 0.206 23.75 -0.092 1 94.06 149 LEU B CA 1
ATOM 2988 C C . LEU B 1 149 ? 0.533 22.328 -0.501 1 94.06 149 LEU B C 1
ATOM 2990 O O . LEU B 1 149 ? -0.173 21.734 -1.321 1 94.06 149 LEU B O 1
ATOM 2994 N N . PRO B 1 150 ? 1.639 21.797 0.003 1 92.81 150 PRO B N 1
ATOM 2995 C CA . PRO B 1 150 ? 1.933 20.406 -0.319 1 92.81 150 PRO B CA 1
ATOM 2996 C C . PRO B 1 150 ? 0.901 19.438 0.258 1 92.81 150 PRO B C 1
ATOM 2998 O O . PRO B 1 150 ? 0.354 19.688 1.336 1 92.81 150 PRO B O 1
ATOM 3001 N N . SER B 1 151 ? 0.66 18.359 -0.456 1 91.75 151 SER B N 1
ATOM 3002 C CA . SER B 1 151 ? -0.226 17.328 0.066 1 91.75 151 SER B CA 1
ATOM 3003 C C . SER B 1 151 ? 0.426 16.578 1.22 1 91.75 151 SER B C 1
ATOM 3005 O O . SER B 1 151 ? -0.199 16.359 2.26 1 91.75 151 SER B O 1
ATOM 3007 N N . VAL B 1 152 ? 1.744 16.203 0.952 1 94.62 152 VAL B N 1
ATOM 3008 C CA . VAL B 1 152 ? 2.512 15.531 1.999 1 94.62 152 VAL B CA 1
ATOM 3009 C C . VAL B 1 152 ? 3.41 16.547 2.705 1 94.62 152 VAL B C 1
ATOM 3011 O O . VAL B 1 152 ? 4.203 17.234 2.059 1 94.62 152 VAL B O 1
ATOM 3014 N N . PHE B 1 153 ? 3.27 16.609 4.055 1 96.31 153 PHE B N 1
ATOM 3015 C CA . PHE B 1 153 ? 4.016 17.578 4.848 1 96.31 153 PHE B CA 1
ATOM 3016 C C . PHE B 1 153 ? 4.922 16.875 5.852 1 96.31 153 PHE B C 1
ATOM 3018 O O . PHE B 1 153 ? 4.508 15.914 6.504 1 96.31 153 PHE B O 1
ATOM 3025 N N . VAL B 1 154 ? 6.133 17.25 5.824 1 97.12 154 VAL B N 1
ATOM 3026 C CA . VAL B 1 154 ? 7.07 16.891 6.879 1 97.12 154 VAL B CA 1
ATOM 3027 C C . VAL B 1 154 ? 7.656 18.156 7.508 1 97.12 154 VAL B C 1
ATOM 3029 O O . VAL B 1 154 ? 8.266 18.984 6.816 1 97.12 154 VAL B O 1
ATOM 3032 N N . GLY B 1 155 ? 7.461 18.266 8.797 1 96.5 155 GLY B N 1
ATOM 3033 C CA . GLY B 1 155 ? 7.992 19.453 9.445 1 96.5 155 GLY B CA 1
ATOM 3034 C C . GLY B 1 155 ? 7.789 19.453 10.953 1 96.5 155 GLY B C 1
ATOM 3035 O O . GLY B 1 155 ? 7.18 18.531 11.5 1 96.5 155 GLY B O 1
ATOM 3036 N N . SER B 1 156 ? 8.352 20.453 11.586 1 94.25 156 SER B N 1
ATOM 3037 C CA . SER B 1 156 ? 8.211 20.625 13.023 1 94.25 156 SER B CA 1
ATOM 3038 C C . SER B 1 156 ? 6.824 21.125 13.391 1 94.25 156 SER B C 1
ATOM 3040 O O . SER B 1 156 ? 6.078 21.594 12.531 1 94.25 156 SER B O 1
ATOM 3042 N N . GLU B 1 157 ? 6.535 21.031 14.703 1 93.38 157 GLU B N 1
ATOM 3043 C CA . GLU B 1 157 ? 5.277 21.578 15.203 1 93.38 157 GLU B CA 1
ATOM 3044 C C . GLU B 1 157 ? 5.191 23.078 14.969 1 93.38 157 GLU B C 1
ATOM 3046 O O . GLU B 1 157 ? 4.129 23.594 14.617 1 93.38 157 GLU B O 1
ATOM 3051 N N . GLU B 1 158 ? 6.289 23.719 15.156 1 94.19 158 GLU B N 1
ATOM 3052 C CA . GLU B 1 158 ? 6.332 25.156 14.984 1 94.19 158 GLU B CA 1
ATOM 3053 C C . GLU B 1 158 ? 6.02 25.562 13.547 1 94.19 158 GLU B C 1
ATOM 3055 O O . GLU B 1 158 ? 5.246 26.484 13.305 1 94.19 158 GLU B O 1
ATOM 3060 N N . ARG B 1 159 ? 6.574 24.875 12.656 1 95.88 159 ARG B N 1
ATOM 3061 C CA . ARG B 1 159 ? 6.352 25.188 11.25 1 95.88 159 ARG B CA 1
ATOM 3062 C C . ARG B 1 159 ? 4.91 24.891 10.844 1 95.88 159 ARG B C 1
ATOM 3064 O O . ARG B 1 159 ? 4.297 25.656 10.102 1 95.88 159 ARG B O 1
ATOM 3071 N N . LEU B 1 160 ? 4.398 23.797 11.336 1 96.88 160 LEU B N 1
ATOM 3072 C CA . LEU B 1 160 ? 3.008 23.453 11.055 1 96.88 160 LEU B CA 1
ATOM 3073 C C . LEU B 1 160 ? 2.068 24.516 11.633 1 96.88 160 LEU B C 1
ATOM 3075 O O . LEU B 1 160 ? 1.082 24.891 11 1 96.88 160 LEU B O 1
ATOM 3079 N N . ASP B 1 161 ? 2.414 25 12.758 1 96.5 161 ASP B N 1
ATOM 3080 C CA . ASP B 1 161 ? 1.59 26.016 13.406 1 96.5 161 ASP B CA 1
ATOM 3081 C C . ASP B 1 161 ? 1.535 27.297 12.57 1 96.5 161 ASP B C 1
ATOM 3083 O O . ASP B 1 161 ? 0.485 27.938 12.477 1 96.5 161 ASP B O 1
ATOM 3087 N N . LYS B 1 162 ? 2.629 27.656 12.023 1 96.69 162 LYS B N 1
ATOM 3088 C CA . LYS B 1 162 ? 2.672 28.828 11.148 1 96.69 162 LYS B CA 1
ATOM 3089 C C . LYS B 1 162 ? 1.753 28.641 9.938 1 96.69 162 LYS B C 1
ATOM 3091 O O . LYS B 1 162 ? 1.048 29.562 9.539 1 96.69 162 LYS B O 1
ATOM 3096 N N . ILE B 1 163 ? 1.807 27.484 9.414 1 97 163 ILE B N 1
ATOM 3097 C CA . ILE B 1 163 ? 0.975 27.172 8.258 1 97 163 ILE B CA 1
ATOM 3098 C C . ILE B 1 163 ? -0.5 27.25 8.648 1 97 163 ILE B C 1
ATOM 3100 O O . ILE B 1 163 ? -1.297 27.891 7.949 1 97 163 ILE B O 1
ATOM 3104 N N . ILE B 1 164 ? -0.837 26.641 9.758 1 97.06 164 ILE B N 1
ATOM 3105 C CA . ILE B 1 164 ? -2.217 26.609 10.234 1 97.06 164 ILE B CA 1
ATOM 3106 C C . ILE B 1 164 ? -2.709 28.047 10.461 1 97.06 164 ILE B C 1
ATOM 3108 O O . ILE B 1 164 ? -3.795 28.406 10 1 97.06 164 ILE B O 1
ATOM 3112 N N . SER B 1 165 ? -1.917 28.828 11.109 1 96 165 SER B N 1
ATOM 3113 C CA . SER B 1 165 ? -2.285 30.203 11.398 1 96 165 SER B CA 1
ATOM 3114 C C . SER B 1 165 ? -2.529 31 10.117 1 96 165 SER B C 1
ATOM 3116 O O . SER B 1 165 ? -3.523 31.719 10.008 1 96 165 SER B O 1
ATOM 3118 N N . LEU B 1 166 ? -1.642 30.828 9.227 1 96.31 166 LEU B N 1
ATOM 3119 C CA . LEU B 1 166 ? -1.754 31.516 7.949 1 96.31 166 LEU B CA 1
ATOM 3120 C C . LEU B 1 166 ? -3.02 31.109 7.211 1 96.31 166 LEU B C 1
ATOM 3122 O O . LEU B 1 166 ? -3.785 31.953 6.75 1 96.31 166 LEU B O 1
ATOM 3126 N N . LEU B 1 167 ? -3.254 29.828 7.105 1 96.62 167 LEU B N 1
ATOM 3127 C CA . LEU B 1 167 ? -4.352 29.312 6.297 1 96.62 167 LEU B CA 1
ATOM 3128 C C . LEU B 1 167 ? -5.695 29.594 6.957 1 96.62 167 LEU B C 1
ATOM 3130 O O . LEU B 1 167 ? -6.688 29.844 6.27 1 96.62 167 LEU B O 1
ATOM 3134 N N . CYS B 1 168 ? -5.73 29.5 8.266 1 94.75 168 CYS B N 1
ATOM 3135 C CA . CYS B 1 168 ? -6.984 29.797 8.945 1 94.75 168 CYS B CA 1
ATOM 3136 C C . CYS B 1 168 ? -7.344 31.281 8.781 1 94.75 168 CYS B C 1
ATOM 3138 O O . CYS B 1 168 ? -8.516 31.609 8.594 1 94.75 168 CYS B O 1
ATOM 3140 N N . SER B 1 169 ? -6.332 32.094 8.836 1 95.19 169 SER B N 1
ATOM 3141 C 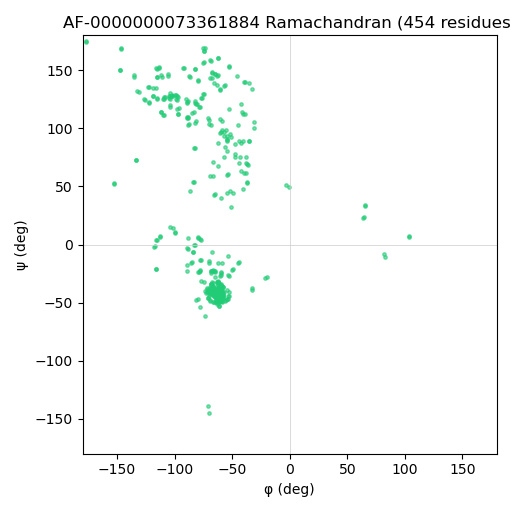CA . SER B 1 169 ? -6.562 33.5 8.594 1 95.19 169 SER B CA 1
ATOM 3142 C C . SER B 1 169 ? -7.047 33.75 7.168 1 95.19 169 SER B C 1
ATOM 3144 O O . SER B 1 169 ? -7.988 34.531 6.945 1 95.19 169 SER B O 1
ATOM 3146 N N . ALA B 1 170 ? -6.434 33.062 6.238 1 95 170 ALA B N 1
ATOM 3147 C CA . ALA B 1 170 ? -6.828 33.188 4.836 1 95 170 ALA B CA 1
ATOM 3148 C C . ALA B 1 170 ? -8.227 32.625 4.609 1 95 170 ALA B C 1
ATOM 3150 O O . ALA B 1 170 ? -9 33.156 3.805 1 95 170 ALA B O 1
ATOM 3151 N N . ALA B 1 171 ? -8.547 31.562 5.277 1 94.75 171 ALA B N 1
ATOM 3152 C CA . ALA B 1 171 ? -9.875 30.969 5.176 1 94.75 171 ALA B CA 1
ATOM 3153 C C . ALA B 1 171 ? -10.945 31.953 5.676 1 94.75 171 ALA B C 1
ATOM 3155 O O . ALA B 1 171 ? -11.984 32.125 5.043 1 94.75 171 ALA B O 1
ATOM 3156 N N . LYS B 1 172 ? -10.656 32.562 6.777 1 93.62 172 LYS B N 1
ATOM 3157 C CA . LYS B 1 172 ? -11.57 33.562 7.34 1 93.62 172 LYS B CA 1
ATOM 3158 C C . LYS B 1 172 ? -11.82 34.688 6.348 1 93.62 172 LYS B C 1
ATOM 3160 O O . LYS B 1 172 ? -12.969 35.094 6.148 1 93.62 172 LYS B O 1
ATOM 3165 N N . ALA B 1 173 ? -10.727 35.125 5.758 1 92.88 173 ALA B N 1
ATOM 3166 C CA . ALA B 1 173 ? -10.844 36.219 4.777 1 92.88 173 ALA B CA 1
ATOM 3167 C C . ALA B 1 173 ? -11.656 35.75 3.568 1 92.88 173 ALA B C 1
ATOM 3169 O O . ALA B 1 173 ? -12.477 36.531 3.051 1 92.88 173 ALA B O 1
ATOM 3170 N N . SER B 1 174 ? -11.438 34.531 3.133 1 92.38 174 SER B N 1
ATOM 3171 C CA . SER B 1 174 ? -12.156 34 1.988 1 92.38 174 SER B CA 1
ATOM 3172 C C . SER B 1 174 ? -13.648 33.875 2.273 1 92.38 174 SER B C 1
ATOM 3174 O O . SER B 1 174 ? -14.477 34.25 1.444 1 92.38 174 SER B O 1
ATOM 3176 N N . LEU B 1 175 ? -13.969 33.406 3.41 1 90.75 175 LEU B N 1
ATOM 3177 C CA . LEU B 1 175 ? -15.367 33.25 3.789 1 90.75 175 LEU B CA 1
ATOM 3178 C C . LEU B 1 175 ? -16.047 34.594 3.953 1 90.75 175 LEU B C 1
ATOM 3180 O O . LEU B 1 175 ? -17.172 34.812 3.486 1 90.75 175 LEU B O 1
ATOM 3184 N N . LYS B 1 176 ? -15.391 35.531 4.527 1 90.56 176 LYS B N 1
ATOM 3185 C CA . LYS B 1 176 ? -15.922 36.875 4.73 1 90.56 176 LYS B CA 1
ATOM 3186 C C . LYS B 1 176 ? -16.25 37.531 3.396 1 90.56 176 LYS B C 1
ATOM 3188 O O . LYS B 1 176 ? -17.281 38.219 3.268 1 90.56 176 LYS B O 1
ATOM 3193 N N . GLU B 1 177 ? -15.328 37.344 2.449 1 90 177 GLU B N 1
ATOM 3194 C CA . GLU B 1 177 ? -15.547 37.906 1.118 1 90 177 GLU B CA 1
ATOM 3195 C C . GLU B 1 177 ? -16.828 37.344 0.496 1 90 177 GLU B C 1
ATOM 3197 O O . GLU B 1 177 ? -17.469 38.031 -0.306 1 90 177 GLU B O 1
ATOM 3202 N N . ASN B 1 178 ? -17.203 36.219 0.892 1 86.44 178 ASN B N 1
ATOM 3203 C CA . ASN B 1 178 ? -18.422 35.594 0.396 1 86.44 178 ASN B CA 1
ATOM 3204 C C . ASN B 1 178 ? -19.578 35.781 1.371 1 86.44 178 ASN B C 1
ATOM 3206 O O . ASN B 1 178 ? -20.594 35.094 1.272 1 86.44 178 ASN B O 1
ATOM 3210 N N . ASP B 1 179 ? -19.375 36.625 2.379 1 86.12 179 ASP B N 1
ATOM 3211 C CA . ASP B 1 179 ? -20.375 36.969 3.383 1 86.12 179 ASP B CA 1
ATOM 3212 C C . ASP B 1 179 ? -20.734 35.75 4.234 1 86.12 179 ASP B C 1
ATOM 3214 O O . ASP B 1 179 ? -21.906 35.562 4.562 1 86.12 179 ASP B O 1
ATOM 3218 N N . LEU B 1 180 ? -19.75 35.031 4.395 1 85.06 180 LEU B N 1
ATOM 3219 C CA . LEU B 1 180 ? -19.922 33.844 5.258 1 85.06 180 LEU B CA 1
ATOM 3220 C C . LEU B 1 180 ? -19.094 34 6.527 1 85.06 180 LEU B C 1
ATOM 3222 O O . LEU B 1 180 ? -18.109 34.75 6.551 1 85.06 180 LEU B O 1
ATOM 3226 N N . HIS B 1 181 ? -19.516 33.375 7.602 1 86.12 181 HIS B N 1
ATOM 3227 C CA . HIS B 1 181 ? -18.75 33.344 8.844 1 86.12 181 HIS B CA 1
ATOM 3228 C C . HIS B 1 181 ? -17.875 32.125 8.914 1 86.12 181 HIS B C 1
ATOM 3230 O O . HIS B 1 181 ? -18.203 31.078 8.344 1 86.12 181 HIS B O 1
ATOM 3236 N N . ILE B 1 182 ? -16.812 32.219 9.602 1 86.75 182 ILE B N 1
ATOM 3237 C CA . ILE B 1 182 ? -15.883 31.109 9.766 1 86.75 182 ILE B CA 1
ATOM 3238 C C . ILE B 1 182 ? -16.438 30.125 10.805 1 86.75 182 ILE B C 1
ATOM 3240 O O . ILE B 1 182 ? -16.75 30.516 11.93 1 86.75 182 ILE B O 1
ATOM 3244 N N . PRO B 1 183 ? -16.672 29.016 10.422 1 84.75 183 PRO B N 1
ATOM 3245 C CA . PRO B 1 183 ? -17.156 28.016 11.398 1 84.75 183 PRO B CA 1
ATOM 3246 C C . PRO B 1 183 ? -16.078 27.625 12.406 1 84.75 183 PRO B C 1
ATOM 3248 O O . PRO B 1 183 ? -14.883 27.781 12.141 1 84.75 183 PRO B O 1
ATOM 3251 N N . PRO B 1 184 ? -16.469 27.109 13.578 1 83.25 184 PRO B N 1
ATOM 3252 C CA . PRO B 1 184 ? -15.516 26.797 14.641 1 83.25 184 PRO B CA 1
ATOM 3253 C C . PRO B 1 184 ? -14.438 25.812 14.203 1 83.25 184 PRO B C 1
ATOM 3255 O O . PRO B 1 184 ? -13.289 25.906 14.641 1 83.25 184 PRO B O 1
ATOM 3258 N N . TRP B 1 185 ? -14.75 24.844 13.375 1 84.06 185 TRP B N 1
ATOM 3259 C CA . TRP B 1 185 ? -13.82 23.781 12.984 1 84.06 185 TRP B CA 1
ATOM 3260 C C . TRP B 1 185 ? 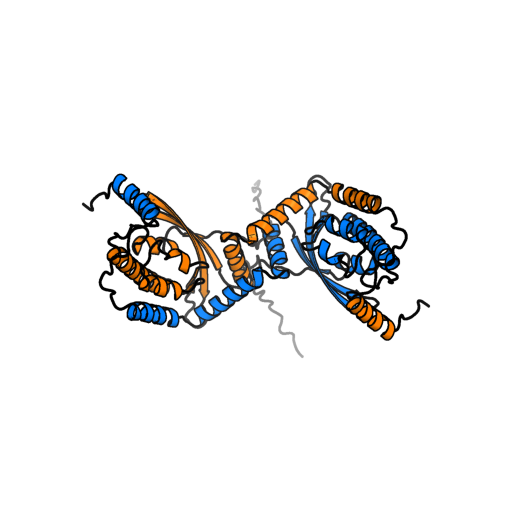-12.852 24.266 11.914 1 84.06 185 TRP B C 1
ATOM 3262 O O . TRP B 1 185 ? -12.023 23.5 11.422 1 84.06 185 TRP B O 1
ATOM 3272 N N . ARG B 1 186 ? -12.914 25.531 11.625 1 89.25 186 ARG B N 1
ATOM 3273 C CA . ARG B 1 186 ? -11.969 26.125 10.688 1 89.25 186 ARG B CA 1
ATOM 3274 C C . ARG B 1 186 ? -11.117 27.188 11.367 1 89.25 186 ARG B C 1
ATOM 3276 O O . ARG B 1 186 ? -10.242 27.781 10.734 1 89.25 186 ARG B O 1
ATOM 3283 N N . LYS B 1 187 ? -11.391 27.391 12.594 1 88.06 187 LYS B N 1
ATOM 3284 C CA . LYS B 1 187 ? -10.562 28.297 13.375 1 88.06 187 LYS B CA 1
ATOM 3285 C C . LYS B 1 187 ? -9.234 27.641 13.742 1 88.06 187 LYS B C 1
ATOM 3287 O O . LYS B 1 187 ? -9.141 26.422 13.836 1 88.06 187 LYS B O 1
ATOM 3292 N N . ALA B 1 188 ? -8.273 28.438 13.992 1 91.12 188 ALA B N 1
ATOM 3293 C CA . ALA B 1 188 ? -6.91 27.969 14.234 1 91.12 188 ALA B CA 1
ATOM 3294 C C . ALA B 1 188 ? -6.863 27.016 15.422 1 91.12 188 ALA B C 1
ATOM 3296 O O . ALA B 1 188 ? -6.164 26 15.391 1 91.12 188 ALA B O 1
ATOM 3297 N N . GLU B 1 189 ? -7.594 27.312 16.484 1 86.56 189 GLU B N 1
ATOM 3298 C CA . GLU B 1 189 ? -7.57 26.484 17.688 1 86.56 189 GLU B CA 1
ATOM 3299 C C . GLU B 1 189 ? -8.039 25.062 17.391 1 86.56 189 GLU B C 1
ATOM 3301 O O . GLU B 1 189 ? -7.434 24.094 17.875 1 86.56 189 GLU B O 1
ATOM 3306 N N . TYR B 1 190 ? -9.055 24.984 16.609 1 85.44 190 TYR B N 1
ATOM 3307 C CA . TYR B 1 190 ? -9.57 23.672 16.25 1 85.44 190 TYR B CA 1
ATOM 3308 C C . TYR B 1 190 ? -8.594 22.938 15.344 1 85.44 190 TYR B C 1
ATOM 3310 O O . TYR B 1 190 ? -8.297 21.766 15.57 1 85.44 190 TYR B O 1
ATOM 3318 N N . MET B 1 191 ? -8.156 23.641 14.367 1 90.5 191 MET B N 1
ATOM 3319 C CA . MET B 1 191 ? -7.254 23.016 13.398 1 90.5 191 MET B CA 1
ATOM 3320 C C . MET B 1 191 ? -5.973 22.547 14.078 1 90.5 191 MET B C 1
ATOM 3322 O O . MET B 1 191 ? -5.477 21.453 13.773 1 90.5 191 MET B O 1
ATOM 3326 N N . GLN B 1 192 ? -5.5 23.297 15.008 1 91.19 192 GLN B N 1
ATOM 3327 C CA . GLN B 1 192 ? -4.293 22.938 15.75 1 91.19 192 GLN B CA 1
ATOM 3328 C C . GLN B 1 192 ? -4.5 21.656 16.547 1 91.19 192 GLN B C 1
ATOM 3330 O O . GLN B 1 192 ? -3.566 20.875 16.719 1 91.19 192 GLN B O 1
ATOM 3335 N N . SER B 1 193 ? -5.664 21.406 17 1 86.75 193 SER B N 1
ATOM 3336 C CA . SER B 1 193 ? -5.961 20.25 17.844 1 86.75 193 SER B CA 1
ATOM 3337 C C . SER B 1 193 ? -5.754 18.938 17.094 1 86.75 193 SER B C 1
ATOM 3339 O O . SER B 1 193 ? -5.504 17.906 17.703 1 86.75 193 SER B O 1
ATOM 3341 N N . LYS B 1 194 ? -5.816 18.984 15.836 1 88 194 LYS B N 1
ATOM 3342 C CA . LYS B 1 194 ? -5.625 17.797 15.016 1 88 194 LYS B CA 1
ATOM 3343 C C . LYS B 1 194 ? -4.219 17.219 15.203 1 88 194 LYS B C 1
ATOM 3345 O O . LYS B 1 194 ? -4.035 16 15.227 1 88 194 LYS B O 1
ATOM 3350 N N . TRP B 1 195 ? -3.215 18.109 15.406 1 92 195 TRP B N 1
ATOM 3351 C CA . TRP B 1 195 ? -1.827 17.656 15.422 1 92 195 TRP B CA 1
ATOM 3352 C C . TRP B 1 195 ? -1.196 17.875 16.797 1 92 195 TRP B C 1
ATOM 3354 O O . TRP B 1 195 ? -0.19 17.25 17.141 1 92 195 TRP B O 1
ATOM 3364 N N . PHE B 1 196 ? -1.812 18.812 17.594 1 86.88 196 PHE B N 1
ATOM 3365 C CA . PHE B 1 196 ? -1.114 19.266 18.797 1 86.88 196 PHE B CA 1
ATOM 3366 C C . PHE B 1 196 ? -1.846 18.812 20.047 1 86.88 196 PHE B C 1
ATOM 3368 O O . PHE B 1 196 ? -1.441 19.141 21.172 1 86.88 196 PHE B O 1
ATOM 3375 N N . SER B 1 197 ? -2.828 18 19.812 1 78.06 197 SER B N 1
ATOM 3376 C CA . SER B 1 197 ? -3.588 17.578 20.984 1 78.06 197 SER B CA 1
ATOM 3377 C C . SER B 1 197 ? -2.727 16.734 21.922 1 78.06 197 SER B C 1
ATOM 3379 O O . SER B 1 197 ? -1.871 15.969 21.469 1 78.06 197 SER B O 1
ATOM 3381 N N . LYS B 1 198 ? -2.891 17 23.156 1 73.56 198 LYS B N 1
ATOM 3382 C CA . LYS B 1 198 ? -2.184 16.203 24.172 1 73.56 198 LYS B CA 1
ATOM 3383 C C . LYS B 1 198 ? -2.717 14.781 24.219 1 73.56 198 LYS B C 1
ATOM 3385 O O . LYS B 1 198 ? -2.023 13.867 24.672 1 73.56 198 LYS B O 1
ATOM 3390 N N . ASN B 1 199 ? -3.939 14.656 23.781 1 68.69 199 ASN B N 1
ATOM 3391 C CA . ASN B 1 199 ? -4.566 13.344 23.766 1 68.69 199 ASN B CA 1
ATOM 3392 C C . ASN B 1 199 ? -4.18 12.547 22.516 1 68.69 199 ASN B C 1
ATOM 3394 O O . ASN B 1 199 ? -5.027 12.266 21.672 1 68.69 199 ASN B O 1
ATOM 3398 N N . CYS B 1 200 ? -2.895 12.43 22.297 1 68.38 200 CYS B N 1
ATOM 3399 C CA . CYS B 1 200 ? -2.426 11.656 21.156 1 68.38 200 CYS B CA 1
ATOM 3400 C C . CYS B 1 200 ? -2.057 10.234 21.562 1 68.38 200 CYS B C 1
ATOM 3402 O O . CYS B 1 200 ? -1.208 10.039 22.438 1 68.38 200 CYS B O 1
ATOM 3404 N N . ASN B 1 201 ? -2.951 9.289 21 1 71.94 201 ASN B N 1
ATOM 3405 C CA . ASN B 1 201 ? -2.639 7.887 21.234 1 71.94 201 ASN B CA 1
ATOM 3406 C C . ASN B 1 201 ? -1.712 7.328 20.172 1 71.94 201 ASN B C 1
ATOM 3408 O O . ASN B 1 201 ? -2.021 7.402 18.969 1 71.94 201 ASN B O 1
ATOM 3412 N N . LYS B 1 202 ? -0.493 7.07 20.625 1 71.56 202 LYS B N 1
ATOM 3413 C CA . LYS B 1 202 ? 0.428 6.402 19.719 1 71.56 202 LYS B CA 1
ATOM 3414 C C . LYS B 1 202 ? 0.032 4.945 19.5 1 71.56 202 LYS B C 1
ATOM 3416 O O . LYS B 1 202 ? -0.173 4.203 20.469 1 71.56 202 LYS B O 1
ATOM 3421 N N . VAL B 1 203 ? -0.434 4.68 18.359 1 61.78 203 VAL B N 1
ATOM 3422 C CA . VAL B 1 203 ? -0.85 3.318 18.031 1 61.78 203 VAL B CA 1
ATOM 3423 C C . VAL B 1 203 ? 0.357 2.51 1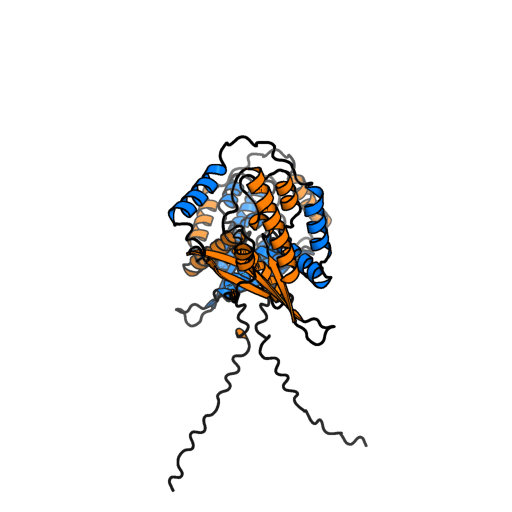7.562 1 61.78 203 VAL B C 1
ATOM 3425 O O . VAL B 1 203 ? 1.144 2.979 16.734 1 61.78 203 VAL B O 1
ATOM 3428 N N . SER B 1 204 ? 0.729 1.464 18.453 1 52.34 204 SER B N 1
ATOM 3429 C CA . SER B 1 204 ? 1.843 0.583 18.109 1 52.34 204 SER B CA 1
ATOM 3430 C C . SER B 1 204 ? 1.582 -0.162 16.797 1 52.34 204 SER B C 1
ATOM 3432 O O . SER B 1 204 ? 0.546 -0.813 16.656 1 52.34 204 SER B O 1
ATOM 3434 N N . VAL B 1 205 ? 2.072 0.311 15.805 1 56.75 205 VAL B N 1
ATOM 3435 C CA . VAL B 1 205 ? 2.137 -0.593 14.664 1 56.75 205 VAL B CA 1
ATOM 3436 C C . VAL B 1 205 ? 3.158 -1.695 14.93 1 56.75 205 VAL B C 1
ATOM 3438 O O . VAL B 1 205 ? 4.355 -1.426 15.047 1 56.75 205 VAL B O 1
ATOM 3441 N N . MET B 1 206 ? 2.926 -2.609 16.203 1 44.34 206 MET B N 1
ATOM 3442 C CA . MET B 1 206 ? 3.861 -3.572 16.766 1 44.34 206 MET B CA 1
ATOM 3443 C C . MET B 1 206 ? 4.57 -4.359 15.68 1 44.34 206 MET B C 1
ATOM 3445 O O . MET B 1 206 ? 3.926 -5.004 14.852 1 44.34 206 MET B O 1
ATOM 3449 N N . LEU B 1 207 ? 5.535 -4.078 15.164 1 44.19 207 LEU B N 1
ATOM 3450 C CA . LEU B 1 207 ? 6.438 -5.137 14.727 1 44.19 207 LEU B CA 1
ATOM 3451 C C . LEU B 1 207 ? 7.027 -5.879 15.922 1 44.19 207 LEU B C 1
ATOM 3453 O O . LEU B 1 207 ? 7.602 -5.258 16.828 1 44.19 207 LEU B O 1
ATOM 3457 N N . ASN B 1 208 ? 6.219 -6.781 16.75 1 34.69 208 ASN B N 1
ATOM 3458 C CA . ASN B 1 208 ? 6.727 -7.504 17.906 1 34.69 208 ASN B CA 1
ATOM 3459 C C . ASN B 1 208 ? 8.203 -7.859 17.75 1 34.69 208 ASN B C 1
ATOM 3461 O O . ASN B 1 208 ? 8.562 -8.664 16.891 1 34.69 208 ASN B O 1
ATOM 3465 N N . PRO B 1 209 ? 9.062 -7.219 18.391 1 35.44 209 PRO B N 1
ATOM 3466 C CA . PRO B 1 209 ? 10.469 -7.625 18.453 1 35.44 209 PRO B CA 1
ATOM 3467 C C . PRO B 1 209 ? 10.656 -8.961 19.172 1 35.44 209 PRO B C 1
ATOM 3469 O O . PRO B 1 209 ? 11.758 -9.516 19.172 1 35.44 209 PRO B O 1
ATOM 3472 N N . GLU B 1 210 ? 9.75 -9.406 20.188 1 33.88 210 GLU B N 1
ATOM 3473 C CA . GLU B 1 210 ? 10.094 -10.445 21.156 1 33.88 210 GLU B CA 1
ATOM 3474 C C . GLU B 1 210 ? 10.367 -11.773 20.453 1 33.88 210 GLU B C 1
ATOM 3476 O O . GLU B 1 210 ? 10.648 -12.781 21.109 1 33.88 210 GLU B O 1
ATOM 3481 N N . LEU B 1 211 ? 10.094 -12.094 19.344 1 31.75 211 LEU B N 1
ATOM 3482 C CA . LEU B 1 211 ? 10.305 -13.508 19.062 1 31.75 211 LEU B CA 1
ATOM 3483 C C . LEU B 1 211 ? 11.766 -13.898 19.297 1 31.75 211 LEU B C 1
ATOM 3485 O O . LEU B 1 211 ? 12.141 -15.062 19.109 1 31.75 211 LEU B O 1
ATOM 3489 N N . GLY B 1 212 ? 12.82 -13.125 19.422 1 27.52 212 GLY B N 1
ATOM 3490 C CA . GLY B 1 212 ? 14.07 -13.82 19.703 1 27.52 212 GLY B CA 1
ATOM 3491 C C . GLY B 1 212 ? 14.188 -14.25 21.156 1 27.52 212 GLY B C 1
ATOM 3492 O O . GLY B 1 212 ? 14.945 -15.172 21.469 1 27.52 212 GLY B O 1
ATOM 3493 N N . SER B 1 213 ? 14.039 -13.383 22.25 1 27.33 213 SER B N 1
ATOM 3494 C CA . SER B 1 213 ? 14.711 -13.727 23.5 1 27.33 213 SER B CA 1
ATOM 3495 C C . SER B 1 213 ? 13.852 -14.641 24.359 1 27.33 213 SER B C 1
ATOM 3497 O O . SER B 1 213 ? 12.961 -14.18 25.078 1 27.33 213 SER B O 1
ATOM 3499 N N . ASP B 1 214 ? 13.203 -15.656 24.062 1 26.2 214 ASP B N 1
ATOM 3500 C CA . ASP B 1 214 ? 12.82 -16.625 25.078 1 26.2 214 ASP B CA 1
ATOM 3501 C C . ASP B 1 214 ? 14.023 -17.047 25.922 1 26.2 214 ASP B C 1
ATOM 3503 O O . ASP B 1 214 ? 14.664 -18.062 25.625 1 26.2 214 ASP B O 1
ATOM 3507 N N . ALA B 1 215 ? 15.133 -16.281 26.281 1 24.28 215 ALA B N 1
ATOM 3508 C CA . ALA B 1 215 ? 15.93 -16.828 27.375 1 24.28 215 ALA B CA 1
ATOM 3509 C C . ALA B 1 215 ? 15.102 -16.922 28.656 1 24.28 215 ALA B C 1
ATOM 3511 O O . ALA B 1 215 ? 14.594 -15.906 29.141 1 24.28 215 ALA B O 1
ATOM 3512 N N . SER B 1 216 ? 14.367 -18 28.922 1 23.17 216 SER B N 1
ATOM 3513 C CA . SER B 1 216 ? 13.82 -18.5 30.172 1 23.17 216 SER B CA 1
ATOM 3514 C C . SER B 1 216 ? 14.797 -18.297 31.328 1 23.17 216 SER B C 1
ATOM 3516 O O . SER B 1 216 ? 15.844 -18.938 31.375 1 23.17 216 SER B O 1
ATOM 3518 N N . GLU B 1 217 ? 15.203 -17.109 31.719 1 23.23 217 GLU B N 1
ATOM 3519 C CA . GLU B 1 217 ? 15.797 -17.062 33.062 1 23.23 217 GLU B CA 1
ATOM 3520 C C . GLU B 1 217 ? 14.852 -17.656 34.094 1 23.23 217 GLU B C 1
ATOM 3522 O O . GLU B 1 217 ? 13.742 -17.156 34.281 1 23.23 217 GLU B O 1
ATOM 3527 N N . GLU B 1 218 ? 14.805 -19.016 34.219 1 22.14 218 GLU B N 1
ATOM 3528 C CA . GLU B 1 218 ? 14.438 -19.797 35.375 1 22.14 218 GLU B CA 1
ATOM 3529 C C . GLU B 1 218 ? 15.078 -19.234 36.656 1 22.14 218 GLU B C 1
ATOM 3531 O O . GLU B 1 218 ? 16.297 -19.266 36.781 1 22.14 218 GLU B O 1
ATOM 3536 N N . LYS B 1 219 ? 14.664 -18.094 37.156 1 23.16 219 LYS B N 1
ATOM 3537 C CA . LYS B 1 219 ? 14.977 -17.734 38.531 1 23.16 219 LYS B CA 1
ATOM 3538 C C . LYS B 1 219 ? 14.609 -18.859 39.5 1 23.16 219 LYS B C 1
ATOM 3540 O O . LYS B 1 219 ? 13.477 -19.344 39.5 1 23.16 219 LYS B O 1
ATOM 3545 N N . ASN B 1 220 ? 15.586 -19.781 39.812 1 21.41 220 ASN B N 1
ATOM 3546 C CA . ASN B 1 220 ? 15.703 -20.734 40.938 1 21.41 220 ASN B CA 1
ATOM 3547 C C . ASN B 1 220 ? 15.242 -20.141 42.25 1 21.41 220 ASN B C 1
ATOM 3549 O O . ASN B 1 220 ? 15.867 -19.203 42.75 1 21.41 220 ASN B O 1
ATOM 3553 N N . SER B 1 221 ? 14 -19.75 42.344 1 20.39 221 SER B N 1
ATOM 3554 C CA . SER B 1 221 ? 13.555 -19.484 43.719 1 20.39 221 SER B CA 1
ATOM 3555 C C . SER B 1 221 ? 13.945 -20.609 44.656 1 20.39 221 SER B C 1
ATOM 3557 O O . SER B 1 221 ? 13.562 -21.766 44.438 1 20.39 221 SER B O 1
ATOM 3559 N N . ALA B 1 222 ? 15.227 -20.625 45.281 1 23.2 222 ALA B N 1
ATOM 3560 C CA . ALA B 1 222 ? 15.695 -21.312 46.5 1 23.2 222 ALA B CA 1
ATOM 3561 C C . ALA B 1 222 ? 14.672 -21.219 47.625 1 23.2 222 ALA B C 1
ATOM 3563 O O . ALA B 1 222 ? 14.414 -20.125 48.156 1 23.2 222 ALA B O 1
ATOM 3564 N N . THR B 1 223 ? 13.508 -21.781 47.438 1 21.94 223 THR B N 1
ATOM 3565 C CA . THR B 1 223 ? 12.797 -22.141 48.656 1 21.94 223 THR B CA 1
ATOM 3566 C C . THR B 1 223 ? 13.742 -22.797 49.656 1 21.94 223 THR B C 1
ATOM 3568 O O . THR B 1 223 ? 14.336 -23.844 49.375 1 21.94 223 THR B O 1
ATOM 3571 N N . CYS B 1 224 ? 14.406 -21.922 50.531 1 22.56 224 CYS B N 1
ATOM 3572 C CA . CYS B 1 224 ? 15.016 -22.078 51.844 1 22.56 224 CYS B CA 1
ATOM 3573 C C . CYS B 1 224 ? 14.188 -23.016 52.719 1 22.56 224 CYS B C 1
ATOM 3575 O O . CYS B 1 224 ? 13.047 -22.703 53.062 1 22.56 224 CYS B O 1
ATOM 3577 N N . CYS B 1 225 ? 14.188 -24.344 52.375 1 24.31 225 CYS B N 1
ATOM 3578 C CA . CYS B 1 225 ? 13.836 -25.391 53.312 1 24.31 225 CYS B CA 1
ATOM 3579 C C . CYS B 1 225 ? 14.391 -25.078 54.719 1 24.31 225 CYS B C 1
ATOM 3581 O O . CYS B 1 225 ? 15.539 -24.656 54.844 1 24.31 225 CYS B O 1
ATOM 3583 N N . PRO B 1 226 ? 13.531 -24.797 55.688 1 24.77 226 PRO B N 1
ATOM 3584 C CA . PRO B 1 226 ? 13.75 -24.641 57.125 1 24.77 226 PRO B CA 1
ATOM 3585 C C . PRO B 1 226 ? 14.695 -25.688 57.719 1 24.77 226 PRO B C 1
ATOM 3587 O O . PRO B 1 226 ? 14.859 -26.766 57.125 1 24.77 226 PRO B O 1
ATOM 3590 N N . SER B 1 227 ? 15.859 -25.203 58.344 1 23.47 227 SER B N 1
ATOM 3591 C CA . SER B 1 227 ? 16.625 -25.828 59.406 1 23.47 227 SER B CA 1
ATOM 3592 C C . SER B 1 227 ? 15.711 -26.531 60.406 1 23.47 227 SER B C 1
ATOM 3594 O O . SER B 1 227 ? 14.891 -25.891 61.062 1 23.47 227 SER B O 1
ATOM 3596 N N . ILE B 1 228 ? 15.055 -27.625 60.031 1 20.45 228 ILE B N 1
ATOM 3597 C CA . ILE B 1 228 ? 14.734 -28.609 61.031 1 20.45 228 ILE B CA 1
ATOM 3598 C C . ILE B 1 228 ? 15.992 -28.984 61.812 1 20.45 228 ILE B C 1
ATOM 3600 O O . ILE B 1 228 ? 16.891 -29.641 61.281 1 20.45 228 ILE B O 1
ATOM 3604 N N . PHE B 1 229 ? 16.812 -27.828 62.25 1 19.27 229 PHE B N 1
ATOM 3605 C CA . PHE B 1 229 ? 16.859 -27.859 63.719 1 19.27 229 PHE B CA 1
ATOM 3606 C C . PHE B 1 229 ? 15.617 -27.234 64.312 1 19.27 229 PHE B C 1
ATOM 3608 O O . PHE B 1 229 ? 15.031 -26.312 63.75 1 19.27 229 PHE B O 1
#

Radius of gyration: 31.24 Å; Cα contacts (8 Å, |Δi|>4): 553; chains: 2; bounding box: 89×81×103 Å

Solvent-accessible surface area (backbone atoms only — not comparable to full-atom values): 26416 Å² total; per-residue (Å²): 135,80,79,72,76,44,74,65,55,50,51,44,47,52,46,44,54,66,51,55,59,52,82,80,78,83,64,84,52,87,70,74,74,52,66,55,62,42,49,51,50,51,52,60,63,67,63,60,48,71,68,33,51,52,51,40,52,50,54,50,49,49,59,66,36,54,78,36,69,68,41,46,52,50,49,49,32,50,53,37,36,63,73,70,41,55,45,34,41,30,38,19,58,42,72,39,98,82,68,46,73,47,74,36,76,37,36,40,35,52,41,68,36,84,87,44,91,74,43,69,42,65,33,40,38,31,83,55,48,34,71,74,69,64,63,82,71,59,36,71,49,46,47,54,44,49,69,68,42,55,42,63,42,52,37,41,67,68,59,50,48,52,50,43,49,52,49,27,52,46,48,41,54,29,31,45,47,66,75,38,78,71,52,71,81,55,33,48,74,47,53,45,39,51,79,64,39,85,54,52,47,67,46,76,80,55,52,71,25,59,83,71,65,82,70,76,76,76,75,80,73,80,75,76,81,74,79,80,126,134,82,79,73,76,45,74,65,56,51,50,44,46,53,47,45,53,65,50,51,58,49,82,80,78,81,61,85,52,90,70,74,74,51,66,56,62,41,50,51,50,51,52,59,64,67,64,61,48,72,68,33,51,53,51,40,52,49,53,51,49,49,58,66,37,54,78,35,69,67,40,46,52,52,48,49,31,50,53,37,37,60,76,70,41,52,45,34,41,31,38,20,56,41,72,40,97,82,68,47,72,47,73,35,76,39,36,40,34,52,40,70,35,85,88,44,93,75,42,69,43,65,32,40,38,31,82,55,48,34,71,75,69,64,61,84,71,57,35,71,50,48,48,53,44,49,69,68,43,56,43,62,40,52,38,40,66,68,58,50,48,52,51,44,48,51,48,26,52,47,48,40,53,30,30,44,49,68,75,37,77,70,53,72,78,55,33,47,73,46,54,44,39,50,79,65,40,85,54,50,46,70,46,77,81,58,52,72,24,66,82,72,71,75,72,77,77,76,76,75,75,76,76,78,73,75,71,88,110

Sequence (458 aa):
MLGSLGEEELDQMIRDYIESDQSTSPTPVSKPAPKKSQSILQDILLEATDIETQLLDKVLMYVRGMGEPNSLKEWVVMRLQVDGYEASLCKTSWVSSFGHKGDYDYIDVMIMDQNLSNKTTRLIVDMDLRSQFELARPTQTYKELINALPSVFVGSEERLDKIISLLCSAAKASLKENDLHIPPWRKAEYMQSKWFSKNCNKVSVMLNPELGSDASEEKNSATCCPSIFMLGSLGEEELDQMIRDYIESDQSTSPTPVSKPAPKKSQSILQDILLEATDIETQLLDKVLMYVRGMGEPNSLKEWVVMRLQVDGYEASLCKTSWVSSFGHKGDYDYIDVMIMDQNLSNKTTRLIVDMDLRSQFELARPTQTYKELINALPSVFVGSEERLDKIISLLCSAAKASLKENDLHIPPWRKAEYMQSKWFSKNCNKVSVMLNPELGSDASEEKNSATCCPSIF

Foldseek 3Di:
DPDPCDPVNVVVVVVCVVVVVDDDDPDPPDDPPPVVVVVVVVVVVVPDDPVRVVVVVVVVVLVVCCPPPVNVQLVVQVVCVVVPWPKFKKWFWDQPPVRDTDIAIWMWTWDQDPVPPRDTAIKTWAQAVLVLLDDPDFDPVLVVVSVPDDRIDIGHLVVVLVVLQVSLVRRQVRQVVVVHHDDPCSHSVNSSSNPPPPRIDGDPPDPPPPPPPPPPPPPPPPPDPDDPD/DPDPCDPVNVVVVVVCVVVVVDDDDPDPPDPPPPVVVVVVVVVVVVPDDPVRVVVVVVVVVLVVCCPPPVNVQLVVQVVCVVVPWPKFKKWFWDQPPVRDTDIAIWMWTWDQDPVPPRDTAIKIWAQAVLVLLDDPDFDPVLVVVSVPDDRIDIGHLVVVLVVLQVSLVRRQVRQVVVVHHDDPCSHSVNSSSNPPPPRIDGDPPDPPPPPPPPPPPPPPPPPPDDPPD

pLDDT: mean 73.44, std 24.31, range [19.27, 97.19]

InterPro domains:
  IPR006502 Protein of unknown function PDDEXK-like [PF04720] (29-198)
  IPR006502 Protein of unknown function PDDEXK-like [PTHR31579] (6-199)
  IPR006502 Protein of unknown function PDDEXK-like [TIGR01615] (76-201)

Nearest PDB structures (foldseek):
  6ugl-assembly1_B  TM=2.785E-01  e=7.626E-01  Vibrio cholerae O1 str. 2010EL-1786
  6kju-assembly1_B  TM=4.793E-01  e=4.143E+00  Vibrio cholerae
  6ide-assembly1_B  TM=2.776E-01  e=1.314E+00  Vibrio cholerae
  6ugl-assembly1_A  TM=2.819E-01  e=2.131E+00  Vibrio cholerae O1 str. 2010EL-1786
  6ugl-assembly1_B  TM=2.787E-01  e=9.683E-01  Vibrio cholerae O1 str. 2010EL-1786

Organism: Populus trichocarpa (NCBI:txid3694)

Secondary structure (DSSP, 8-state):
------HHHHHHHHHHHHHHTS-----------HHHHHHHHHHHHHT--HHHHHHHHHHHHHHHHTTSHHHHHHHHHHHHHHTT-EEEEEEEEEE-TTS-EEEEEEEEEEEEETTTTTEEEEEEEETTTGGGG--SS--HHHHHHHHHS-SSEEE-HHHHHHHHHHHHHHHHHHHHHTT-PPPGGGSHHHHHHHHH-S-EEEE------TTTT----------------/------HHHHHHHHHHHHHHTS-----------HHHHHHHHHHHHHT--HHHHHHHHHHHHHHHHTTSHHHHHHHHHHHHHHTT-EEEEEEEEEE-TTS-EEEEEEEEEEEEETTTTTEEEEEEEETTTGGGG--SS--HHHHHHHHHS-SSEEE-HHHHHHHHHHHHHHHHHHHHHTT-PPPGGGSHHHHHHHHH-S-EEEE------TTS-----------------